Protein AF-A0A958QSB1-F1 (afdb_monomer)

Nearest PDB structures (foldseek):
  6m23-assembly1_B  TM=2.625E-01  e=4.995E+00  Homo sapiens
  7air-assembly1_A  TM=2.266E-01  e=9.466E+00  Homo sapiens

Solvent-accessible surface area (backbone atoms only — not comparable to full-atom values): 22149 Å² total; per-residue (Å²): 111,72,68,61,54,54,48,46,56,56,50,48,54,53,50,17,29,53,42,15,51,46,53,57,55,56,55,40,75,76,40,91,86,33,80,82,47,59,60,40,74,79,61,60,76,78,76,78,82,84,79,85,85,86,82,87,82,82,87,84,89,85,87,83,89,84,88,89,80,88,78,93,73,89,74,73,82,82,72,73,70,70,70,60,62,45,70,63,40,43,50,49,48,39,23,27,48,49,8,44,56,48,47,53,50,51,30,50,53,33,36,60,75,67,42,55,66,71,53,26,69,45,46,69,56,52,60,52,70,68,44,88,84,62,74,94,59,80,88,64,72,77,64,80,84,39,73,65,52,52,53,51,51,52,52,36,60,63,64,28,64,51,56,41,80,55,98,91,45,78,47,55,89,52,72,67,23,60,66,46,48,51,54,48,50,44,51,22,46,34,62,58,75,44,94,52,63,80,33,61,24,81,92,44,84,95,36,74,60,85,68,51,45,47,56,36,51,54,51,23,75,61,34,62,85,58,80,41,71,69,48,48,28,53,48,48,25,47,53,43,39,54,50,53,53,40,41,27,49,66,56,29,25,58,70,39,61,59,54,43,54,29,61,56,35,54,71,57,52,52,71,81,83,43,71,91,57,51,62,66,64,34,44,78,71,70,38,94,70,60,43,35,39,63,67,40,52,66,27,38,57,30,52,53,50,16,52,40,42,48,45,41,21,50,44,34,38,52,69,69,25,82,94,42,93,65,77,44,69,42,89,46,60,64,33,31,31,54,21,21,42,37,54,71,50,20,46,41,25,16,48,70,51,36,51,53,48,51,51,50,52,51,49,54,42,58,79,65,60,65,47,73,71,51,60,63,52,45,54,37,23,50,50,73,79,109

Structure (mmCIF, N/CA/C/O backbone):
data_AF-A0A958QSB1-F1
#
_entry.id   AF-A0A958QSB1-F1
#
loop_
_atom_site.group_PDB
_atom_site.id
_atom_site.type_symbol
_atom_site.label_atom_id
_atom_site.label_alt_id
_atom_site.label_comp_id
_atom_site.label_asym_id
_atom_site.label_entity_id
_atom_site.label_seq_id
_atom_site.pdbx_PDB_ins_code
_atom_site.Cartn_x
_atom_site.Cartn_y
_atom_site.Cartn_z
_atom_site.occupancy
_atom_site.B_iso_or_equiv
_atom_site.auth_seq_id
_atom_site.auth_comp_id
_atom_site.auth_asym_id
_atom_site.auth_atom_id
_atom_site.pdbx_PDB_model_num
ATOM 1 N N . MET A 1 1 ? 3.325 11.285 -23.483 1.00 59.44 1 MET A N 1
ATOM 2 C CA . MET A 1 1 ? 3.470 10.042 -22.689 1.00 59.44 1 MET A CA 1
ATOM 3 C C . MET A 1 1 ? 3.394 10.300 -21.180 1.00 59.44 1 MET A C 1
ATOM 5 O O . MET A 1 1 ? 2.542 9.698 -20.544 1.00 59.44 1 MET A O 1
ATOM 9 N N . SER A 1 2 ? 4.170 11.225 -20.594 1.00 72.38 2 SER A N 1
ATOM 10 C CA . SER A 1 2 ? 4.191 11.427 -19.127 1.00 72.38 2 SER A CA 1
ATOM 11 C C . SER A 1 2 ? 2.849 11.830 -18.486 1.00 72.38 2 SER A C 1
ATOM 13 O O . SER A 1 2 ? 2.532 11.330 -17.416 1.00 72.38 2 SER A O 1
ATOM 15 N N . TYR A 1 3 ? 2.020 12.656 -19.137 1.00 83.31 3 TYR A N 1
ATOM 16 C CA . TYR A 1 3 ? 0.711 13.051 -18.583 1.00 83.31 3 TYR A CA 1
ATOM 17 C C . TYR A 1 3 ? -0.289 11.892 -18.471 1.00 83.31 3 TYR A C 1
ATOM 19 O O . TYR A 1 3 ? -0.988 11.788 -17.469 1.00 83.31 3 TYR A O 1
ATOM 27 N N . LEU A 1 4 ? -0.336 11.003 -19.471 1.00 85.38 4 LEU A N 1
ATOM 28 C CA . LEU A 1 4 ? -1.218 9.829 -19.453 1.00 85.38 4 LEU A CA 1
ATOM 29 C C . LEU A 1 4 ? -0.808 8.840 -18.358 1.00 85.38 4 LEU A C 1
ATOM 31 O O . LEU A 1 4 ? -1.671 8.285 -17.687 1.00 85.38 4 LEU A O 1
ATOM 35 N N . PHE A 1 5 ? 0.499 8.671 -18.144 1.00 90.94 5 PHE A N 1
ATOM 36 C CA . PHE A 1 5 ? 1.032 7.854 -17.056 1.00 90.94 5 PHE A CA 1
ATOM 37 C C . PHE A 1 5 ? 0.625 8.403 -15.681 1.00 90.94 5 PHE A C 1
ATOM 39 O O . PHE A 1 5 ? 0.083 7.671 -14.858 1.00 90.94 5 PHE A O 1
ATOM 46 N N . VAL A 1 6 ? 0.794 9.711 -15.460 1.00 90.75 6 VAL A N 1
ATOM 47 C CA . VAL A 1 6 ? 0.373 10.365 -14.211 1.00 90.75 6 VAL A CA 1
ATOM 48 C C . VAL A 1 6 ? -1.136 10.249 -14.008 1.00 90.75 6 VAL A C 1
ATOM 50 O O . VAL A 1 6 ? -1.581 9.858 -12.932 1.00 90.75 6 VAL A O 1
ATOM 53 N N . LEU A 1 7 ? -1.935 10.524 -15.044 1.00 90.06 7 LEU A N 1
ATOM 54 C CA . LEU A 1 7 ? -3.387 10.373 -14.981 1.00 90.06 7 LEU A CA 1
ATOM 55 C C . LEU A 1 7 ? -3.782 8.938 -14.607 1.00 90.06 7 LEU A C 1
ATOM 57 O O . LEU A 1 7 ? -4.632 8.749 -13.741 1.00 90.06 7 LEU A O 1
ATOM 61 N N . HIS A 1 8 ? -3.135 7.934 -15.205 1.00 90.25 8 HIS A N 1
ATOM 62 C CA . HIS A 1 8 ? -3.378 6.530 -14.890 1.00 90.25 8 HIS A CA 1
ATOM 63 C C . HIS A 1 8 ? -3.117 6.207 -13.411 1.00 90.25 8 HIS A C 1
ATOM 65 O O . HIS A 1 8 ? -3.929 5.521 -12.795 1.00 90.25 8 HIS A O 1
ATOM 71 N N . MET A 1 9 ? -2.053 6.749 -12.811 1.00 93.56 9 MET A N 1
ATOM 72 C CA . MET A 1 9 ? -1.753 6.550 -11.387 1.00 93.56 9 MET A CA 1
ATOM 73 C C . MET A 1 9 ? -2.879 7.071 -10.480 1.00 93.56 9 MET A C 1
ATOM 75 O O . MET A 1 9 ? -3.333 6.356 -9.586 1.00 93.56 9 MET A O 1
ATOM 79 N N . PHE A 1 10 ? -3.383 8.284 -10.732 1.00 91.94 10 PHE A N 1
ATOM 80 C CA . PHE A 1 10 ? -4.491 8.856 -9.955 1.00 91.94 10 PHE A CA 1
ATOM 81 C C . PHE A 1 10 ? -5.818 8.128 -10.199 1.00 91.94 10 PHE A C 1
ATOM 83 O O . PHE A 1 10 ? -6.544 7.826 -9.251 1.00 91.94 10 PHE A O 1
ATOM 90 N N . VAL A 1 11 ? -6.120 7.792 -11.457 1.00 90.88 11 VAL A N 1
ATOM 91 C CA . VAL A 1 11 ? -7.314 7.014 -11.814 1.00 90.88 11 VAL A CA 1
ATOM 92 C C . VAL A 1 11 ? -7.272 5.628 -11.167 1.00 90.88 11 VAL A C 1
ATOM 94 O O . VAL A 1 11 ? -8.297 5.158 -10.686 1.00 90.88 11 VAL A O 1
ATOM 97 N N . SER A 1 12 ? -6.102 4.992 -11.068 1.00 92.75 12 SER A N 1
ATOM 98 C CA . SER A 1 12 ? -5.955 3.699 -10.393 1.00 92.75 12 SER A CA 1
ATOM 99 C C . SER A 1 12 ? -6.342 3.770 -8.916 1.00 92.75 12 SER A C 1
ATOM 101 O O . SER A 1 12 ? -7.034 2.876 -8.439 1.00 92.75 12 SER A O 1
ATOM 103 N N . VAL A 1 13 ? -5.944 4.819 -8.187 1.00 92.50 13 VAL A N 1
ATOM 104 C CA . VAL A 1 13 ? -6.345 5.004 -6.777 1.00 92.50 13 VAL A CA 1
ATOM 105 C C . VAL A 1 13 ? -7.863 5.123 -6.663 1.00 92.50 13 VAL A C 1
ATOM 107 O O . VAL A 1 13 ? -8.484 4.475 -5.821 1.00 92.50 13 VAL A O 1
ATOM 110 N N . TYR A 1 14 ? -8.477 5.903 -7.554 1.00 90.38 14 TYR A N 1
ATOM 111 C CA . TYR A 1 14 ? -9.928 6.051 -7.607 1.00 90.38 14 TYR A CA 1
ATOM 112 C C . TYR A 1 14 ? -10.640 4.716 -7.870 1.00 90.38 14 TYR A C 1
ATOM 114 O O . TYR A 1 14 ? -11.560 4.333 -7.145 1.00 90.38 14 TYR A O 1
ATOM 122 N N . LEU A 1 15 ? -10.178 3.970 -8.875 1.00 91.06 15 LEU A N 1
ATOM 123 C CA . LEU A 1 15 ? -10.737 2.668 -9.225 1.00 91.06 15 LEU A CA 1
ATOM 124 C C . LEU A 1 15 ? -10.568 1.644 -8.100 1.00 91.06 15 LEU A C 1
ATOM 126 O O . LEU A 1 15 ? -11.457 0.820 -7.903 1.00 91.06 15 LEU A O 1
ATOM 130 N N . GLN A 1 16 ? -9.481 1.715 -7.328 1.00 93.69 16 GLN A N 1
ATOM 131 C CA . GLN A 1 16 ? -9.292 0.884 -6.139 1.00 93.69 16 GLN A CA 1
ATOM 132 C C . GLN A 1 16 ? -10.343 1.208 -5.073 1.00 93.69 16 GLN A C 1
ATOM 134 O O . GLN A 1 16 ? -10.991 0.294 -4.576 1.00 93.69 16 GLN A O 1
ATOM 139 N N . VAL A 1 17 ? -10.639 2.479 -4.792 1.00 90.31 17 VAL A N 1
ATOM 140 C CA . VAL A 1 17 ? -11.744 2.833 -3.878 1.00 90.31 17 VAL A CA 1
ATOM 141 C C . VAL A 1 17 ? -13.087 2.273 -4.375 1.00 90.31 17 VAL A C 1
ATOM 143 O O . VAL A 1 17 ? -13.835 1.667 -3.600 1.00 90.31 17 VAL A O 1
ATOM 146 N N . CYS A 1 18 ? -13.391 2.410 -5.671 1.00 87.69 18 CYS A N 1
ATOM 147 C CA . CYS A 1 18 ? -14.602 1.836 -6.271 1.00 87.69 18 CYS A CA 1
ATOM 148 C C . CYS A 1 18 ? -14.641 0.303 -6.160 1.00 87.69 18 CYS A C 1
ATOM 150 O O . CYS A 1 18 ? -15.684 -0.273 -5.836 1.00 87.69 18 CYS A O 1
ATOM 152 N N . LEU A 1 19 ? -13.507 -0.367 -6.379 1.00 89.75 19 LEU A N 1
ATOM 153 C CA . LEU A 1 19 ? -13.390 -1.814 -6.236 1.00 89.75 19 LEU A CA 1
ATOM 154 C C . LEU A 1 19 ? -13.630 -2.254 -4.796 1.00 89.75 19 LEU A C 1
ATOM 156 O O . LEU A 1 19 ? -14.438 -3.150 -4.569 1.00 89.75 19 LEU A O 1
ATOM 160 N N . GLY A 1 20 ? -13.026 -1.580 -3.818 1.00 88.56 20 GLY A N 1
ATOM 161 C CA . GLY A 1 20 ? -13.257 -1.882 -2.408 1.00 88.56 20 GLY A CA 1
ATOM 162 C C . GLY A 1 20 ? -14.730 -1.750 -2.027 1.00 88.56 20 GLY A C 1
ATOM 163 O O . GLY A 1 20 ? -15.295 -2.630 -1.376 1.00 88.56 20 GLY A O 1
ATOM 164 N N . ARG A 1 21 ? -15.395 -0.701 -2.527 1.00 84.50 21 ARG A N 1
ATOM 165 C CA . ARG A 1 21 ? -16.836 -0.484 -2.323 1.00 84.50 21 ARG A CA 1
ATOM 166 C C . ARG A 1 21 ? -17.668 -1.615 -2.919 1.00 84.50 21 ARG A C 1
ATOM 168 O O . ARG A 1 21 ? -18.626 -2.077 -2.301 1.00 84.50 21 ARG A O 1
ATOM 175 N N . THR A 1 22 ? -17.287 -2.064 -4.110 1.00 84.81 22 THR A N 1
ATOM 176 C CA . THR A 1 22 ? -17.935 -3.169 -4.819 1.00 84.81 22 THR A CA 1
ATOM 177 C C . THR A 1 22 ? -17.831 -4.467 -4.052 1.00 84.81 22 THR A C 1
ATOM 179 O O . THR A 1 22 ? -18.838 -5.137 -3.854 1.00 84.81 22 THR A O 1
ATOM 182 N N . VAL A 1 23 ? -16.624 -4.810 -3.612 1.00 85.25 23 VAL A N 1
ATOM 183 C CA . VAL A 1 23 ? -16.330 -6.061 -2.913 1.00 85.25 23 VAL A CA 1
ATOM 184 C C . VAL A 1 23 ? -17.156 -6.154 -1.637 1.00 85.25 23 VAL A C 1
ATOM 186 O O . VAL A 1 23 ? -17.907 -7.111 -1.462 1.00 85.25 23 VAL A O 1
ATOM 189 N N . LEU A 1 24 ? -17.121 -5.118 -0.794 1.00 79.12 24 LEU A N 1
ATOM 190 C CA . LEU A 1 24 ? -17.912 -5.095 0.440 1.00 79.12 24 LEU A CA 1
ATOM 191 C C . LEU A 1 24 ? -19.426 -5.139 0.162 1.00 79.12 24 LEU A C 1
ATOM 193 O O . LEU A 1 24 ? -20.168 -5.819 0.872 1.00 79.12 24 LEU A O 1
ATOM 197 N N . SER A 1 25 ? -19.890 -4.475 -0.902 1.00 77.50 25 SER A N 1
ATOM 198 C CA . SER A 1 25 ? -21.292 -4.523 -1.340 1.00 77.50 25 SER A CA 1
ATOM 199 C C . SER A 1 25 ? -21.703 -5.898 -1.883 1.00 77.50 25 SER A C 1
ATOM 201 O O . SER A 1 25 ? -22.812 -6.356 -1.628 1.00 77.50 25 SER A O 1
ATOM 203 N N . LEU A 1 26 ? -20.835 -6.615 -2.595 1.00 77.56 26 LEU A N 1
ATOM 204 C CA . LEU A 1 26 ? -21.135 -7.969 -3.065 1.00 77.56 26 LEU A CA 1
ATOM 205 C C . LEU A 1 26 ? -21.276 -8.937 -1.898 1.00 77.56 26 LEU A C 1
ATOM 207 O O . LEU A 1 26 ? -22.274 -9.651 -1.822 1.00 77.56 26 LEU A O 1
ATOM 211 N N . PHE A 1 27 ? -20.340 -8.894 -0.951 1.00 72.50 27 PHE A N 1
ATOM 212 C CA . PHE A 1 27 ? -20.416 -9.709 0.255 1.00 72.50 27 PHE A CA 1
ATOM 213 C C . PHE A 1 27 ? -21.683 -9.452 1.074 1.00 72.50 27 PHE A C 1
ATOM 215 O O . PHE A 1 27 ? -22.212 -10.367 1.700 1.00 72.50 27 PHE A O 1
ATOM 222 N N . SER A 1 28 ? -22.223 -8.232 1.017 1.00 66.06 28 SER A N 1
ATOM 223 C CA . SER A 1 28 ? -23.465 -7.910 1.717 1.00 66.06 28 SER A CA 1
ATOM 224 C C . SER A 1 28 ? -24.681 -8.695 1.258 1.00 66.06 28 SER A C 1
ATOM 226 O O . SER A 1 28 ? -25.594 -8.911 2.045 1.00 66.06 28 SER A O 1
ATOM 228 N N . ARG A 1 29 ? -24.668 -9.207 0.027 1.00 69.56 29 ARG A N 1
ATOM 229 C CA . ARG A 1 29 ? -25.753 -10.045 -0.489 1.00 69.56 29 ARG A CA 1
ATOM 230 C C . ARG A 1 29 ? -25.761 -11.448 0.113 1.00 69.56 29 ARG A C 1
ATOM 232 O O . ARG A 1 29 ? -26.781 -12.120 0.034 1.00 69.56 29 ARG A O 1
ATOM 239 N N . PHE A 1 30 ? -24.645 -11.881 0.700 1.00 66.88 30 PHE A N 1
ATOM 240 C CA . PHE A 1 30 ? -24.472 -13.218 1.272 1.00 66.88 30 PHE A CA 1
ATOM 241 C C . PHE A 1 30 ? -24.677 -13.258 2.792 1.00 66.88 30 PHE A C 1
ATOM 243 O O . PHE A 1 30 ? -24.630 -14.332 3.384 1.00 66.88 30 PHE A O 1
ATOM 250 N N . ILE A 1 31 ? -24.920 -12.108 3.431 1.00 65.31 31 ILE A N 1
ATOM 251 C CA . ILE A 1 31 ? -25.210 -12.014 4.865 1.00 65.31 31 ILE A CA 1
ATOM 252 C C . ILE A 1 31 ? -26.715 -11.710 5.016 1.00 65.31 31 ILE A C 1
ATOM 254 O O . ILE A 1 31 ? -27.124 -10.591 4.714 1.00 65.31 31 ILE A O 1
ATOM 258 N N . PRO A 1 32 ? -27.552 -12.669 5.465 1.00 52.25 32 PRO A N 1
ATOM 259 C CA . PRO A 1 32 ? -29.018 -12.545 5.452 1.00 52.25 32 PRO A CA 1
ATOM 260 C C . PRO A 1 32 ? -29.576 -11.315 6.193 1.00 52.25 32 PRO A C 1
ATOM 262 O O . PRO A 1 32 ? -30.565 -10.738 5.749 1.00 52.25 32 PRO A O 1
ATOM 265 N N . ASP A 1 33 ? -28.894 -10.847 7.245 1.00 53.53 33 ASP A N 1
ATOM 266 C CA . ASP A 1 33 ? -29.302 -9.690 8.066 1.00 53.53 33 ASP A CA 1
ATOM 267 C C . ASP A 1 33 ? -28.778 -8.328 7.545 1.00 53.53 33 ASP A C 1
ATOM 269 O O . ASP A 1 33 ? -28.845 -7.302 8.226 1.00 53.53 33 ASP A O 1
ATOM 273 N N . ALA A 1 34 ? -28.181 -8.289 6.350 1.00 46.91 34 ALA A N 1
ATOM 274 C CA . ALA A 1 34 ? -27.456 -7.117 5.858 1.00 46.91 34 ALA A CA 1
ATOM 275 C C . ALA A 1 34 ? -28.276 -6.103 5.056 1.00 46.91 34 ALA A C 1
ATOM 277 O O . ALA A 1 34 ? -27.857 -4.946 4.936 1.00 46.91 34 ALA A O 1
ATOM 278 N N . ASN A 1 35 ? -29.405 -6.518 4.478 1.00 42.31 35 ASN A N 1
ATOM 279 C CA . ASN A 1 35 ? -30.124 -5.694 3.503 1.00 42.31 35 ASN A CA 1
ATOM 280 C C . ASN A 1 35 ? -30.682 -4.390 4.101 1.00 42.31 35 ASN A C 1
ATOM 282 O O . ASN A 1 35 ? -30.783 -3.398 3.383 1.00 42.31 35 ASN A O 1
ATOM 286 N N . GLU A 1 36 ? -30.946 -4.336 5.411 1.00 44.00 36 GLU A N 1
ATOM 287 C CA . GLU A 1 36 ? -31.394 -3.110 6.091 1.00 44.00 36 GLU A CA 1
ATOM 288 C C . GLU A 1 36 ? -30.249 -2.120 6.400 1.00 44.00 36 GLU A C 1
ATOM 290 O O . GLU A 1 36 ? -30.490 -0.935 6.625 1.00 44.00 36 GLU A O 1
ATOM 295 N N . ASN A 1 37 ? -28.980 -2.552 6.346 1.00 42.53 37 ASN A N 1
ATOM 296 C CA . ASN A 1 37 ? -27.827 -1.769 6.817 1.00 42.53 37 ASN A CA 1
ATOM 297 C C . ASN A 1 37 ? -26.927 -1.177 5.713 1.00 42.53 37 ASN A C 1
ATOM 299 O O . ASN A 1 37 ? -26.049 -0.364 6.015 1.00 42.53 37 ASN A O 1
ATOM 303 N N . LEU A 1 38 ? -27.138 -1.510 4.433 1.00 41.34 38 LEU A N 1
ATOM 304 C CA . LEU A 1 38 ? -26.383 -0.905 3.317 1.00 41.34 38 LEU A CA 1
ATOM 305 C C . LEU A 1 38 ? -26.665 0.592 3.156 1.00 41.34 38 LEU A C 1
ATOM 307 O O . LEU A 1 38 ? -25.743 1.368 2.900 1.00 41.34 38 LEU A O 1
ATOM 311 N N . GLY A 1 39 ? -27.920 1.008 3.364 1.00 39.31 39 GLY A N 1
ATOM 312 C CA . GLY A 1 39 ? -28.283 2.427 3.429 1.00 39.31 39 GLY A CA 1
ATOM 313 C C . GLY A 1 39 ? -27.563 3.143 4.576 1.00 39.31 39 GLY A C 1
ATOM 314 O O . GLY A 1 39 ? -27.154 4.292 4.438 1.00 39.31 39 GLY A O 1
ATOM 315 N N . PHE A 1 40 ? -27.292 2.432 5.672 1.00 38.53 40 PHE A N 1
ATOM 316 C CA . PHE A 1 40 ? -26.602 2.953 6.853 1.00 38.53 40 PHE A CA 1
ATOM 317 C C . PHE A 1 40 ? -25.083 3.112 6.674 1.00 38.53 40 PHE A C 1
ATOM 319 O O . PHE A 1 40 ? -24.478 3.930 7.370 1.00 38.53 40 PHE A O 1
ATOM 326 N N . TRP A 1 41 ? -24.462 2.383 5.738 1.00 39.84 41 TRP A N 1
ATOM 327 C CA . TRP A 1 41 ? -23.043 2.555 5.389 1.00 39.84 41 TRP A CA 1
ATOM 328 C C . TRP A 1 41 ? -22.800 3.830 4.559 1.00 39.84 41 TRP A C 1
ATOM 330 O O . TRP A 1 41 ? -21.743 4.436 4.699 1.00 39.84 41 TRP A O 1
ATOM 340 N N . PHE A 1 42 ? -23.784 4.276 3.760 1.00 40.50 42 PHE A N 1
ATOM 341 C CA . PHE A 1 42 ? -23.656 5.461 2.889 1.00 40.50 42 PHE A CA 1
ATOM 342 C C . PHE A 1 42 ? -24.433 6.705 3.340 1.00 40.50 42 PHE A C 1
ATOM 344 O O . PHE A 1 42 ? -24.051 7.805 2.957 1.00 40.50 42 PHE A O 1
ATOM 351 N N . ALA A 1 43 ? -25.489 6.567 4.148 1.00 33.16 43 ALA A N 1
ATOM 352 C CA . ALA A 1 43 ? -26.303 7.698 4.611 1.00 33.16 43 ALA A CA 1
ATOM 353 C C . ALA A 1 43 ? -26.267 7.911 6.136 1.00 33.16 43 ALA A C 1
ATOM 355 O O . ALA A 1 43 ? -26.450 9.032 6.599 1.00 33.16 43 ALA A O 1
ATOM 356 N N . GLY A 1 44 ? -26.021 6.861 6.931 1.00 35.56 44 GLY A N 1
ATOM 357 C CA . GLY A 1 44 ? -26.267 6.893 8.381 1.00 35.56 44 GLY A CA 1
ATOM 358 C C . GLY A 1 44 ? -25.048 7.094 9.284 1.00 35.56 44 GLY A C 1
ATOM 359 O O . GLY A 1 44 ? -25.222 7.286 10.483 1.00 35.56 44 GLY A O 1
ATOM 360 N N . ARG A 1 45 ? -23.812 7.025 8.767 1.00 41.88 45 ARG A N 1
ATOM 361 C CA . ARG A 1 45 ? -22.617 7.055 9.633 1.00 41.88 45 ARG A CA 1
ATOM 362 C C . ARG A 1 45 ? -22.085 8.451 9.966 1.00 41.88 45 ARG A C 1
ATOM 364 O O . ARG A 1 45 ? -21.428 8.566 10.993 1.00 41.88 45 ARG A O 1
ATOM 371 N N . TYR A 1 46 ? -22.376 9.489 9.173 1.00 40.53 46 TYR A N 1
ATOM 372 C CA . TYR A 1 46 ? -21.714 10.804 9.325 1.00 40.53 46 TYR A CA 1
ATOM 373 C C . TYR A 1 46 ? -22.645 12.022 9.253 1.00 40.53 46 TYR A C 1
ATOM 375 O O . TYR A 1 46 ? -22.188 13.152 9.391 1.00 40.53 46 TYR A O 1
ATOM 383 N N . ALA A 1 47 ? -23.954 11.804 9.107 1.00 30.84 47 ALA A N 1
ATOM 384 C CA . ALA A 1 47 ? -24.972 12.849 9.130 1.00 30.84 47 ALA A CA 1
ATOM 385 C C . ALA A 1 47 ? -25.792 12.797 10.429 1.00 30.84 47 ALA A C 1
ATOM 387 O O . ALA A 1 47 ? -27.003 12.649 10.382 1.00 30.84 47 ALA A O 1
ATOM 388 N N . LEU A 1 48 ? -25.147 12.897 11.594 1.00 32.94 48 LEU A N 1
ATOM 389 C CA . LEU A 1 48 ? -25.831 13.255 12.847 1.00 32.94 48 LEU A CA 1
ATOM 390 C C . LEU A 1 48 ? -24.967 14.219 13.664 1.00 32.94 48 LEU A C 1
ATOM 392 O O . LEU A 1 48 ? -24.608 13.976 14.811 1.00 32.94 48 LEU A O 1
ATOM 396 N N . GLY A 1 49 ? -24.658 15.358 13.048 1.00 37.59 49 GLY A N 1
ATOM 397 C CA . GLY A 1 49 ? -24.555 16.608 13.784 1.00 37.59 49 GLY A CA 1
ATOM 398 C C . GLY A 1 49 ? -25.952 17.219 13.874 1.00 37.59 49 GLY A C 1
ATOM 399 O O . GLY A 1 49 ? -26.456 17.730 12.881 1.00 37.59 49 GLY A O 1
ATOM 400 N N . GLY A 1 50 ? -26.563 17.159 15.057 1.00 39.53 50 GLY A N 1
ATOM 401 C CA . GLY A 1 50 ? -27.717 17.986 15.411 1.00 39.53 50 GLY A CA 1
ATOM 402 C C . GLY A 1 50 ? -29.094 17.377 15.147 1.00 39.53 50 GLY A C 1
ATOM 403 O O . GLY A 1 50 ? -29.668 17.550 14.078 1.00 39.53 50 GLY A O 1
ATOM 404 N N . LYS A 1 51 ? -29.657 16.753 16.185 1.00 30.72 51 LYS A N 1
ATOM 405 C CA . LYS A 1 51 ? -30.982 17.073 16.750 1.00 30.72 51 LYS A CA 1
ATOM 406 C C . LYS A 1 51 ? -31.254 16.094 17.887 1.00 30.72 51 LYS A C 1
ATOM 408 O O . LYS A 1 51 ? -31.688 14.971 17.670 1.00 30.72 51 LYS A O 1
ATOM 413 N N . THR A 1 52 ? -30.959 16.515 19.111 1.00 32.41 52 THR A N 1
ATOM 414 C CA . THR A 1 52 ? -31.635 15.944 20.274 1.00 32.41 52 THR A CA 1
ATOM 415 C C . THR A 1 52 ? -33.059 16.475 20.259 1.00 32.41 52 THR A C 1
ATOM 417 O O . THR A 1 52 ? -33.261 17.684 20.375 1.00 32.41 52 THR A O 1
ATOM 420 N N . ASP A 1 53 ? -34.011 15.567 20.063 1.00 31.41 53 ASP A N 1
ATOM 421 C CA . ASP A 1 53 ? -35.441 15.790 20.240 1.00 31.41 53 ASP A CA 1
ATOM 422 C C . ASP A 1 53 ? -35.717 16.399 21.619 1.00 31.41 53 ASP A C 1
ATOM 424 O O . ASP A 1 53 ? -35.676 15.731 22.654 1.00 31.41 53 ASP A O 1
ATOM 428 N N . THR A 1 54 ? -36.023 17.691 21.627 1.00 37.22 54 THR A N 1
ATOM 429 C CA . THR A 1 54 ? -36.901 18.289 22.624 1.00 37.22 54 THR A CA 1
ATOM 430 C C . THR A 1 54 ? -38.329 17.952 22.225 1.00 37.22 54 THR A C 1
ATOM 432 O O . THR A 1 54 ? -38.882 18.629 21.369 1.00 37.22 54 THR A O 1
ATOM 435 N N . ASP A 1 55 ? -38.907 16.911 22.818 1.00 33.50 55 ASP A N 1
ATOM 436 C CA . ASP A 1 55 ? -40.334 16.902 23.147 1.00 33.50 55 ASP A CA 1
ATOM 437 C C . ASP A 1 55 ? -40.704 15.650 23.942 1.00 33.50 55 ASP A C 1
ATOM 439 O O . ASP A 1 55 ? -40.959 14.582 23.387 1.00 33.50 55 ASP A O 1
ATOM 443 N N . ARG A 1 56 ? -40.790 15.804 25.270 1.00 33.69 56 ARG A N 1
ATOM 444 C CA . ARG A 1 56 ? -41.949 15.343 26.049 1.00 33.69 56 ARG A CA 1
ATOM 445 C C . ARG A 1 56 ? -41.857 15.773 27.514 1.00 33.69 56 ARG A C 1
ATOM 447 O O . ARG A 1 56 ? -40.865 15.527 28.184 1.00 33.69 56 ARG A O 1
ATOM 454 N N . GLN A 1 57 ? -42.993 16.302 27.975 1.00 29.86 57 GLN A N 1
ATOM 455 C CA . GLN A 1 57 ? -43.442 16.528 29.358 1.00 29.86 57 GLN A CA 1
ATOM 456 C C . GLN A 1 57 ? -43.170 17.908 29.995 1.00 29.86 57 GLN A C 1
ATOM 458 O O . GLN A 1 57 ? -42.261 18.114 30.788 1.00 29.86 57 GLN A O 1
ATOM 463 N N . LYS A 1 58 ? -44.107 18.833 29.743 1.00 31.09 58 LYS A N 1
ATOM 464 C CA . LYS A 1 58 ? -44.776 19.610 30.811 1.00 31.09 58 LYS A CA 1
ATOM 465 C C . LYS A 1 58 ? -45.988 18.795 31.322 1.00 31.09 58 LYS A C 1
ATOM 467 O O . LYS A 1 58 ? -46.413 17.912 30.573 1.00 31.09 58 LYS A O 1
ATOM 472 N N . PRO A 1 59 ? -46.631 19.107 32.472 1.00 42.66 59 PRO A N 1
ATOM 473 C CA . PRO A 1 59 ? -46.428 20.258 33.372 1.00 42.66 59 PRO A CA 1
ATOM 474 C C . PRO A 1 59 ? -46.373 19.893 34.879 1.00 42.66 59 PRO A C 1
ATOM 476 O O . PRO A 1 59 ? -46.893 18.864 35.286 1.00 42.66 59 PRO A O 1
ATOM 479 N N . GLN A 1 60 ? -45.873 20.796 35.733 1.00 31.55 60 GLN A N 1
ATOM 480 C CA . GLN A 1 60 ? -46.692 21.415 36.794 1.00 31.55 60 GLN A CA 1
ATOM 481 C C . GLN A 1 60 ? -45.933 22.475 37.610 1.00 31.55 60 GLN A C 1
ATOM 483 O O . GLN A 1 60 ? -44.725 22.441 37.803 1.00 31.55 60 GLN A O 1
ATOM 488 N N . SER A 1 61 ? -46.735 23.446 38.032 1.00 34.31 61 SER A N 1
ATOM 489 C CA . SER A 1 61 ? -46.502 24.666 38.800 1.00 34.31 61 SER A CA 1
ATOM 490 C C . SER A 1 61 ? -45.664 24.544 40.077 1.00 34.31 61 SER A C 1
ATOM 492 O O . SER A 1 61 ? -45.932 23.663 40.892 1.00 34.31 61 SER A O 1
ATOM 494 N N . ARG A 1 62 ? -44.860 25.578 40.365 1.00 32.56 62 ARG A N 1
ATOM 495 C CA . ARG A 1 62 ? -44.952 26.333 41.631 1.00 32.56 62 ARG A CA 1
ATOM 496 C C . ARG A 1 62 ? -44.246 27.693 41.558 1.00 32.56 62 ARG A C 1
ATOM 498 O O . ARG A 1 62 ? -43.209 27.854 40.930 1.00 32.56 62 ARG A O 1
ATOM 505 N N . SER A 1 63 ? -44.908 28.649 42.191 1.00 33.06 63 SER A N 1
ATOM 506 C CA . SER A 1 63 ? -44.622 30.069 42.398 1.00 33.06 63 SER A CA 1
ATOM 507 C C . SER A 1 63 ? -43.530 30.342 43.444 1.00 33.06 63 SER A C 1
ATOM 509 O O . SER A 1 63 ? -43.452 29.603 44.423 1.00 33.06 63 SER A O 1
ATOM 511 N N . GLY A 1 64 ? -42.821 31.473 43.318 1.00 32.31 64 GLY A N 1
ATOM 512 C CA . GLY A 1 64 ? -42.045 32.105 44.405 1.00 32.31 64 GLY A CA 1
ATOM 513 C C . GLY A 1 64 ? -40.758 32.790 43.919 1.00 32.31 64 GLY A C 1
ATOM 514 O O . GLY A 1 64 ? -39.785 32.097 43.677 1.00 32.31 64 GLY A O 1
ATOM 515 N N . VAL A 1 65 ? -40.799 34.077 43.538 1.00 35.91 65 VAL A N 1
ATOM 516 C CA . VAL A 1 65 ? -40.230 35.251 44.260 1.00 35.91 65 VAL A CA 1
ATOM 517 C C . VAL A 1 65 ? -38.694 35.260 44.420 1.00 35.91 65 VAL A C 1
ATOM 519 O O . VAL A 1 65 ? -38.155 34.416 45.123 1.00 35.91 65 VAL A O 1
ATOM 522 N N . GLY A 1 66 ? -38.026 36.311 43.904 1.00 31.73 66 GLY A N 1
ATOM 523 C CA . GLY A 1 66 ? -36.800 36.850 44.527 1.00 31.73 66 GLY A CA 1
ATOM 524 C C . GLY A 1 66 ? -35.646 37.314 43.619 1.00 31.73 66 GLY A C 1
ATOM 525 O O . GLY A 1 66 ? -34.771 36.524 43.309 1.00 31.73 66 GLY A O 1
ATOM 526 N N . HIS A 1 67 ? -35.619 38.626 43.351 1.00 34.41 67 HIS A N 1
ATOM 527 C CA . HIS A 1 67 ? -34.487 39.538 43.069 1.00 34.41 67 HIS A CA 1
ATOM 528 C C . HIS A 1 67 ? -33.597 39.468 41.796 1.00 34.41 67 HIS A C 1
ATOM 530 O O . HIS A 1 67 ? -33.260 38.388 41.319 1.00 34.41 67 HIS A O 1
ATOM 536 N N . PRO A 1 68 ? -33.173 40.649 41.266 1.00 46.12 68 PRO A N 1
ATOM 537 C CA . PRO A 1 68 ? -32.303 40.780 40.096 1.00 46.12 68 PRO A CA 1
ATOM 538 C C . PRO A 1 68 ? -30.875 41.202 40.478 1.00 46.12 68 PRO A C 1
ATOM 540 O O . PRO A 1 68 ? -30.716 42.253 41.084 1.00 46.12 68 PRO A O 1
ATOM 543 N N . GLU A 1 69 ? -29.836 40.488 40.038 1.00 32.84 69 GLU A N 1
ATOM 544 C CA . GLU A 1 69 ? -28.473 41.043 40.007 1.00 32.84 69 GLU A CA 1
ATOM 545 C C . GLU A 1 69 ? -27.652 40.522 38.818 1.00 32.84 69 GLU A C 1
ATOM 547 O O . GLU A 1 69 ? -27.471 39.326 38.620 1.00 32.84 69 GLU A O 1
ATOM 552 N N . SER A 1 70 ? -27.203 41.500 38.025 1.00 34.69 70 SER A N 1
ATOM 553 C CA . SER A 1 70 ? -25.893 41.640 37.376 1.00 34.69 70 SER A CA 1
ATOM 554 C C . SER A 1 70 ? -25.164 40.416 36.806 1.00 34.69 70 SER A C 1
ATOM 556 O O . SER A 1 70 ? -24.746 39.518 37.529 1.00 34.69 70 SER A O 1
ATOM 558 N N . GLY A 1 71 ? -24.788 40.533 35.530 1.00 30.72 71 GLY A N 1
ATOM 559 C CA . GLY A 1 71 ? -23.597 39.864 35.007 1.00 30.72 71 GLY A CA 1
ATOM 560 C C . GLY A 1 71 ? -23.695 39.500 33.535 1.00 30.72 71 GLY A C 1
ATOM 561 O O . GLY A 1 71 ? -23.867 38.333 33.203 1.00 30.72 71 GLY A O 1
ATOM 562 N N . ASN A 1 72 ? -23.536 40.482 32.643 1.00 34.88 72 ASN A N 1
ATOM 563 C CA . ASN A 1 72 ? -23.177 40.212 31.251 1.00 34.88 72 ASN A CA 1
ATOM 564 C C . ASN A 1 72 ? -21.749 39.645 31.217 1.00 34.88 72 ASN A C 1
ATOM 566 O O . ASN A 1 72 ? -20.785 40.385 31.035 1.00 34.88 72 ASN A O 1
ATOM 570 N N . PHE A 1 73 ? -21.619 38.334 31.412 1.00 32.56 73 PHE A N 1
ATOM 571 C CA . PHE A 1 73 ? -20.426 37.592 31.029 1.00 32.56 73 PHE A CA 1
ATOM 572 C C . PHE A 1 73 ? -20.579 37.209 29.557 1.00 32.56 73 PHE A C 1
ATOM 574 O O . PHE A 1 73 ? -21.317 36.295 29.192 1.00 32.56 73 PHE A O 1
ATOM 581 N N . VAL A 1 74 ? -19.913 37.981 28.699 1.00 42.47 74 VAL A N 1
ATOM 582 C CA . VAL A 1 74 ? -19.642 37.610 27.310 1.00 42.47 74 VAL A CA 1
ATOM 583 C C . VAL A 1 74 ? -18.610 36.493 27.368 1.00 42.47 74 VAL A C 1
ATOM 585 O O . VAL A 1 74 ? -17.408 36.745 27.402 1.00 42.47 74 VAL A O 1
ATOM 588 N N . ASP A 1 75 ? -19.098 35.263 27.471 1.00 36.28 75 ASP A N 1
ATOM 589 C CA . ASP A 1 75 ? -18.259 34.081 27.558 1.00 36.28 75 ASP A CA 1
ATOM 590 C C . ASP A 1 75 ? -17.996 33.493 26.172 1.00 36.28 75 ASP A C 1
ATOM 592 O O . ASP A 1 75 ? -18.906 33.278 25.368 1.00 36.28 75 ASP A O 1
ATOM 596 N N . GLY A 1 76 ? -16.726 33.172 25.946 1.00 36.25 76 GLY A N 1
ATOM 597 C CA . GLY A 1 76 ? -16.334 32.109 25.033 1.00 36.25 76 GLY A CA 1
ATOM 598 C C . GLY A 1 76 ? -16.123 32.529 23.589 1.00 36.25 76 GLY A C 1
ATOM 599 O O . GLY A 1 76 ? -16.960 32.298 22.720 1.00 36.25 76 GLY A O 1
ATOM 600 N N . GLN A 1 77 ? -14.914 33.020 23.312 1.00 32.06 77 GLN A N 1
ATOM 601 C CA . GLN A 1 77 ? -14.269 32.834 22.018 1.00 32.06 77 GLN A CA 1
ATOM 602 C C . GLN A 1 77 ? -14.567 31.421 21.494 1.00 32.06 77 GLN A C 1
ATOM 604 O O . GLN A 1 77 ? -14.261 30.427 22.155 1.00 32.06 77 GLN A O 1
ATOM 609 N N . TYR A 1 78 ? -15.149 31.339 20.296 1.00 32.22 78 TYR A N 1
ATOM 610 C CA . TYR A 1 78 ? -15.179 30.124 19.492 1.00 32.22 78 TYR A CA 1
ATOM 611 C C . TYR A 1 78 ? -13.728 29.713 19.211 1.00 32.22 78 TYR A C 1
ATOM 613 O O . TYR A 1 78 ? -13.158 30.050 18.174 1.00 32.22 78 TYR A O 1
ATOM 621 N N . ILE A 1 79 ? -13.108 28.987 20.143 1.00 35.62 79 ILE A N 1
ATOM 622 C CA . ILE A 1 79 ? -11.972 28.134 19.823 1.00 35.62 79 ILE A CA 1
ATOM 623 C C . ILE A 1 79 ? -12.565 27.088 18.889 1.00 35.62 79 ILE A C 1
ATOM 625 O O . ILE A 1 79 ? -13.262 26.164 19.314 1.00 35.62 79 ILE A O 1
ATOM 629 N N . SER A 1 80 ? -12.379 27.308 17.591 1.00 34.41 80 SER A N 1
ATOM 630 C CA . SER A 1 80 ? -12.720 26.349 16.556 1.00 34.41 80 SER A CA 1
ATOM 631 C C . SER A 1 80 ? -12.090 25.021 16.956 1.00 34.41 80 SER A C 1
ATOM 633 O O . SER A 1 80 ? -10.868 24.900 17.064 1.00 34.41 80 SER A O 1
ATOM 635 N N . ARG A 1 81 ? -12.939 24.032 17.270 1.00 41.88 81 ARG A N 1
ATOM 636 C CA . ARG A 1 81 ? -12.471 22.673 17.547 1.00 41.88 81 ARG A CA 1
ATOM 637 C C . ARG A 1 81 ? -11.543 22.270 16.398 1.00 41.88 81 ARG A C 1
ATOM 639 O O . ARG A 1 81 ? -11.908 22.529 15.246 1.00 41.88 81 ARG A O 1
ATOM 646 N N . PRO A 1 82 ? -10.373 21.667 16.678 1.00 43.12 82 PRO A N 1
ATOM 647 C CA . PRO A 1 82 ? -9.517 21.156 15.617 1.00 43.12 82 PRO A CA 1
ATOM 648 C C . PRO A 1 82 ? -10.376 20.295 14.690 1.00 43.12 82 PRO A C 1
ATOM 650 O O . PRO A 1 82 ? -11.125 19.449 15.180 1.00 43.12 82 PRO A O 1
ATOM 653 N N . GLN A 1 83 ? -10.334 20.580 13.381 1.00 52.09 83 GLN A N 1
ATOM 654 C CA . GLN A 1 83 ? -11.111 19.858 12.372 1.00 52.09 83 GLN A CA 1
ATOM 655 C C . GLN A 1 83 ? -10.831 18.363 12.527 1.00 52.09 83 GLN A C 1
ATOM 657 O O . GLN A 1 83 ? -9.752 17.883 12.178 1.00 52.09 83 GLN A O 1
ATOM 662 N N . GLU A 1 84 ? -11.774 17.635 13.122 1.00 53.38 84 GLU A N 1
ATOM 663 C CA . GLU A 1 84 ? -11.626 16.203 13.321 1.00 53.38 84 GLU A CA 1
ATOM 664 C C . GLU A 1 84 ? -11.571 15.533 11.951 1.00 53.38 84 GLU A C 1
ATOM 666 O O . GLU A 1 84 ? -12.342 15.883 11.057 1.00 53.38 84 GLU A O 1
ATOM 671 N N . THR A 1 85 ? -10.659 14.568 11.784 1.00 50.91 85 THR A N 1
ATOM 672 C CA . THR A 1 85 ? -10.696 13.667 10.629 1.00 50.91 85 THR A CA 1
ATOM 673 C C . THR A 1 85 ? -12.112 13.126 10.516 1.00 50.91 85 THR A C 1
ATOM 675 O O . THR A 1 85 ? -12.604 12.477 11.448 1.00 50.91 85 THR A O 1
ATOM 678 N N . SER A 1 86 ? -12.778 13.444 9.407 1.00 54.72 86 SER A N 1
ATOM 679 C CA . SER A 1 86 ? -14.157 13.040 9.227 1.00 54.72 86 SER A CA 1
ATOM 680 C C . SER A 1 86 ? -14.157 11.527 9.091 1.00 54.72 86 SER A C 1
ATOM 682 O O . SER A 1 86 ? -13.230 10.932 8.537 1.00 54.72 86 SER A O 1
ATOM 684 N N . ALA A 1 87 ? -15.166 10.848 9.611 1.00 55.91 87 ALA A N 1
ATOM 685 C CA . ALA A 1 87 ? -15.152 9.402 9.499 1.00 55.91 87 ALA A CA 1
ATOM 686 C C . ALA A 1 87 ? -15.531 8.917 8.071 1.00 55.91 87 ALA A C 1
ATOM 688 O O . ALA A 1 87 ? -15.260 7.762 7.724 1.00 55.91 87 ALA A O 1
ATOM 689 N N . SER A 1 88 ? -15.966 9.822 7.177 1.00 58.41 88 SER A N 1
ATOM 690 C CA . SER A 1 88 ? -15.895 9.624 5.717 1.00 58.41 88 SER A CA 1
ATOM 691 C C . SER A 1 88 ? -14.453 9.469 5.211 1.00 58.41 88 SER A C 1
ATOM 693 O O . SER A 1 88 ? -14.199 8.569 4.413 1.00 58.41 88 SER A O 1
ATOM 695 N N . ASP A 1 89 ? -13.491 10.231 5.745 1.00 61.84 89 ASP A N 1
ATOM 696 C CA . ASP A 1 89 ? -12.070 10.152 5.353 1.00 61.84 89 ASP A CA 1
ATOM 697 C C . ASP A 1 89 ? -11.494 8.765 5.658 1.00 61.84 89 ASP A C 1
ATOM 699 O O . ASP A 1 89 ? -10.819 8.146 4.835 1.00 61.84 89 ASP A O 1
ATOM 703 N N . LEU A 1 90 ? -11.816 8.239 6.843 1.00 70.75 90 LEU A N 1
ATOM 704 C CA . LEU A 1 90 ? -11.394 6.906 7.266 1.00 70.75 90 LEU A CA 1
ATOM 705 C C . LEU A 1 90 ? -12.015 5.807 6.394 1.00 70.75 90 LEU A C 1
ATOM 707 O O . LEU A 1 90 ? -11.351 4.833 6.043 1.00 70.75 90 LEU A O 1
ATOM 711 N N . SER A 1 91 ? -13.285 5.977 6.028 1.00 76.06 91 SER A N 1
ATOM 712 C CA . SER A 1 91 ? -14.004 5.019 5.187 1.00 76.06 91 SER A CA 1
ATOM 713 C C . SER A 1 91 ? -13.372 4.943 3.794 1.00 76.06 91 SER A C 1
ATOM 715 O O . SER A 1 91 ? -13.159 3.847 3.282 1.00 76.06 91 SER A O 1
ATOM 717 N N . LEU A 1 92 ? -12.982 6.084 3.215 1.00 83.56 92 LEU A N 1
ATOM 718 C CA . LEU A 1 92 ? -12.311 6.140 1.916 1.00 83.56 92 LEU A CA 1
ATOM 719 C C . LEU A 1 92 ? -10.966 5.403 1.930 1.00 83.56 92 LEU A C 1
ATOM 721 O O . LEU A 1 92 ? -10.690 4.620 1.022 1.00 83.56 92 LEU A O 1
ATOM 725 N N . VAL A 1 93 ? -10.151 5.602 2.969 1.00 88.75 93 VAL A N 1
ATOM 726 C CA . VAL A 1 93 ? -8.840 4.941 3.084 1.00 88.75 93 VAL A CA 1
ATOM 727 C C . VAL A 1 93 ? -8.974 3.427 3.260 1.00 88.75 93 VAL A C 1
ATOM 729 O O . VAL A 1 93 ? -8.227 2.658 2.656 1.00 88.75 93 VAL A O 1
ATOM 732 N N . VAL A 1 94 ? -9.951 2.970 4.042 1.00 89.56 94 VAL A N 1
ATOM 733 C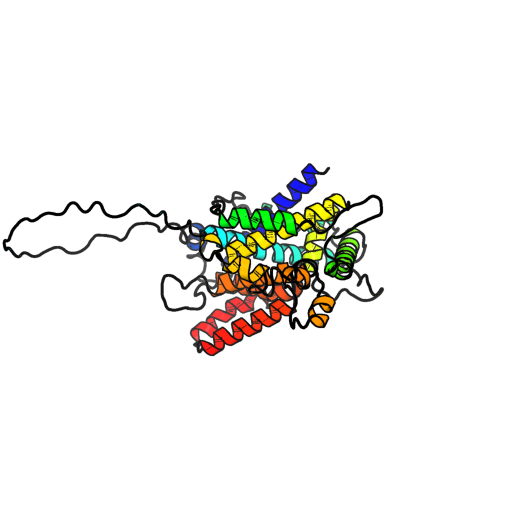 CA . VAL A 1 94 ? -10.220 1.533 4.175 1.00 89.56 94 VAL A CA 1
ATOM 734 C C . VAL A 1 94 ? -10.680 0.937 2.843 1.00 89.56 94 VAL A C 1
ATOM 736 O O . VAL A 1 94 ? -10.176 -0.110 2.435 1.00 89.56 94 VAL A O 1
ATOM 739 N N . LEU A 1 95 ? -11.594 1.611 2.137 1.00 89.44 95 LEU A N 1
ATOM 740 C CA . LEU A 1 95 ? -12.054 1.181 0.815 1.00 89.44 95 LEU A CA 1
ATOM 741 C C . LEU A 1 95 ? -10.902 1.106 -0.190 1.00 89.44 95 LEU A C 1
ATOM 743 O O . LEU A 1 95 ? -10.836 0.150 -0.961 1.00 89.44 95 LEU A O 1
ATOM 747 N N . PHE A 1 96 ? -9.979 2.070 -0.150 1.00 93.69 96 PHE A N 1
ATOM 748 C CA . PHE A 1 96 ? -8.767 2.049 -0.959 1.00 93.69 96 PHE A CA 1
ATOM 749 C C . PHE A 1 96 ? -7.960 0.764 -0.734 1.00 93.69 96 PHE A C 1
ATOM 751 O O . PHE A 1 96 ? -7.668 0.072 -1.705 1.00 93.69 96 PHE A O 1
ATOM 758 N N . PHE A 1 97 ? -7.658 0.385 0.514 1.00 96.06 97 PHE A N 1
ATOM 759 C CA . PHE A 1 97 ? -6.871 -0.828 0.778 1.00 96.06 97 PHE A CA 1
ATOM 760 C C . PHE A 1 97 ? -7.619 -2.124 0.468 1.00 96.06 97 PHE A C 1
ATOM 762 O O . PHE A 1 97 ? -7.025 -3.030 -0.115 1.00 96.06 97 PHE A O 1
ATOM 769 N N . VAL A 1 98 ? -8.916 -2.217 0.785 1.00 93.19 98 VAL A N 1
ATOM 770 C CA . VAL A 1 98 ? -9.737 -3.383 0.403 1.00 93.19 98 VAL A CA 1
ATOM 771 C C . VAL A 1 98 ? -9.702 -3.563 -1.113 1.00 93.19 98 VAL A C 1
ATOM 773 O O . VAL A 1 98 ? -9.478 -4.665 -1.615 1.00 93.19 98 VAL A O 1
ATOM 776 N N . GLY A 1 99 ? -9.878 -2.471 -1.855 1.00 94.25 99 GLY A N 1
ATOM 777 C CA . GLY A 1 99 ? -9.829 -2.490 -3.306 1.00 94.25 99 GLY A CA 1
ATOM 778 C C . GLY A 1 99 ? -8.447 -2.775 -3.872 1.00 94.25 99 GLY A C 1
ATOM 779 O O . GLY A 1 99 ? -8.341 -3.583 -4.785 1.00 94.25 99 GLY A O 1
ATOM 780 N N . LEU A 1 100 ? -7.388 -2.177 -3.324 1.00 97.06 100 LEU A N 1
ATOM 781 C CA . LEU A 1 100 ? -6.011 -2.426 -3.747 1.00 97.06 100 LEU A CA 1
ATOM 782 C C . LEU A 1 100 ? -5.637 -3.902 -3.570 1.00 97.06 100 LEU A C 1
ATOM 784 O O . LEU A 1 100 ? -5.162 -4.520 -4.518 1.00 97.06 100 LEU A O 1
ATOM 788 N N . LEU A 1 101 ? -5.889 -4.495 -2.399 1.00 96.88 101 LEU A N 1
ATOM 789 C CA . LEU A 1 101 ? -5.563 -5.906 -2.168 1.00 96.88 101 LEU A CA 1
ATOM 790 C C . LEU A 1 101 ? -6.425 -6.839 -3.026 1.00 96.88 101 LEU A C 1
ATOM 792 O O . LEU A 1 101 ? -5.910 -7.826 -3.550 1.00 96.88 101 LEU A O 1
ATOM 796 N N . THR A 1 102 ? -7.701 -6.505 -3.241 1.00 94.81 102 THR A N 1
ATOM 797 C CA . THR A 1 102 ? -8.557 -7.255 -4.174 1.00 94.81 102 THR A CA 1
ATOM 798 C C . THR A 1 102 ? -8.013 -7.167 -5.599 1.00 94.81 102 THR A C 1
ATOM 800 O O . THR A 1 102 ? -7.897 -8.188 -6.270 1.00 94.81 102 THR A O 1
ATOM 803 N N . TYR A 1 103 ? -7.650 -5.967 -6.062 1.00 96.88 103 TYR A N 1
ATOM 804 C CA . TYR A 1 103 ? -7.087 -5.742 -7.391 1.00 96.88 103 TYR A CA 1
ATOM 805 C C . TYR A 1 103 ? -5.841 -6.600 -7.617 1.00 96.88 103 TYR A C 1
ATOM 807 O O . TYR A 1 103 ? -5.767 -7.318 -8.609 1.00 96.88 103 TYR A O 1
ATOM 815 N N . LEU A 1 104 ? -4.895 -6.573 -6.676 1.00 97.00 104 LEU A N 1
ATOM 816 C CA . LEU A 1 104 ? -3.647 -7.332 -6.774 1.00 97.00 104 LEU A CA 1
ATOM 817 C C . LEU A 1 104 ? -3.878 -8.845 -6.702 1.00 97.00 104 LEU A C 1
ATOM 819 O O . LEU A 1 104 ? -3.205 -9.600 -7.402 1.00 97.00 104 LEU A O 1
ATOM 823 N N . SER A 1 105 ? -4.858 -9.288 -5.914 1.00 95.69 105 SER A N 1
ATOM 824 C CA . SER A 1 105 ? -5.247 -10.700 -5.844 1.00 95.69 105 SER A CA 1
ATOM 825 C C . SER A 1 105 ? -5.866 -11.173 -7.160 1.00 95.69 105 SER A C 1
ATOM 827 O O . SER A 1 105 ? -5.449 -12.193 -7.699 1.00 95.69 105 SER A O 1
ATOM 829 N N . LEU A 1 106 ? -6.802 -10.404 -7.729 1.00 95.38 106 LEU A N 1
ATOM 830 C CA . LEU A 1 106 ? -7.398 -10.701 -9.035 1.00 95.38 106 LEU A CA 1
ATOM 831 C C . LEU A 1 106 ? -6.351 -10.682 -10.147 1.00 95.38 106 LEU A C 1
ATOM 833 O O . LEU A 1 106 ? -6.333 -11.588 -10.971 1.00 95.38 106 LEU A O 1
ATOM 837 N N . LEU A 1 107 ? -5.455 -9.692 -10.144 1.00 96.19 107 LEU A N 1
ATOM 838 C CA . LEU A 1 107 ? -4.343 -9.623 -11.087 1.00 96.19 107 LEU A CA 1
ATOM 839 C C . LEU A 1 107 ? -3.466 -10.875 -10.987 1.00 96.19 107 LEU A C 1
ATOM 841 O O . LEU A 1 107 ? -3.161 -11.479 -12.008 1.00 96.19 107 LEU A O 1
ATOM 845 N N . THR A 1 108 ? -3.130 -11.308 -9.769 1.00 95.00 108 THR A N 1
ATOM 846 C CA . THR A 1 108 ? -2.367 -12.543 -9.537 1.00 95.00 108 THR A CA 1
ATOM 847 C C . THR A 1 108 ? -3.089 -13.751 -10.136 1.00 95.00 108 THR A C 1
ATOM 849 O O . THR A 1 108 ? -2.497 -14.479 -10.923 1.00 95.00 108 THR A O 1
ATOM 852 N N . VAL A 1 109 ? -4.383 -13.926 -9.847 1.00 95.12 109 VAL A N 1
ATOM 853 C CA . VAL A 1 109 ? -5.189 -15.030 -10.397 1.00 95.12 109 VAL A CA 1
ATOM 854 C C . VAL A 1 109 ? -5.229 -14.990 -11.926 1.00 95.12 109 VAL A C 1
ATOM 856 O O . VAL A 1 109 ? -5.012 -16.011 -12.571 1.00 95.12 109 VAL A O 1
ATOM 859 N N . PHE A 1 110 ? -5.483 -13.821 -12.513 1.00 95.56 110 PHE A N 1
ATOM 860 C CA . PHE A 1 110 ? -5.584 -13.642 -13.960 1.00 95.56 110 PHE A CA 1
ATOM 861 C C . PHE A 1 110 ? -4.279 -13.963 -14.684 1.00 95.56 110 PHE A C 1
ATOM 863 O O . PHE A 1 110 ? -4.301 -14.641 -15.710 1.00 95.56 110 PHE A O 1
ATOM 870 N N . LEU A 1 111 ? -3.147 -13.538 -14.133 1.00 94.25 111 LEU A N 1
ATOM 871 C CA . LEU A 1 111 ? -1.842 -13.860 -14.698 1.00 94.25 111 LEU A CA 1
ATOM 872 C C . LEU A 1 111 ? -1.499 -15.345 -14.510 1.00 94.25 111 LEU A C 1
ATOM 874 O O . LEU A 1 111 ? -0.983 -15.966 -15.434 1.00 94.25 111 LEU A O 1
ATOM 878 N N . SER A 1 112 ? -1.858 -15.949 -13.372 1.00 93.06 112 SER A N 1
ATOM 879 C CA . SER A 1 112 ? -1.656 -17.385 -13.125 1.00 93.06 112 SER A CA 1
ATOM 880 C C . SER A 1 112 ? -2.448 -18.295 -14.068 1.00 93.06 112 SER A C 1
ATOM 882 O O . SER A 1 112 ? -2.002 -19.405 -14.341 1.00 93.06 112 SER A O 1
ATOM 884 N N . ILE A 1 113 ? -3.596 -17.849 -14.591 1.00 94.69 113 ILE A N 1
ATOM 885 C CA . ILE A 1 113 ? -4.355 -18.590 -15.619 1.00 94.69 113 ILE A CA 1
ATOM 886 C C . ILE A 1 113 ? -3.918 -18.249 -17.056 1.00 94.69 113 ILE A C 1
ATOM 888 O O . ILE A 1 113 ? -4.578 -18.656 -18.010 1.00 94.69 113 ILE A O 1
ATOM 892 N N . GLY A 1 114 ? -2.827 -17.494 -17.224 1.00 93.44 114 GLY A N 1
ATOM 893 C CA . GLY A 1 114 ? -2.239 -17.180 -18.527 1.00 93.44 114 GLY A CA 1
ATOM 894 C C . GLY A 1 114 ? -2.905 -16.028 -19.281 1.00 93.44 114 GLY A C 1
ATOM 895 O O . GLY A 1 114 ? -2.714 -15.913 -20.493 1.00 93.44 114 GLY A O 1
ATOM 896 N N . LEU A 1 115 ? -3.693 -15.169 -18.617 1.00 95.00 115 LEU A N 1
ATOM 897 C CA . LEU A 1 115 ? -4.210 -13.975 -19.289 1.00 95.00 115 LEU A CA 1
ATOM 898 C C . LEU A 1 115 ? -3.063 -13.011 -19.630 1.00 95.00 115 LEU A C 1
ATOM 900 O O . LEU A 1 115 ? -2.182 -12.792 -18.795 1.00 95.00 115 LEU A O 1
ATOM 904 N N . PRO A 1 116 ? -3.092 -12.365 -20.814 1.00 93.75 116 PRO A N 1
ATOM 905 C CA . PRO A 1 116 ? -2.111 -11.344 -21.158 1.00 93.75 116 PRO A CA 1
ATOM 906 C C . PRO A 1 116 ? -2.087 -10.219 -20.120 1.00 93.75 116 PRO A C 1
ATOM 908 O O . PRO A 1 116 ? -3.143 -9.813 -19.629 1.00 93.75 116 PRO A O 1
ATOM 911 N N . TRP A 1 117 ? -0.906 -9.655 -19.853 1.00 93.38 117 TRP A N 1
ATOM 912 C CA . TRP A 1 117 ? -0.699 -8.630 -18.820 1.00 93.38 117 TRP A CA 1
ATOM 913 C C . TRP A 1 117 ? -1.712 -7.478 -18.886 1.00 93.38 117 TRP A C 1
ATOM 915 O O . TRP A 1 117 ? -2.353 -7.137 -17.893 1.00 93.38 117 TRP A O 1
ATOM 925 N N . ILE A 1 118 ? -1.939 -6.940 -20.088 1.00 93.94 118 ILE A N 1
ATOM 926 C CA . ILE A 1 118 ? -2.929 -5.884 -20.330 1.00 93.94 118 ILE A CA 1
ATOM 927 C C . ILE A 1 118 ? -4.347 -6.304 -19.914 1.00 93.94 118 ILE A C 1
ATOM 929 O O . ILE A 1 118 ? -5.057 -5.535 -19.268 1.00 93.94 118 ILE A O 1
ATOM 933 N N . VAL A 1 119 ? -4.755 -7.535 -20.228 1.00 95.06 119 VAL A N 1
ATOM 934 C CA . VAL A 1 119 ? -6.075 -8.060 -19.860 1.00 95.06 119 VAL A CA 1
ATOM 935 C C . VAL A 1 119 ? -6.153 -8.216 -18.346 1.00 95.06 119 VAL A C 1
ATOM 937 O O . VAL A 1 119 ? -7.102 -7.722 -17.745 1.00 95.06 119 VAL A O 1
ATOM 940 N N . GLY A 1 120 ? -5.136 -8.811 -17.717 1.00 94.38 120 GLY A N 1
ATOM 941 C CA . GLY A 1 120 ? -5.065 -8.953 -16.262 1.00 94.38 120 GLY A CA 1
ATOM 942 C C . GLY A 1 120 ? -5.166 -7.610 -15.529 1.00 94.38 120 GLY A C 1
ATOM 943 O O . GLY A 1 120 ? -5.918 -7.492 -14.563 1.00 94.38 120 GLY A O 1
ATOM 944 N N . CYS A 1 121 ? -4.478 -6.572 -16.016 1.00 93.88 121 CYS A N 1
ATOM 945 C CA . CYS A 1 121 ? -4.491 -5.246 -15.399 1.00 93.88 121 CYS A CA 1
ATOM 946 C C . CYS A 1 121 ? -5.826 -4.504 -15.540 1.00 93.88 121 CYS A C 1
ATOM 948 O O . CYS A 1 121 ? -6.182 -3.757 -14.628 1.00 93.88 121 CYS A O 1
ATOM 950 N N . PHE A 1 122 ? -6.555 -4.665 -16.651 1.00 94.00 122 PHE A N 1
ATOM 951 C CA . PHE A 1 122 ? -7.791 -3.911 -16.905 1.00 94.00 122 PHE A CA 1
ATOM 952 C C . PHE A 1 122 ? -9.078 -4.677 -16.576 1.00 94.00 122 PHE A C 1
ATOM 954 O O . PHE A 1 122 ? -10.093 -4.046 -16.271 1.00 94.00 122 PHE A O 1
ATOM 961 N N . LEU A 1 123 ? -9.058 -6.012 -16.579 1.00 93.69 123 LEU A N 1
ATOM 962 C CA . LEU A 1 123 ? -10.244 -6.840 -16.346 1.00 93.69 123 LEU A CA 1
ATOM 963 C C . LEU A 1 123 ? -10.941 -6.564 -14.999 1.00 93.69 123 LEU A C 1
ATOM 965 O O . LEU A 1 123 ? -12.165 -6.404 -15.023 1.00 93.69 123 LEU A O 1
ATOM 969 N N . PRO A 1 124 ? -10.241 -6.407 -13.851 1.00 91.38 124 PRO A N 1
ATOM 970 C CA . PRO A 1 124 ? -10.896 -6.046 -12.591 1.00 91.38 124 PRO A CA 1
ATOM 971 C C . PRO A 1 124 ? -11.745 -4.776 -12.707 1.00 91.38 124 PRO A C 1
ATOM 973 O O . PRO A 1 124 ? -12.822 -4.692 -12.123 1.00 91.38 124 PRO A O 1
ATOM 976 N N . TYR A 1 125 ? -11.292 -3.800 -13.497 1.00 89.19 125 TYR A N 1
ATOM 977 C CA . TYR A 1 125 ? -11.985 -2.529 -13.688 1.00 89.19 125 TYR A CA 1
ATOM 978 C C . TYR A 1 125 ? -13.143 -2.633 -14.680 1.00 89.19 125 TYR A C 1
ATOM 980 O O . TYR A 1 125 ? -14.183 -2.016 -14.466 1.00 89.19 125 TYR A O 1
ATOM 988 N N . VAL A 1 126 ? -13.022 -3.457 -15.724 1.00 87.25 126 VAL A N 1
ATOM 989 C CA . VAL A 1 126 ? -14.145 -3.755 -16.630 1.00 87.25 126 VAL A CA 1
ATOM 990 C C . VAL A 1 126 ? -15.307 -4.378 -15.853 1.00 87.25 126 VAL A C 1
ATOM 992 O O . VAL A 1 126 ? -16.453 -3.967 -16.028 1.00 87.25 126 VAL A O 1
ATOM 995 N N . LEU A 1 127 ? -15.019 -5.299 -14.927 1.00 81.94 127 LEU A N 1
ATOM 996 C CA . LEU A 1 127 ? -16.037 -5.911 -14.067 1.00 81.94 127 LEU A CA 1
ATOM 997 C C . LEU A 1 127 ? -16.763 -4.885 -13.180 1.00 81.94 127 LEU A C 1
ATOM 999 O O . LEU A 1 127 ? -17.950 -5.062 -12.903 1.00 81.94 127 LEU A O 1
ATOM 1003 N N . LEU A 1 128 ? -16.097 -3.793 -12.783 1.00 84.31 128 LEU A N 1
ATOM 1004 C CA . LEU A 1 128 ? -16.741 -2.679 -12.074 1.00 84.31 128 LEU A CA 1
ATOM 1005 C C . LEU A 1 128 ? -17.736 -1.940 -12.963 1.00 84.31 128 LEU A C 1
ATOM 1007 O O . LEU A 1 128 ? -18.857 -1.677 -12.535 1.00 84.31 128 LEU A O 1
ATOM 1011 N N . LEU A 1 129 ? -17.346 -1.637 -14.204 1.00 80.44 129 LEU A N 1
ATOM 1012 C CA . LEU A 1 129 ? -18.193 -0.912 -15.155 1.00 80.44 129 LEU A CA 1
ATOM 1013 C C . LEU A 1 129 ? -19.468 -1.690 -15.511 1.00 80.44 129 LEU A C 1
ATOM 1015 O O . LEU A 1 129 ? -20.511 -1.088 -15.762 1.00 80.44 129 LEU A O 1
ATOM 1019 N N . LEU A 1 130 ? -19.414 -3.024 -15.485 1.00 80.19 130 LEU A N 1
ATOM 1020 C CA . LEU A 1 130 ? -20.584 -3.878 -15.712 1.00 80.19 130 LEU A CA 1
ATOM 1021 C C . LEU A 1 130 ? -21.614 -3.810 -14.570 1.00 80.19 130 LEU A C 1
ATOM 1023 O O . LEU A 1 130 ? -22.781 -4.168 -14.761 1.00 80.19 130 LEU A O 1
ATOM 1027 N N . GLN A 1 131 ? -21.242 -3.312 -13.388 1.00 75.12 131 GLN A N 1
ATOM 1028 C CA . GLN A 1 131 ? -22.178 -3.151 -12.280 1.00 75.12 131 GLN A CA 1
ATOM 1029 C C . GLN A 1 131 ? -23.020 -1.873 -12.432 1.00 75.12 131 GLN A C 1
ATOM 1031 O O . GLN A 1 131 ? -22.730 -0.838 -11.837 1.00 75.12 131 GLN A O 1
ATOM 1036 N N . LYS A 1 132 ? -24.153 -1.982 -13.149 1.00 58.09 132 LYS A N 1
ATOM 1037 C CA . LYS A 1 132 ? -25.149 -0.911 -13.423 1.00 58.09 132 LYS A CA 1
ATOM 1038 C C . LYS A 1 132 ? -25.606 -0.055 -12.224 1.00 58.09 132 LYS A C 1
ATOM 1040 O O . LYS A 1 132 ? -26.220 0.985 -12.431 1.00 58.09 132 LYS A O 1
ATOM 1045 N N . LYS A 1 133 ? -25.386 -0.497 -10.981 1.00 59.78 133 LYS A N 1
ATOM 1046 C CA . LYS A 1 133 ? -25.887 0.154 -9.756 1.00 59.78 133 LYS A CA 1
ATOM 1047 C C . LYS A 1 133 ? -24.877 1.062 -9.055 1.00 59.78 133 LYS A C 1
ATOM 1049 O O . LYS A 1 133 ? -25.231 1.669 -8.048 1.00 59.78 133 LYS A O 1
ATOM 1054 N N . GLN A 1 134 ? -23.641 1.147 -9.536 1.00 56.31 134 GLN A N 1
ATOM 1055 C CA . GLN A 1 134 ? -22.633 1.966 -8.878 1.00 56.31 134 GLN A CA 1
ATOM 1056 C C . GLN A 1 134 ? -22.551 3.329 -9.541 1.00 56.31 134 GLN A C 1
ATOM 1058 O O . GLN A 1 134 ? -22.099 3.462 -10.674 1.00 56.31 134 GLN A O 1
ATOM 1063 N N . SER A 1 135 ? -22.960 4.366 -8.814 1.00 51.97 135 SER A N 1
ATOM 1064 C CA . SER A 1 135 ? -22.520 5.708 -9.152 1.00 51.97 135 SER A CA 1
ATOM 1065 C C . SER A 1 135 ? -20.995 5.722 -9.031 1.00 51.97 135 SER A C 1
ATOM 1067 O O . SER A 1 135 ? -20.464 5.754 -7.920 1.00 51.97 135 SER A O 1
ATOM 1069 N N . LEU A 1 136 ? -20.292 5.725 -10.168 1.00 54.19 136 LEU A N 1
ATOM 1070 C CA . LEU A 1 136 ? -18.858 6.027 -10.295 1.00 54.19 136 LEU A CA 1
ATOM 1071 C C . LEU A 1 136 ? -18.563 7.493 -9.937 1.00 54.19 136 LEU A C 1
ATOM 1073 O O . LEU A 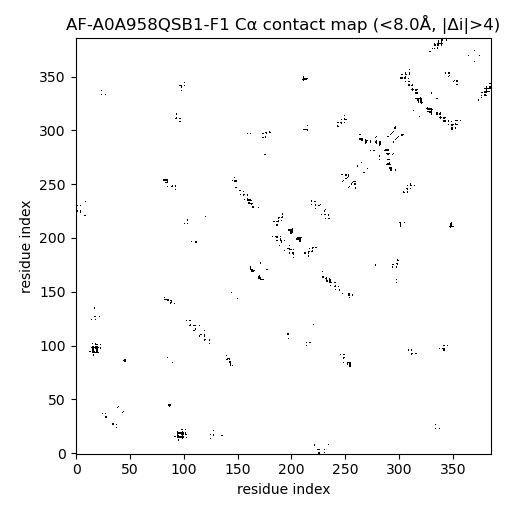1 136 ? -17.667 8.107 -10.501 1.00 54.19 136 LEU A O 1
ATOM 1077 N N . ILE A 1 137 ? -19.339 8.072 -9.029 1.00 49.59 137 ILE A N 1
ATOM 1078 C CA . ILE A 1 137 ? -19.180 9.406 -8.491 1.00 49.59 137 ILE A CA 1
ATOM 1079 C C . ILE A 1 137 ? -19.083 9.192 -6.987 1.00 49.59 137 ILE A C 1
ATOM 1081 O O . ILE A 1 137 ? -20.089 8.954 -6.312 1.00 49.59 137 ILE A O 1
ATOM 1085 N N . LEU A 1 138 ? -17.862 9.243 -6.461 1.00 53.00 138 LEU A N 1
ATOM 1086 C CA . LEU A 1 138 ? -17.671 9.516 -5.046 1.00 53.00 138 LEU A CA 1
ATOM 1087 C C . LEU A 1 138 ? -18.212 10.932 -4.804 1.00 53.00 138 LEU A C 1
ATOM 1089 O O . LEU A 1 138 ? -17.540 11.915 -5.094 1.00 53.00 138 LEU A O 1
ATOM 1093 N N . LYS A 1 139 ? -19.426 11.048 -4.253 1.00 53.41 139 LYS A N 1
ATOM 1094 C CA . LYS A 1 139 ? -19.838 12.242 -3.490 1.00 53.41 139 LYS A CA 1
ATOM 1095 C C . LYS A 1 139 ? -19.146 12.239 -2.119 1.00 53.41 139 LYS A C 1
ATOM 1097 O O . LYS A 1 139 ? -19.765 12.539 -1.106 1.00 53.41 139 LYS A O 1
ATOM 1102 N N . GLU A 1 140 ? -17.892 11.808 -2.078 1.00 55.09 140 GLU A N 1
ATOM 1103 C CA . GLU A 1 140 ? -17.126 11.803 -0.846 1.00 55.09 140 GLU A CA 1
ATOM 1104 C C . GLU A 1 140 ? -16.510 13.181 -0.682 1.00 55.09 140 GLU A C 1
ATOM 1106 O O . GLU A 1 140 ? -16.020 13.792 -1.635 1.00 55.09 140 GLU A O 1
ATOM 1111 N N . SER A 1 141 ? -16.577 13.680 0.543 1.00 54.66 141 SER A N 1
ATOM 1112 C CA . SER A 1 141 ? -15.894 14.910 0.907 1.00 54.66 141 SER A CA 1
ATOM 1113 C C . SER A 1 141 ? -14.398 14.616 0.902 1.00 54.66 141 SER A C 1
ATOM 1115 O O . SER A 1 141 ? -13.972 13.597 1.443 1.00 54.66 141 SER A O 1
ATOM 1117 N N . PHE A 1 142 ? -13.595 15.476 0.276 1.00 57.00 142 PHE A N 1
ATOM 1118 C CA . PHE A 1 142 ? -12.149 15.385 0.450 1.00 57.00 142 PHE A CA 1
ATOM 1119 C C . PHE A 1 142 ? -11.811 15.558 1.937 1.00 57.00 142 PHE A C 1
ATOM 1121 O O . PHE A 1 142 ? -12.469 16.363 2.608 1.00 57.00 142 PHE A O 1
ATOM 1128 N N . PRO A 1 143 ? -10.798 14.840 2.447 1.00 63.28 143 PRO A N 1
ATOM 1129 C CA . PRO A 1 143 ? -10.397 14.972 3.835 1.00 63.28 143 PRO A CA 1
ATOM 1130 C C . PRO A 1 143 ? -10.069 16.415 4.193 1.00 63.28 143 PRO A C 1
ATOM 1132 O O . PRO A 1 143 ? -9.466 17.148 3.404 1.00 63.28 143 PRO A O 1
ATOM 1135 N N . SER A 1 144 ? -10.457 16.825 5.402 1.00 67.50 144 SER A N 1
ATOM 1136 C CA . SER A 1 144 ? -10.190 18.178 5.886 1.00 67.50 144 SER A CA 1
ATOM 1137 C C . SER A 1 144 ? -8.678 18.399 5.990 1.00 67.50 144 SER A C 1
ATOM 1139 O O . SER A 1 144 ? -7.996 17.729 6.779 1.00 67.50 144 SER A O 1
ATOM 1141 N N . LEU A 1 145 ? -8.154 19.331 5.195 1.00 79.38 145 LEU A N 1
ATOM 1142 C CA . LEU A 1 145 ? -6.734 19.665 5.160 1.00 79.38 145 LEU A CA 1
ATOM 1143 C C . LEU A 1 145 ? -6.372 20.504 6.391 1.00 79.38 145 LEU A C 1
ATOM 1145 O O . LEU A 1 145 ? -6.657 21.698 6.448 1.00 79.38 145 LEU A O 1
ATOM 1149 N N . SER A 1 146 ? -5.737 19.877 7.381 1.00 88.75 146 SER A N 1
ATOM 1150 C CA . SER A 1 146 ? -5.169 20.580 8.532 1.00 88.75 146 SER A CA 1
ATOM 1151 C C . SER A 1 146 ? -3.749 21.074 8.236 1.00 88.75 146 SER A C 1
ATOM 1153 O O . SER A 1 146 ? -3.058 20.538 7.365 1.00 88.75 146 SER A O 1
ATOM 1155 N N . LEU A 1 147 ? -3.264 22.048 9.014 1.00 91.62 147 LEU A N 1
ATOM 1156 C CA . LEU A 1 147 ? -1.851 22.447 8.974 1.00 91.62 147 LEU A CA 1
ATOM 1157 C C . LEU A 1 147 ? -0.923 21.250 9.238 1.00 91.62 147 LEU A C 1
ATOM 1159 O O . LEU A 1 147 ? 0.098 21.102 8.572 1.00 91.62 147 LEU A O 1
ATOM 1163 N N . ASN A 1 148 ? -1.298 20.364 10.168 1.00 92.81 148 ASN A N 1
ATOM 1164 C CA . ASN A 1 148 ? -0.521 19.162 10.460 1.00 92.81 148 ASN A CA 1
ATOM 1165 C C . ASN A 1 148 ? -0.444 18.231 9.241 1.00 92.81 148 ASN A C 1
ATOM 1167 O O . ASN A 1 148 ? 0.626 17.715 8.934 1.00 92.81 148 ASN A O 1
ATOM 1171 N N . PHE A 1 149 ? -1.552 18.047 8.518 1.00 93.50 149 PHE A N 1
ATOM 1172 C CA . PHE A 1 149 ? -1.549 17.265 7.285 1.00 93.50 149 PHE A CA 1
ATOM 1173 C C . PHE A 1 149 ? -0.694 17.922 6.197 1.00 93.50 149 PHE A C 1
ATOM 1175 O O . PHE A 1 149 ? 0.043 17.225 5.511 1.00 93.50 149 PHE A O 1
ATOM 1182 N N . ALA A 1 150 ? -0.733 19.250 6.058 1.00 94.00 150 ALA A N 1
ATOM 1183 C CA . ALA A 1 150 ? 0.105 19.958 5.090 1.00 94.00 150 ALA A CA 1
ATOM 1184 C C . ALA A 1 150 ? 1.607 19.761 5.374 1.00 94.00 150 ALA A C 1
ATOM 1186 O O . ALA A 1 150 ? 2.368 19.436 4.462 1.00 94.00 150 ALA A O 1
ATOM 1187 N N . LEU A 1 151 ? 2.024 19.885 6.641 1.00 94.75 151 LEU A N 1
ATOM 1188 C CA . LEU A 1 151 ? 3.403 19.620 7.070 1.00 94.75 151 LEU A CA 1
ATOM 1189 C C . LEU A 1 151 ? 3.796 18.156 6.848 1.00 94.75 151 LEU A C 1
ATOM 1191 O O . LEU A 1 151 ? 4.872 17.870 6.325 1.00 94.75 151 LEU A O 1
ATOM 1195 N N . TRP A 1 152 ? 2.905 17.232 7.208 1.00 94.75 152 TRP A N 1
ATOM 1196 C CA . TRP A 1 152 ? 3.079 15.802 6.985 1.00 94.75 152 TRP A CA 1
ATOM 1197 C C . TRP A 1 152 ? 3.272 15.477 5.503 1.00 94.75 152 TRP A C 1
ATOM 1199 O O . TRP A 1 152 ? 4.234 14.804 5.132 1.00 94.75 152 TRP A O 1
ATOM 1209 N N . PHE A 1 153 ? 2.386 15.984 4.650 1.00 94.94 153 PHE A N 1
ATOM 1210 C CA . PHE A 1 153 ? 2.427 15.784 3.209 1.00 94.94 153 PHE A CA 1
ATOM 1211 C C . PHE A 1 153 ? 3.727 16.327 2.615 1.00 94.94 153 PHE A C 1
ATOM 1213 O O . PHE A 1 153 ? 4.397 15.619 1.865 1.00 94.94 153 PHE A O 1
ATOM 1220 N N . PHE A 1 154 ? 4.124 17.545 2.996 1.00 94.12 154 PHE A N 1
ATOM 1221 C CA . PHE A 1 154 ? 5.368 18.152 2.531 1.00 94.12 154 PHE A CA 1
ATOM 1222 C C . PHE A 1 154 ? 6.600 17.336 2.947 1.00 94.12 154 PHE A C 1
ATOM 1224 O O . PHE A 1 154 ? 7.443 17.033 2.105 1.00 94.12 154 PHE A O 1
ATOM 1231 N N . ALA A 1 155 ? 6.671 16.895 4.208 1.00 93.00 155 ALA A N 1
ATOM 1232 C CA . ALA A 1 155 ? 7.764 16.047 4.682 1.00 93.00 155 ALA A CA 1
ATOM 1233 C C . ALA A 1 155 ? 7.876 14.745 3.869 1.00 93.00 155 ALA A C 1
ATOM 1235 O O . ALA A 1 155 ? 8.970 14.358 3.460 1.00 93.00 155 ALA A O 1
ATOM 1236 N N . HIS A 1 156 ? 6.751 14.092 3.566 1.00 93.88 156 HIS A N 1
ATOM 1237 C CA . HIS A 1 156 ? 6.749 12.862 2.771 1.00 93.88 156 HIS A CA 1
ATOM 1238 C C . HIS A 1 156 ? 7.055 13.099 1.296 1.00 93.88 156 HIS A C 1
ATOM 1240 O O . HIS A 1 156 ? 7.633 12.216 0.666 1.00 93.88 156 HIS A O 1
ATOM 1246 N N . LEU A 1 157 ? 6.723 14.271 0.754 1.00 92.19 157 LEU A N 1
ATOM 1247 C CA . LEU A 1 157 ? 7.133 14.661 -0.592 1.00 92.19 157 LEU A CA 1
ATOM 1248 C C . LEU A 1 157 ? 8.661 14.757 -0.671 1.00 92.19 157 LEU A C 1
ATOM 1250 O O . LEU A 1 157 ? 9.239 14.244 -1.621 1.00 92.19 157 LEU A O 1
ATOM 1254 N N . CYS A 1 158 ? 9.321 15.315 0.348 1.00 88.31 158 CYS A N 1
ATOM 1255 C CA . CYS A 1 158 ? 10.784 15.365 0.420 1.00 88.31 158 CYS A CA 1
ATOM 1256 C C . CYS A 1 158 ? 11.420 13.981 0.635 1.00 88.31 158 CYS A C 1
ATOM 1258 O O . CYS A 1 158 ? 12.379 13.637 -0.049 1.00 88.31 158 CYS A O 1
ATOM 1260 N N . ILE A 1 159 ? 10.894 13.178 1.566 1.00 88.06 159 ILE A N 1
ATOM 1261 C CA . ILE A 1 159 ? 11.467 11.866 1.922 1.00 88.06 159 ILE A CA 1
ATOM 1262 C C . ILE A 1 159 ? 11.253 10.826 0.811 1.00 88.06 159 ILE A C 1
ATOM 1264 O O . ILE A 1 159 ? 12.130 10.003 0.551 1.00 88.06 159 ILE A O 1
ATOM 1268 N N . GLY A 1 160 ? 10.085 10.853 0.161 1.00 85.31 160 GLY A N 1
ATOM 1269 C CA . GLY A 1 160 ? 9.652 9.842 -0.805 1.00 85.31 160 GLY A CA 1
ATOM 1270 C C . GLY A 1 160 ? 10.422 9.841 -2.123 1.00 85.31 160 GLY A C 1
ATOM 1271 O O . GLY A 1 160 ? 10.279 8.902 -2.907 1.00 85.31 160 GLY A O 1
ATOM 1272 N N . VAL A 1 161 ? 11.252 10.857 -2.379 1.00 84.62 161 VAL A N 1
ATOM 1273 C CA . VAL A 1 161 ? 12.148 10.870 -3.539 1.00 84.62 161 VAL A CA 1
ATOM 1274 C C . VAL A 1 161 ? 13.385 10.034 -3.215 1.00 84.62 161 VAL A C 1
ATOM 1276 O O . VAL A 1 161 ? 14.375 10.522 -2.675 1.00 84.62 161 VAL A O 1
ATOM 1279 N N . THR A 1 162 ? 13.305 8.738 -3.507 1.00 81.56 162 THR A N 1
ATOM 1280 C CA . THR A 1 162 ? 14.349 7.761 -3.154 1.00 81.56 162 THR A CA 1
ATOM 1281 C C . THR A 1 162 ? 15.165 7.272 -4.347 1.00 81.56 162 THR A C 1
ATOM 1283 O O . THR A 1 162 ? 16.252 6.742 -4.152 1.00 81.56 162 THR A O 1
ATOM 1286 N N . LEU A 1 163 ? 14.665 7.457 -5.571 1.00 86.81 163 LEU A N 1
ATOM 1287 C CA . LEU A 1 163 ? 15.269 6.958 -6.806 1.00 86.81 163 LEU A CA 1
ATOM 1288 C C . LEU A 1 163 ? 15.577 8.125 -7.745 1.00 86.81 163 LEU A C 1
ATOM 1290 O O . LEU A 1 163 ? 14.666 8.862 -8.122 1.00 86.81 163 LEU A O 1
ATOM 1294 N N . PHE A 1 164 ? 16.824 8.264 -8.175 1.00 85.88 164 PHE A N 1
ATOM 1295 C CA . PHE A 1 164 ? 17.261 9.327 -9.078 1.00 85.88 164 PHE A CA 1
ATOM 1296 C C . PHE A 1 164 ? 17.920 8.725 -10.302 1.00 85.88 164 PHE A C 1
ATOM 1298 O O . PHE A 1 164 ? 18.714 7.800 -10.188 1.00 85.88 164 PHE A O 1
ATOM 1305 N N . GLN A 1 165 ? 17.601 9.261 -11.475 1.00 84.50 165 GLN A N 1
ATOM 1306 C CA . GLN A 1 165 ? 18.330 8.933 -12.690 1.00 84.50 165 GLN A CA 1
ATOM 1307 C C . GLN A 1 165 ? 19.437 9.970 -12.883 1.00 84.50 165 GLN A C 1
ATOM 1309 O O . GLN A 1 165 ? 19.150 11.162 -13.002 1.00 84.50 165 GLN A O 1
ATOM 1314 N N . THR A 1 166 ? 20.681 9.512 -12.928 1.00 84.44 166 THR A N 1
ATOM 1315 C CA . THR A 1 166 ? 21.864 10.318 -13.234 1.00 84.44 166 THR A CA 1
ATOM 1316 C C . THR A 1 166 ? 22.454 9.889 -14.577 1.00 84.44 166 THR A C 1
ATOM 1318 O O . THR A 1 166 ? 21.994 8.935 -15.207 1.00 84.44 166 THR A O 1
ATOM 1321 N N . VAL A 1 167 ? 23.475 10.608 -15.049 1.00 82.94 167 VAL A N 1
ATOM 1322 C CA . VAL A 1 167 ? 24.235 10.206 -16.247 1.00 82.94 167 VAL A CA 1
ATOM 1323 C C . VAL A 1 167 ? 24.949 8.864 -16.057 1.00 82.94 167 VAL A C 1
ATOM 1325 O O . VAL A 1 167 ? 25.171 8.149 -17.029 1.00 82.94 167 VAL A O 1
ATOM 1328 N N . SER A 1 168 ? 25.269 8.516 -14.809 1.00 82.00 168 SER A N 1
ATOM 1329 C CA . SER A 1 168 ? 26.026 7.321 -14.428 1.00 82.00 168 SER A CA 1
ATOM 1330 C C . SER A 1 168 ? 25.134 6.110 -14.138 1.00 82.00 168 SER A C 1
ATOM 1332 O O . SER A 1 168 ? 25.646 5.011 -13.943 1.00 82.00 168 SER A O 1
ATOM 1334 N N . GLY A 1 169 ? 23.809 6.292 -14.097 1.00 81.62 169 GLY A N 1
ATOM 1335 C CA . GLY A 1 169 ? 22.854 5.228 -13.810 1.00 81.62 169 GLY A CA 1
ATOM 1336 C C . GLY A 1 169 ? 21.733 5.677 -12.881 1.00 81.62 169 GLY A C 1
ATOM 1337 O O . GLY A 1 169 ? 21.135 6.736 -13.066 1.00 81.62 169 GLY A O 1
ATOM 1338 N N . VAL A 1 170 ? 21.405 4.826 -11.913 1.00 85.69 170 VAL A N 1
ATOM 1339 C CA . VAL A 1 170 ? 20.334 5.059 -10.944 1.00 85.69 170 VAL A CA 1
ATOM 1340 C C . VAL A 1 170 ? 20.931 5.135 -9.544 1.00 85.69 170 VAL A C 1
ATOM 1342 O O . VAL A 1 170 ? 21.678 4.249 -9.138 1.00 85.69 170 VAL A O 1
ATOM 1345 N N . GLU A 1 171 ? 20.594 6.189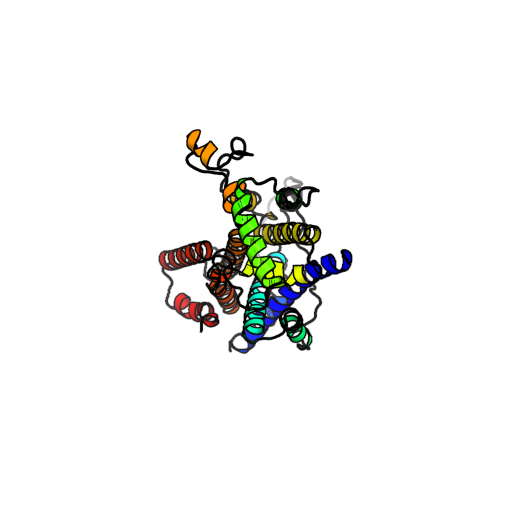 -8.810 1.00 88.31 171 GLU A N 1
ATOM 1346 C CA . GLU A 1 171 ? 21.169 6.519 -7.505 1.00 88.31 171 GLU A CA 1
ATOM 1347 C C . GLU A 1 171 ? 20.079 6.701 -6.438 1.00 88.31 171 GLU A C 1
ATOM 1349 O O . GLU A 1 171 ? 18.908 6.943 -6.742 1.00 88.31 171 GLU A O 1
ATOM 1354 N N . THR A 1 172 ? 20.472 6.590 -5.167 1.00 86.94 172 THR A N 1
ATOM 1355 C CA . THR A 1 172 ? 19.625 6.825 -3.989 1.00 86.94 172 THR A CA 1
ATOM 1356 C C . THR A 1 172 ? 20.429 7.570 -2.927 1.00 86.94 172 THR A C 1
ATOM 1358 O O . THR A 1 172 ? 21.575 7.217 -2.653 1.00 86.94 172 THR A O 1
ATOM 1361 N N . PHE A 1 173 ? 19.828 8.573 -2.280 1.00 81.88 173 PHE A N 1
ATOM 1362 C CA . PHE A 1 173 ? 20.438 9.234 -1.115 1.00 81.88 173 PHE A CA 1
ATOM 1363 C C . PHE A 1 173 ? 20.494 8.317 0.112 1.00 81.88 173 PHE A C 1
ATOM 1365 O O . PHE A 1 173 ? 21.303 8.501 1.021 1.00 81.88 173 PHE A O 1
ATOM 1372 N N . TRP A 1 174 ? 19.629 7.308 0.146 1.00 81.81 174 TRP A N 1
ATOM 1373 C CA . TRP A 1 174 ? 19.481 6.415 1.279 1.00 81.81 174 TRP A CA 1
ATOM 1374 C C . TRP A 1 174 ? 20.433 5.232 1.154 1.00 81.81 174 TRP A C 1
ATOM 1376 O O . TRP A 1 174 ? 20.132 4.262 0.462 1.00 81.81 174 TRP A O 1
ATOM 1386 N N . ARG A 1 175 ? 21.572 5.288 1.856 1.00 78.56 175 ARG A N 1
ATOM 1387 C CA . ARG A 1 175 ? 22.583 4.215 1.837 1.00 78.56 175 ARG A CA 1
ATOM 1388 C C . ARG A 1 175 ? 22.007 2.850 2.237 1.00 78.56 175 ARG A C 1
ATOM 1390 O O . ARG A 1 175 ? 22.275 1.856 1.573 1.00 78.56 175 ARG A O 1
ATOM 1397 N N . ASN A 1 176 ? 21.167 2.799 3.269 1.00 79.00 176 ASN A N 1
ATOM 1398 C CA . ASN A 1 176 ? 20.523 1.551 3.707 1.00 79.00 176 ASN A CA 1
ATOM 1399 C C . ASN A 1 176 ? 19.572 0.955 2.651 1.00 79.00 176 ASN A C 1
ATOM 1401 O O . ASN A 1 176 ? 19.163 -0.194 2.773 1.00 79.00 176 ASN A O 1
ATOM 1405 N N . ASN A 1 177 ? 19.227 1.722 1.614 1.00 83.88 177 ASN A N 1
ATOM 1406 C CA . ASN A 1 177 ? 18.341 1.292 0.547 1.00 83.88 177 ASN A CA 1
ATOM 1407 C C . ASN A 1 177 ? 19.091 0.599 -0.607 1.00 83.88 177 ASN A C 1
ATOM 1409 O O . ASN A 1 177 ? 18.438 0.074 -1.492 1.00 83.88 177 ASN A O 1
ATOM 1413 N N . TYR A 1 178 ? 20.433 0.557 -0.641 1.00 82.50 178 TYR A N 1
ATOM 1414 C CA . TYR A 1 178 ? 21.164 -0.012 -1.791 1.00 82.50 178 TYR A CA 1
ATOM 1415 C C . TYR A 1 178 ? 20.787 -1.471 -2.104 1.00 82.50 178 TYR A C 1
ATOM 1417 O O . TYR A 1 178 ? 20.548 -1.810 -3.264 1.00 82.50 178 TYR A O 1
ATOM 1425 N N . GLY A 1 179 ? 20.705 -2.330 -1.083 1.00 84.38 179 GLY A N 1
ATOM 1426 C CA . GLY A 1 179 ? 20.314 -3.732 -1.265 1.00 84.38 179 GLY A CA 1
ATOM 1427 C C . GLY A 1 179 ? 18.812 -3.904 -1.494 1.00 84.38 179 GLY A C 1
ATOM 1428 O O . GLY A 1 179 ? 18.392 -4.601 -2.412 1.00 84.38 179 GLY A O 1
ATOM 1429 N N . ASP A 1 180 ? 17.992 -3.233 -0.688 1.00 87.12 180 ASP A N 1
ATOM 1430 C CA . ASP A 1 180 ? 16.539 -3.419 -0.723 1.00 87.12 180 ASP A CA 1
ATOM 1431 C C . ASP A 1 180 ? 15.902 -2.809 -1.987 1.00 87.12 180 ASP A C 1
ATOM 1433 O O . ASP A 1 180 ? 15.068 -3.428 -2.648 1.00 87.12 180 ASP A O 1
ATOM 1437 N N . LEU A 1 181 ? 16.378 -1.637 -2.418 1.00 89.19 181 LEU A N 1
ATOM 1438 C CA . LEU A 1 181 ? 15.921 -0.980 -3.641 1.00 89.19 181 LEU A CA 1
ATOM 1439 C C . LEU A 1 181 ? 16.205 -1.819 -4.884 1.00 89.19 181 LEU A C 1
ATOM 1441 O O . LEU A 1 181 ? 15.329 -1.968 -5.734 1.00 89.19 181 LEU A O 1
ATOM 1445 N N . THR A 1 182 ? 17.418 -2.366 -4.995 1.00 89.56 182 THR A N 1
ATOM 1446 C CA . THR A 1 182 ? 17.797 -3.214 -6.133 1.00 89.56 182 THR A CA 1
ATOM 1447 C C . THR A 1 182 ? 16.992 -4.511 -6.140 1.00 89.56 182 THR A C 1
ATOM 1449 O O . THR A 1 182 ? 16.494 -4.900 -7.196 1.00 89.56 182 THR A O 1
ATOM 1452 N N . PHE A 1 183 ? 16.747 -5.101 -4.967 1.00 90.94 183 PHE A N 1
ATOM 1453 C CA . PHE A 1 183 ? 15.860 -6.252 -4.799 1.00 90.94 183 PHE A CA 1
ATOM 1454 C C . PHE A 1 183 ? 14.423 -5.965 -5.280 1.00 90.94 183 PHE A C 1
ATOM 1456 O O . PHE A 1 183 ? 13.837 -6.718 -6.065 1.00 90.94 183 PHE A O 1
ATOM 1463 N N . HIS A 1 184 ? 13.848 -4.830 -4.877 1.00 92.75 184 HIS A N 1
ATOM 1464 C CA . HIS A 1 184 ? 12.511 -4.418 -5.305 1.00 92.75 184 HIS A CA 1
ATOM 1465 C C . HIS A 1 184 ? 12.431 -4.103 -6.806 1.00 92.75 184 HIS A C 1
ATOM 1467 O O . HIS A 1 184 ? 11.494 -4.543 -7.476 1.00 92.75 184 HIS A O 1
ATOM 1473 N N . ILE A 1 185 ? 13.417 -3.390 -7.358 1.00 92.62 185 ILE A N 1
ATOM 1474 C CA . ILE A 1 185 ? 13.498 -3.098 -8.797 1.00 92.62 185 ILE A CA 1
ATOM 1475 C C . ILE A 1 185 ? 13.641 -4.389 -9.611 1.00 92.62 185 ILE A C 1
ATOM 1477 O O . ILE A 1 185 ? 12.993 -4.512 -10.652 1.00 92.62 185 ILE A O 1
ATOM 1481 N N . GLY A 1 186 ? 14.425 -5.360 -9.133 1.00 92.25 186 GLY A N 1
ATOM 1482 C CA . GLY A 1 186 ? 14.577 -6.674 -9.757 1.00 92.25 186 GLY A CA 1
ATOM 1483 C C . GLY A 1 186 ? 13.247 -7.419 -9.870 1.00 92.25 186 GLY A C 1
ATOM 1484 O O . GLY A 1 186 ? 12.881 -7.865 -10.958 1.00 92.25 186 GLY A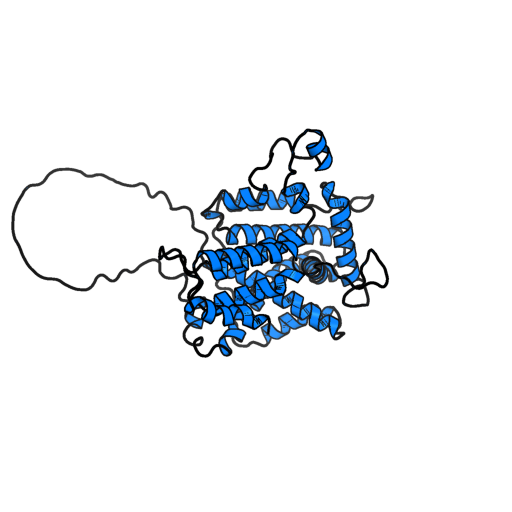 O 1
ATOM 1485 N N . MET A 1 187 ? 12.459 -7.468 -8.788 1.00 93.31 187 MET A N 1
ATOM 1486 C CA . MET A 1 187 ? 11.112 -8.060 -8.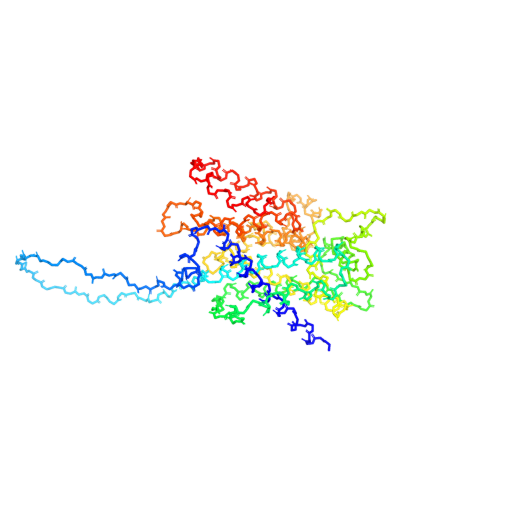822 1.00 93.31 187 MET A CA 1
ATOM 1487 C C . MET A 1 187 ? 10.163 -7.314 -9.761 1.00 93.31 187 MET A C 1
ATOM 1489 O O . MET A 1 187 ? 9.481 -7.944 -10.563 1.00 93.31 187 MET A O 1
ATOM 1493 N N . ILE A 1 188 ? 10.114 -5.980 -9.685 1.00 94.94 188 ILE A N 1
ATOM 1494 C CA . ILE A 1 188 ? 9.248 -5.163 -10.552 1.00 94.94 188 ILE A CA 1
ATOM 1495 C C . ILE A 1 188 ? 9.594 -5.394 -12.026 1.00 94.94 188 ILE A C 1
ATOM 1497 O O . ILE A 1 188 ? 8.701 -5.591 -12.844 1.00 94.94 188 ILE A O 1
ATOM 1501 N N . SER A 1 189 ? 10.884 -5.413 -12.355 1.00 93.38 189 SER A N 1
ATOM 1502 C CA . SER A 1 189 ? 11.363 -5.670 -13.714 1.00 93.38 189 SER A CA 1
ATOM 1503 C C . SER A 1 189 ? 11.008 -7.083 -14.173 1.00 93.38 189 SER A C 1
ATOM 1505 O O . SER A 1 189 ? 10.574 -7.251 -15.306 1.00 93.38 189 SER A O 1
ATOM 1507 N N . SER A 1 190 ? 11.103 -8.077 -13.284 1.00 92.12 190 SER A N 1
ATOM 1508 C CA . SER A 1 190 ? 10.716 -9.463 -13.584 1.00 92.12 190 SER A CA 1
ATOM 1509 C C . SER A 1 190 ? 9.220 -9.598 -13.875 1.00 92.12 190 SER A C 1
ATOM 1511 O O . SER A 1 190 ? 8.840 -10.380 -14.734 1.00 92.12 190 SER A O 1
ATOM 1513 N N . PHE A 1 191 ? 8.363 -8.811 -13.216 1.00 93.38 191 PHE A N 1
ATOM 1514 C CA . PHE A 1 191 ? 6.936 -8.761 -13.547 1.00 93.38 191 PHE A CA 1
ATOM 1515 C C . PHE A 1 191 ? 6.656 -8.084 -14.896 1.00 93.38 191 PHE A C 1
ATOM 1517 O O . PHE A 1 191 ? 5.767 -8.518 -15.615 1.00 93.38 191 PHE A O 1
ATOM 1524 N N . VAL A 1 192 ? 7.361 -6.993 -15.215 1.00 93.69 192 VAL A N 1
ATOM 1525 C CA . VAL A 1 192 ? 7.074 -6.180 -16.413 1.00 93.69 192 VAL A CA 1
ATOM 1526 C C . VAL A 1 192 ? 7.679 -6.769 -17.687 1.00 93.69 192 VAL A C 1
ATOM 1528 O O . VAL A 1 192 ? 7.064 -6.672 -18.745 1.00 93.69 192 VAL A O 1
ATOM 1531 N N . TYR A 1 193 ? 8.879 -7.338 -17.594 1.00 92.00 193 TYR A N 1
ATOM 1532 C CA . TYR A 1 193 ? 9.646 -7.833 -18.741 1.00 92.00 193 TYR A CA 1
ATOM 1533 C C . TYR A 1 193 ? 9.777 -9.356 -18.780 1.00 92.00 193 TYR A C 1
ATOM 1535 O O . TYR A 1 193 ? 10.348 -9.880 -19.730 1.00 92.00 193 TYR A O 1
ATOM 1543 N N . GLY A 1 194 ? 9.326 -10.056 -17.738 1.00 87.06 194 GLY A N 1
ATOM 1544 C CA . GLY A 1 194 ? 9.347 -11.512 -17.700 1.00 87.06 194 GLY A CA 1
ATOM 1545 C C . GLY A 1 194 ? 8.143 -12.120 -18.412 1.00 87.06 194 GLY A C 1
ATOM 1546 O O . GLY A 1 194 ? 7.056 -11.546 -18.432 1.00 87.06 194 GLY A O 1
ATOM 1547 N N . ASP A 1 195 ? 8.339 -13.328 -18.933 1.00 84.50 195 ASP A N 1
ATOM 1548 C CA . ASP A 1 195 ? 7.313 -14.072 -19.674 1.00 84.50 195 ASP A CA 1
ATOM 1549 C C . ASP A 1 195 ? 6.572 -15.108 -18.805 1.00 84.50 195 ASP A C 1
ATOM 1551 O O . ASP A 1 195 ? 5.696 -15.826 -19.288 1.00 84.50 195 ASP A O 1
ATOM 1555 N N . VAL A 1 196 ? 6.923 -15.211 -17.517 1.00 85.81 196 VAL A N 1
ATOM 1556 C CA . VAL A 1 196 ? 6.416 -16.237 -16.591 1.00 85.81 196 VAL A CA 1
ATOM 1557 C C . VAL A 1 196 ? 5.812 -15.587 -15.348 1.00 85.81 196 VAL A C 1
ATOM 1559 O O . VAL A 1 196 ? 6.383 -14.655 -14.779 1.00 85.81 196 VAL A O 1
ATOM 1562 N N . PHE A 1 197 ? 4.661 -16.105 -14.904 1.00 88.19 197 PHE A N 1
ATOM 1563 C CA . PHE A 1 197 ? 3.989 -15.675 -13.680 1.00 88.19 197 PHE A CA 1
ATOM 1564 C C . PHE A 1 197 ? 3.599 -16.872 -12.783 1.00 88.19 197 PHE A C 1
ATOM 1566 O O . PHE A 1 197 ? 2.998 -17.822 -13.286 1.00 88.19 197 PHE A O 1
ATOM 1573 N N . PRO A 1 198 ? 3.849 -16.825 -11.456 1.00 84.19 198 PRO A N 1
ATOM 1574 C CA . PRO A 1 198 ? 4.613 -15.793 -10.750 1.00 84.19 198 PRO A CA 1
ATOM 1575 C C . PRO A 1 198 ? 6.066 -15.753 -11.249 1.00 84.19 198 PRO A C 1
ATOM 1577 O O . PRO A 1 198 ? 6.568 -16.768 -11.730 1.00 84.19 198 PRO A O 1
ATOM 1580 N N . PRO A 1 199 ? 6.734 -14.590 -11.183 1.00 85.44 199 PRO A N 1
ATOM 1581 C CA . PRO A 1 199 ? 8.087 -14.463 -11.694 1.00 85.44 199 PRO A CA 1
ATOM 1582 C C . PRO A 1 199 ? 9.036 -15.363 -10.904 1.00 85.44 199 PRO A C 1
ATOM 1584 O O . PRO A 1 199 ? 8.839 -15.623 -9.710 1.00 85.44 199 PRO A O 1
ATOM 1587 N N . GLU A 1 200 ? 10.097 -15.804 -11.572 1.00 88.12 200 GLU A N 1
ATOM 1588 C CA . GLU A 1 200 ? 11.215 -16.440 -10.890 1.00 88.12 200 GLU A CA 1
ATOM 1589 C C . GLU A 1 200 ? 11.866 -15.472 -9.899 1.00 88.12 200 GLU A C 1
ATOM 1591 O O . GLU A 1 200 ? 11.817 -14.241 -10.023 1.00 88.12 200 GLU A O 1
ATOM 1596 N N . TYR A 1 201 ? 12.488 -16.042 -8.878 1.00 87.06 201 TYR A N 1
ATOM 1597 C CA . TYR A 1 201 ? 13.244 -15.282 -7.912 1.00 87.06 201 TYR A CA 1
ATOM 1598 C C . TYR A 1 201 ? 14.484 -14.687 -8.586 1.00 87.06 201 TYR A C 1
ATOM 1600 O O . TYR A 1 201 ? 15.447 -15.383 -8.885 1.00 87.06 201 TYR A O 1
ATOM 1608 N N . HIS A 1 202 ? 14.475 -13.371 -8.800 1.00 84.50 202 HIS A N 1
ATOM 1609 C CA . HIS A 1 202 ? 15.518 -12.667 -9.556 1.00 84.50 202 HIS A CA 1
ATOM 1610 C C . HIS A 1 202 ? 16.946 -12.786 -8.982 1.00 84.50 202 HIS A C 1
ATOM 1612 O O . HIS A 1 202 ? 17.900 -12.486 -9.693 1.00 84.50 202 HIS A O 1
ATOM 1618 N N . LEU A 1 203 ? 17.113 -13.203 -7.719 1.00 86.75 203 LEU A N 1
ATOM 1619 C CA . LEU A 1 203 ? 18.433 -13.478 -7.130 1.00 86.75 203 LEU A CA 1
ATOM 1620 C C . LEU A 1 203 ? 18.880 -14.940 -7.287 1.00 86.75 203 LEU A C 1
ATOM 1622 O O . LEU A 1 203 ? 20.069 -15.220 -7.160 1.00 86.75 203 LEU A O 1
ATOM 1626 N N . TYR A 1 204 ? 17.958 -15.874 -7.532 1.00 87.12 204 TYR A N 1
ATOM 1627 C CA . TYR A 1 204 ? 18.262 -17.299 -7.663 1.00 87.12 204 TYR A CA 1
ATOM 1628 C C . TYR A 1 204 ? 17.381 -17.927 -8.748 1.00 87.12 204 TYR A C 1
ATOM 1630 O O . TYR A 1 204 ? 16.230 -18.301 -8.506 1.00 87.12 204 TYR A O 1
ATOM 1638 N N . ALA A 1 205 ? 17.949 -18.017 -9.952 1.00 84.69 205 ALA A N 1
ATOM 1639 C CA . ALA A 1 205 ? 17.285 -18.561 -11.132 1.00 84.69 205 ALA A CA 1
ATOM 1640 C C . ALA A 1 205 ? 16.742 -19.978 -10.884 1.00 84.69 205 ALA A C 1
ATOM 1642 O O . ALA A 1 205 ? 17.351 -20.777 -10.169 1.00 84.69 205 ALA A O 1
ATOM 1643 N N . GLY A 1 206 ? 15.587 -20.288 -11.475 1.00 85.19 206 GLY A N 1
ATOM 1644 C CA . GLY A 1 206 ? 14.921 -21.582 -11.320 1.00 85.19 206 GLY A CA 1
ATOM 1645 C C . GLY A 1 206 ? 14.201 -21.792 -9.982 1.00 85.19 206 GLY A C 1
ATOM 1646 O O . GLY A 1 206 ? 13.606 -22.848 -9.779 1.00 85.19 206 GLY A O 1
ATOM 1647 N N . SER A 1 207 ? 14.216 -20.817 -9.066 1.00 88.56 207 SER A N 1
ATOM 1648 C CA . SER A 1 207 ? 13.367 -20.839 -7.867 1.00 88.56 207 SER A CA 1
ATOM 1649 C C . SER A 1 207 ? 12.179 -19.901 -7.992 1.00 88.56 207 SER A C 1
ATOM 1651 O O . SER A 1 207 ? 12.279 -18.803 -8.532 1.00 88.56 207 SER A O 1
ATOM 1653 N N . SER A 1 208 ? 11.040 -20.319 -7.445 1.00 85.75 208 SER A N 1
ATOM 1654 C CA . SER A 1 208 ? 9.841 -19.487 -7.386 1.00 85.75 208 SER A CA 1
ATOM 1655 C C . SER A 1 208 ? 10.000 -18.338 -6.388 1.00 85.75 208 SER A C 1
ATOM 1657 O O . SER A 1 208 ? 10.622 -18.487 -5.334 1.00 85.75 208 SER A O 1
ATOM 1659 N N . LEU A 1 209 ? 9.388 -17.191 -6.692 1.00 86.81 209 LEU A N 1
ATOM 1660 C CA . LEU A 1 209 ? 9.326 -16.061 -5.771 1.00 86.81 209 LEU A CA 1
ATOM 1661 C C . LEU A 1 209 ? 8.518 -16.412 -4.508 1.00 86.81 209 LEU A C 1
ATOM 1663 O O . LEU A 1 209 ? 7.318 -16.660 -4.578 1.00 86.81 209 LEU A O 1
ATOM 1667 N N . SER A 1 210 ? 9.171 -16.370 -3.345 1.00 83.12 210 SER A N 1
ATOM 1668 C CA . SER A 1 210 ? 8.568 -16.630 -2.024 1.00 83.12 210 SER A CA 1
ATOM 1669 C C . SER A 1 210 ? 8.431 -15.378 -1.141 1.00 83.12 210 SER A C 1
ATOM 1671 O O . SER A 1 210 ? 7.935 -15.452 -0.017 1.00 83.12 210 SER A O 1
ATOM 1673 N N . TYR A 1 211 ? 8.857 -14.213 -1.636 1.00 87.38 211 TYR A N 1
ATOM 1674 C CA . TYR A 1 211 ? 8.806 -12.938 -0.916 1.00 87.38 211 TYR A CA 1
ATOM 1675 C C . TYR A 1 211 ? 7.441 -12.233 -1.085 1.00 87.38 211 TYR A C 1
ATOM 1677 O O . TYR A 1 211 ? 6.886 -12.277 -2.186 1.00 87.38 211 TYR A O 1
ATOM 1685 N N . PRO A 1 212 ? 6.913 -11.517 -0.063 1.00 90.12 212 PRO A N 1
ATOM 1686 C CA . PRO A 1 212 ? 5.698 -10.702 -0.180 1.00 90.12 212 PRO A CA 1
ATOM 1687 C C . PRO A 1 212 ? 5.769 -9.680 -1.325 1.00 90.12 212 PRO A C 1
ATOM 1689 O O . PRO A 1 212 ? 6.469 -8.669 -1.255 1.00 90.12 212 PRO A O 1
ATOM 1692 N N . PHE A 1 213 ? 5.047 -9.933 -2.413 1.00 92.31 213 PHE A N 1
ATOM 1693 C CA . PHE A 1 213 ? 5.272 -9.229 -3.674 1.00 92.31 213 PHE A CA 1
ATOM 1694 C C . PHE A 1 213 ? 4.218 -8.177 -4.022 1.00 92.31 213 PHE A C 1
ATOM 1696 O O . PHE A 1 213 ? 4.374 -7.504 -5.037 1.00 92.31 213 PHE A O 1
ATOM 1703 N N . PHE A 1 214 ? 3.172 -7.973 -3.214 1.00 96.19 214 PHE A N 1
ATOM 1704 C CA . PHE A 1 214 ? 2.057 -7.091 -3.593 1.00 96.19 214 PHE A CA 1
ATOM 1705 C C . PHE A 1 214 ? 2.470 -5.642 -3.853 1.00 96.19 214 PHE A C 1
ATOM 1707 O O . PHE A 1 214 ? 1.986 -5.038 -4.806 1.00 96.19 214 PHE A O 1
ATOM 1714 N N . ILE A 1 215 ? 3.402 -5.085 -3.076 1.00 95.81 215 ILE A N 1
ATOM 1715 C CA . ILE A 1 215 ? 3.902 -3.726 -3.335 1.00 95.81 215 ILE A CA 1
ATOM 1716 C C . ILE A 1 215 ? 4.642 -3.633 -4.681 1.00 95.81 215 ILE A C 1
ATOM 1718 O O . ILE A 1 215 ? 4.520 -2.633 -5.388 1.00 95.81 215 ILE A O 1
ATOM 1722 N N . ASN A 1 216 ? 5.352 -4.697 -5.071 1.00 95.62 216 ASN A N 1
ATOM 1723 C CA . ASN A 1 216 ? 6.086 -4.781 -6.335 1.00 95.62 216 ASN A CA 1
ATOM 1724 C C . ASN A 1 216 ? 5.141 -5.011 -7.506 1.00 95.62 216 ASN A C 1
ATOM 1726 O O . ASN A 1 216 ? 5.271 -4.348 -8.528 1.00 95.62 216 ASN A O 1
ATOM 1730 N N . LEU A 1 217 ? 4.154 -5.891 -7.335 1.00 96.50 217 LEU A N 1
ATOM 1731 C CA . LEU A 1 217 ? 3.107 -6.126 -8.318 1.00 96.50 217 LEU A CA 1
ATOM 1732 C C . LEU A 1 217 ? 2.272 -4.860 -8.536 1.00 96.50 217 LEU A C 1
ATOM 1734 O O . LEU A 1 217 ? 1.949 -4.530 -9.673 1.00 96.50 217 LEU A O 1
ATOM 1738 N N . TRP A 1 218 ? 2.000 -4.087 -7.479 1.00 97.75 218 TRP A N 1
ATOM 1739 C CA . TRP A 1 218 ? 1.352 -2.785 -7.608 1.00 97.75 218 TRP A CA 1
ATOM 1740 C C . TRP A 1 218 ? 2.209 -1.815 -8.422 1.00 97.75 218 TRP A C 1
ATOM 1742 O O . TRP A 1 218 ? 1.707 -1.212 -9.369 1.00 97.75 218 TRP A O 1
ATOM 1752 N N . SER A 1 219 ? 3.507 -1.696 -8.117 1.00 97.19 219 SER A N 1
ATOM 1753 C CA . SER A 1 219 ? 4.415 -0.884 -8.935 1.00 97.19 219 SER A CA 1
ATOM 1754 C C . SER A 1 219 ? 4.464 -1.368 -10.396 1.00 97.19 219 SER A C 1
ATOM 1756 O O . SER A 1 219 ? 4.326 -0.556 -11.306 1.00 97.19 219 SER A O 1
ATOM 1758 N N . ALA A 1 220 ? 4.577 -2.676 -10.638 1.00 96.81 220 ALA A N 1
ATOM 1759 C CA . ALA A 1 220 ? 4.620 -3.265 -11.977 1.00 96.81 220 ALA A CA 1
ATOM 1760 C C . ALA A 1 220 ? 3.336 -2.990 -12.772 1.00 96.81 220 ALA A C 1
ATOM 1762 O O . ALA A 1 220 ? 3.417 -2.561 -13.920 1.00 96.81 220 ALA A O 1
ATOM 1763 N N . SER A 1 221 ? 2.164 -3.143 -12.141 1.00 96.38 221 SER A N 1
ATOM 1764 C CA . SER A 1 221 ? 0.840 -2.919 -12.749 1.00 96.38 221 SER A CA 1
ATOM 1765 C C . SER A 1 221 ? 0.601 -1.484 -13.228 1.00 96.38 221 SER A C 1
ATOM 1767 O O . SER A 1 221 ? -0.243 -1.262 -14.092 1.00 96.38 221 SER A O 1
ATOM 1769 N N . LEU A 1 222 ? 1.368 -0.521 -12.706 1.00 96.44 222 LEU A N 1
ATOM 1770 C CA . LEU A 1 222 ? 1.327 0.878 -13.128 1.00 96.44 222 LEU A CA 1
ATOM 1771 C C . LEU A 1 222 ? 2.470 1.207 -14.096 1.00 96.44 222 LEU A C 1
ATOM 1773 O O . LEU A 1 222 ? 2.257 1.895 -15.092 1.00 96.44 222 LEU A O 1
ATOM 1777 N N . TRP A 1 223 ? 3.682 0.716 -13.824 1.00 96.12 223 TRP A N 1
ATOM 1778 C CA . TRP A 1 223 ? 4.900 1.095 -14.545 1.00 96.12 223 TRP A CA 1
ATOM 1779 C C . TRP A 1 223 ? 4.974 0.562 -15.981 1.00 96.12 223 TRP A C 1
ATOM 1781 O O . TRP A 1 223 ? 5.501 1.263 -16.846 1.00 96.12 223 TRP A O 1
ATOM 1791 N N . TRP A 1 224 ? 4.407 -0.620 -16.258 1.00 94.62 224 TRP A N 1
ATOM 1792 C CA . TRP A 1 224 ? 4.492 -1.294 -17.566 1.00 94.62 224 TRP A CA 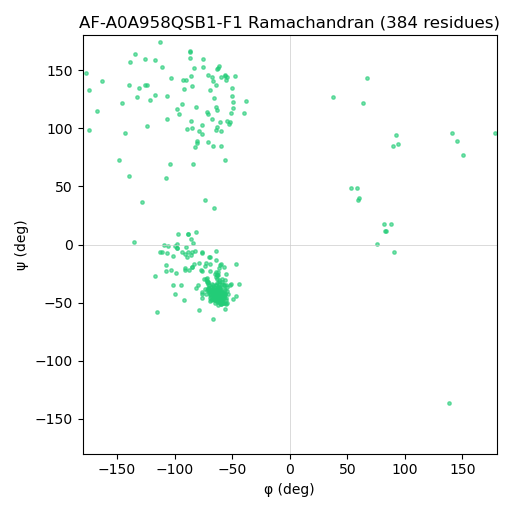1
ATOM 1793 C C . TRP A 1 224 ? 4.011 -0.447 -18.758 1.00 94.62 224 TRP A C 1
ATOM 1795 O O . TRP A 1 224 ? 4.470 -0.648 -19.877 1.00 94.62 224 TRP A O 1
ATOM 1805 N N . ILE A 1 225 ? 3.118 0.524 -18.531 1.00 92.62 225 ILE A N 1
ATOM 1806 C CA . ILE A 1 225 ? 2.589 1.417 -19.577 1.00 92.62 225 ILE A CA 1
ATOM 1807 C C . ILE A 1 225 ? 3.674 2.359 -20.115 1.00 92.62 225 ILE A C 1
ATOM 1809 O O . ILE A 1 225 ? 3.654 2.745 -21.283 1.00 92.62 225 ILE A O 1
ATOM 1813 N N . ALA A 1 226 ? 4.607 2.775 -19.258 1.00 93.81 226 ALA A N 1
ATOM 1814 C CA . ALA A 1 226 ? 5.672 3.698 -19.624 1.00 93.81 226 ALA A CA 1
ATOM 1815 C C . ALA A 1 226 ? 6.942 3.390 -18.809 1.00 93.81 226 ALA A C 1
ATOM 1817 O O . ALA A 1 226 ? 7.293 4.166 -17.906 1.00 93.81 226 ALA A O 1
ATOM 1818 N N . PRO A 1 227 ? 7.639 2.279 -19.112 1.00 93.88 227 PRO A N 1
ATOM 1819 C CA . PRO A 1 227 ? 8.608 1.681 -18.208 1.00 93.88 227 PRO A CA 1
ATOM 1820 C C . PRO A 1 227 ? 9.991 2.351 -18.311 1.00 93.88 227 PRO A C 1
ATOM 1822 O O . PRO A 1 227 ? 10.965 1.799 -18.809 1.00 93.88 227 PRO A O 1
ATOM 1825 N N . THR A 1 228 ? 10.077 3.600 -17.849 1.00 92.12 228 THR A N 1
ATOM 1826 C CA . THR A 1 228 ? 11.326 4.380 -17.766 1.00 92.12 228 THR A CA 1
ATOM 1827 C C . THR A 1 228 ? 11.736 4.602 -16.311 1.00 92.12 228 THR A C 1
ATOM 1829 O O . THR A 1 228 ? 10.871 4.675 -15.434 1.00 92.12 228 THR A O 1
ATOM 1832 N N . TRP A 1 229 ? 13.034 4.778 -16.039 1.00 90.31 229 TRP A N 1
ATOM 1833 C CA . TRP A 1 229 ? 13.547 5.062 -14.687 1.00 90.31 229 TRP A CA 1
ATOM 1834 C C . TRP A 1 229 ? 12.925 6.312 -14.064 1.00 90.31 229 TRP A C 1
ATOM 1836 O O . TRP A 1 229 ? 12.510 6.294 -12.906 1.00 90.31 229 TRP A O 1
ATOM 1846 N N . LYS A 1 230 ? 12.770 7.375 -14.861 1.00 90.56 230 LYS A N 1
ATOM 1847 C CA . LYS A 1 230 ? 12.065 8.595 -14.456 1.00 90.56 230 LYS A CA 1
ATOM 1848 C C . LYS A 1 230 ? 10.638 8.310 -13.977 1.00 90.56 230 LYS A C 1
ATOM 1850 O O . LYS A 1 230 ? 10.223 8.821 -12.940 1.00 90.56 230 LYS A O 1
ATOM 1855 N N . ASN A 1 231 ? 9.887 7.494 -14.716 1.00 92.94 231 ASN A N 1
ATOM 1856 C CA . ASN A 1 231 ? 8.517 7.147 -14.342 1.00 92.94 231 ASN A CA 1
ATOM 1857 C C . ASN A 1 231 ? 8.470 6.220 -13.122 1.00 92.94 231 ASN A C 1
ATOM 1859 O O . ASN A 1 231 ? 7.561 6.360 -12.310 1.00 92.94 231 ASN A O 1
ATOM 1863 N N . LEU A 1 232 ? 9.449 5.323 -12.956 1.00 93.00 232 LEU A N 1
ATOM 1864 C CA . LEU A 1 232 ? 9.553 4.476 -11.764 1.00 93.00 232 LEU A CA 1
ATOM 1865 C C . LEU A 1 232 ? 9.824 5.309 -10.505 1.00 93.00 232 LEU A C 1
ATOM 1867 O O . LEU A 1 232 ? 9.183 5.098 -9.481 1.00 93.00 232 LEU A O 1
ATOM 1871 N N . SER A 1 233 ? 10.718 6.297 -10.604 1.00 92.19 233 SER A N 1
ATOM 1872 C CA . SER A 1 233 ? 11.003 7.251 -9.526 1.00 92.19 233 SER A CA 1
ATOM 1873 C C . SER A 1 233 ? 9.749 8.030 -9.119 1.00 92.19 233 SER A C 1
ATOM 1875 O O . SER A 1 233 ? 9.377 8.053 -7.943 1.00 92.19 233 SER A O 1
ATOM 1877 N N . LEU A 1 234 ? 9.029 8.583 -10.103 1.00 92.69 234 LEU A N 1
ATOM 1878 C CA . LEU A 1 234 ? 7.768 9.282 -9.860 1.00 92.69 234 LEU A CA 1
ATOM 1879 C C . LEU A 1 234 ? 6.716 8.365 -9.223 1.00 92.69 234 LEU A C 1
ATOM 1881 O O . LEU A 1 234 ? 5.994 8.779 -8.317 1.00 92.69 234 LEU A O 1
ATOM 1885 N N . LEU A 1 235 ? 6.641 7.114 -9.678 1.00 94.62 235 LEU A N 1
ATOM 1886 C CA . LEU A 1 235 ? 5.736 6.111 -9.134 1.00 94.62 235 LEU A CA 1
ATOM 1887 C C . LEU A 1 235 ? 6.065 5.761 -7.680 1.00 94.62 235 LEU A C 1
ATOM 1889 O O . LEU A 1 235 ? 5.150 5.643 -6.868 1.00 94.62 235 LEU A O 1
ATOM 1893 N N . PHE A 1 236 ? 7.345 5.626 -7.332 1.00 93.62 236 PHE A N 1
ATOM 1894 C CA . PHE A 1 236 ? 7.767 5.360 -5.958 1.00 93.62 236 PHE A CA 1
ATOM 1895 C C . PHE A 1 236 ? 7.403 6.516 -5.031 1.00 93.62 236 PHE A C 1
ATOM 1897 O O . PHE A 1 236 ? 6.785 6.269 -3.995 1.00 93.62 236 PHE A O 1
ATOM 1904 N N . ALA A 1 237 ? 7.685 7.758 -5.435 1.00 93.56 237 ALA A N 1
ATOM 1905 C CA . ALA A 1 237 ? 7.301 8.945 -4.675 1.00 93.56 237 ALA A CA 1
ATOM 1906 C C . ALA A 1 237 ? 5.773 9.057 -4.521 1.00 93.56 237 ALA A C 1
ATOM 1908 O O . ALA A 1 237 ? 5.268 9.345 -3.437 1.00 93.56 237 ALA A O 1
ATOM 1909 N N . PHE A 1 238 ? 5.016 8.762 -5.579 1.00 94.88 238 PHE A N 1
ATOM 1910 C CA . PHE A 1 238 ? 3.557 8.741 -5.524 1.00 94.88 238 PHE A CA 1
ATOM 1911 C C . PHE A 1 238 ? 3.023 7.683 -4.555 1.00 94.88 238 PHE A C 1
ATOM 1913 O O . PHE A 1 238 ? 2.232 8.009 -3.673 1.00 94.88 238 PHE A O 1
ATOM 1920 N N . GLN A 1 239 ? 3.459 6.426 -4.683 1.00 96.00 239 GLN A N 1
ATOM 1921 C CA . GLN A 1 239 ? 3.017 5.341 -3.802 1.00 96.00 239 GLN A CA 1
ATOM 1922 C C . GLN A 1 239 ? 3.407 5.622 -2.346 1.00 96.00 239 GLN A C 1
ATOM 1924 O O . GLN A 1 239 ? 2.605 5.379 -1.448 1.00 96.00 239 GLN A O 1
ATOM 1929 N N . TRP A 1 240 ? 4.594 6.192 -2.116 1.00 95.19 240 TRP A N 1
ATOM 1930 C CA . TRP A 1 240 ? 5.036 6.660 -0.803 1.00 95.19 240 TRP A CA 1
ATOM 1931 C C . TRP A 1 240 ? 4.054 7.668 -0.199 1.00 95.19 240 TRP A C 1
ATOM 1933 O O . TRP A 1 240 ? 3.523 7.447 0.890 1.00 95.19 240 TRP A O 1
ATOM 1943 N N . VAL A 1 241 ? 3.754 8.747 -0.925 1.00 95.62 241 VAL A N 1
ATOM 1944 C CA . VAL A 1 241 ? 2.853 9.808 -0.454 1.00 95.62 241 VAL A CA 1
ATOM 1945 C C . VAL A 1 241 ? 1.433 9.288 -0.232 1.00 95.62 241 VAL A C 1
ATOM 1947 O O . VAL A 1 241 ? 0.819 9.625 0.781 1.00 95.62 241 VAL A O 1
ATOM 1950 N N . VAL A 1 242 ? 0.911 8.453 -1.136 1.00 95.50 242 VAL A N 1
ATOM 1951 C CA . VAL A 1 242 ? -0.432 7.859 -1.020 1.00 95.50 242 VAL A CA 1
ATOM 1952 C C . VAL A 1 242 ? -0.536 6.987 0.229 1.00 95.50 242 VAL A C 1
ATOM 1954 O O . VAL A 1 242 ? -1.477 7.144 1.011 1.00 95.50 242 VAL A O 1
ATOM 1957 N N . VAL A 1 243 ? 0.430 6.093 0.458 1.00 96.38 243 VAL A N 1
ATOM 1958 C CA . VAL A 1 243 ? 0.387 5.181 1.607 1.00 96.38 243 VAL A CA 1
ATOM 1959 C C . VAL A 1 243 ? 0.582 5.939 2.920 1.00 96.38 243 VAL A C 1
ATOM 1961 O O . VAL A 1 243 ? -0.192 5.729 3.851 1.00 96.38 243 VAL A O 1
ATOM 1964 N N . TRP A 1 244 ? 1.519 6.883 3.006 1.00 96.00 244 TRP A N 1
ATOM 1965 C CA . TRP A 1 244 ? 1.718 7.651 4.241 1.00 96.00 244 TRP A CA 1
ATOM 1966 C C . TRP A 1 244 ? 0.603 8.654 4.532 1.00 96.00 244 TRP A C 1
ATOM 1968 O O . TRP A 1 244 ? 0.269 8.885 5.694 1.00 96.00 244 TRP A O 1
ATOM 1978 N N . SER A 1 245 ? -0.037 9.212 3.504 1.00 95.00 245 SER A N 1
ATOM 1979 C CA . SER A 1 245 ? -1.267 9.993 3.679 1.00 95.00 245 SER A CA 1
ATOM 1980 C C . SER A 1 245 ? -2.404 9.105 4.193 1.00 95.00 245 SER A C 1
ATOM 1982 O O . SER A 1 245 ? -3.134 9.491 5.101 1.00 95.00 245 SER A O 1
ATOM 1984 N N . SER A 1 246 ? -2.502 7.870 3.699 1.00 94.25 246 SER A N 1
ATOM 1985 C CA . SER A 1 246 ? -3.463 6.887 4.205 1.00 94.25 246 SER A CA 1
ATOM 1986 C C . SER A 1 246 ? -3.205 6.537 5.677 1.00 94.25 246 SER A C 1
ATOM 1988 O O . SER A 1 246 ? -4.131 6.567 6.485 1.00 94.25 246 SER A O 1
ATOM 1990 N N . ILE A 1 247 ? -1.947 6.286 6.057 1.00 95.12 247 ILE A N 1
ATOM 1991 C CA . ILE A 1 247 ? -1.536 6.039 7.450 1.00 95.12 247 ILE A CA 1
ATOM 1992 C C . ILE A 1 247 ? -1.908 7.224 8.351 1.00 95.12 247 ILE A C 1
ATOM 1994 O O . ILE A 1 247 ? -2.458 7.018 9.432 1.00 95.12 247 ILE A O 1
ATOM 1998 N N . TYR A 1 248 ? -1.676 8.460 7.902 1.00 94.25 248 TYR A N 1
ATOM 1999 C CA . TYR A 1 248 ? -2.055 9.659 8.650 1.00 94.25 248 TYR A CA 1
ATOM 2000 C C . TYR A 1 248 ? -3.546 9.677 9.006 1.00 94.25 248 TYR A C 1
ATOM 2002 O O . TYR A 1 248 ? -3.907 9.906 10.163 1.00 94.25 248 TYR A O 1
ATOM 2010 N N . PHE A 1 249 ? -4.420 9.403 8.035 1.00 90.69 249 PHE A N 1
ATOM 2011 C CA . PHE A 1 249 ? -5.866 9.381 8.265 1.00 90.69 249 PHE A CA 1
ATOM 2012 C C . PHE A 1 249 ? -6.310 8.176 9.102 1.00 90.69 249 PHE A C 1
ATOM 2014 O O . PHE A 1 249 ? -7.157 8.336 9.981 1.00 90.69 249 PHE A O 1
ATOM 2021 N N . LEU A 1 250 ? -5.696 7.001 8.915 1.00 90.50 250 LEU A N 1
ATOM 2022 C CA . LEU A 1 250 ? -5.942 5.815 9.748 1.00 90.50 250 LEU A CA 1
ATOM 2023 C C . LEU A 1 250 ? -5.603 6.064 11.226 1.00 90.50 250 LEU A C 1
ATOM 2025 O O . LEU A 1 250 ? -6.321 5.608 12.114 1.00 90.50 250 LEU A O 1
ATOM 2029 N N . LEU A 1 251 ? -4.551 6.842 11.488 1.00 91.00 251 LEU A N 1
ATOM 2030 C CA . LEU A 1 251 ? -4.137 7.264 12.830 1.00 91.00 251 LEU A CA 1
ATOM 2031 C C . LEU A 1 251 ? -4.883 8.507 13.338 1.00 91.00 251 LEU A C 1
ATOM 2033 O O . LEU A 1 251 ? -4.618 8.971 14.447 1.00 91.00 251 LEU A O 1
ATOM 2037 N N . ARG A 1 252 ? -5.822 9.049 12.550 1.00 87.00 252 ARG A N 1
ATOM 2038 C CA . ARG A 1 252 ? -6.566 10.285 12.844 1.00 87.00 252 ARG A CA 1
ATOM 2039 C C . ARG A 1 252 ? -5.636 11.461 13.149 1.00 87.00 252 ARG A C 1
ATOM 2041 O O . ARG A 1 252 ? -5.824 12.170 14.139 1.00 87.00 252 ARG A O 1
ATOM 2048 N N . GLY A 1 253 ? -4.636 11.677 12.298 1.00 89.38 253 GLY A N 1
ATOM 2049 C CA . GLY A 1 253 ? -3.576 12.668 12.494 1.00 89.38 253 GLY A CA 1
ATOM 2050 C C . GLY A 1 253 ? -4.046 14.116 12.679 1.00 89.38 253 GLY A C 1
ATOM 2051 O O . GLY A 1 253 ? -3.306 14.913 13.252 1.00 89.38 253 GLY A O 1
ATOM 2052 N N . ASN A 1 254 ? -5.273 14.471 12.278 1.00 86.06 254 ASN A N 1
ATOM 2053 C CA . ASN A 1 254 ? -5.827 15.797 12.587 1.00 86.06 254 ASN A CA 1
ATOM 2054 C C . ASN A 1 254 ? -6.167 15.947 14.081 1.00 86.06 254 ASN A C 1
ATOM 2056 O O . ASN A 1 254 ? -6.048 17.036 14.635 1.00 86.06 254 ASN A O 1
ATOM 2060 N N . ARG A 1 255 ? -6.577 14.855 14.737 1.00 83.88 255 ARG A N 1
ATOM 2061 C CA . ARG A 1 255 ? -6.920 14.820 16.166 1.00 83.88 255 ARG A CA 1
ATOM 2062 C C . ARG A 1 255 ? -5.717 14.443 17.022 1.00 83.88 255 ARG A C 1
ATOM 2064 O O . ARG A 1 255 ? -5.438 15.094 18.022 1.00 83.88 255 ARG A O 1
ATOM 2071 N N . PHE A 1 256 ? -5.010 13.386 16.639 1.00 89.44 256 PHE A N 1
ATOM 2072 C CA . PHE A 1 256 ? -3.847 12.886 17.361 1.00 89.44 256 PHE A CA 1
ATOM 2073 C C . PHE A 1 256 ? -2.569 13.284 16.635 1.00 89.44 256 PHE A C 1
ATOM 2075 O O . PHE A 1 256 ? -1.869 12.449 16.066 1.00 89.44 256 PHE A O 1
ATOM 2082 N N . VAL A 1 257 ? -2.291 14.589 16.665 1.00 91.00 257 VAL A N 1
ATOM 2083 C CA . VAL A 1 257 ? -1.248 15.257 15.874 1.00 91.00 257 VAL A CA 1
ATOM 2084 C C . VAL A 1 257 ? 0.089 14.524 15.918 1.00 91.00 257 VAL A C 1
ATOM 2086 O O . VAL A 1 257 ? 0.685 14.316 14.868 1.00 91.00 257 VAL A O 1
ATOM 2089 N N . PHE A 1 258 ? 0.524 14.076 17.098 1.00 91.00 258 PHE A N 1
ATOM 2090 C CA . PHE A 1 258 ? 1.833 13.450 17.297 1.00 91.00 258 PHE A CA 1
ATOM 2091 C C . PHE A 1 258 ? 1.902 11.957 16.956 1.00 91.00 258 PHE A C 1
ATOM 2093 O O . PHE A 1 258 ? 3.005 11.450 16.788 1.00 91.00 258 PHE A O 1
ATOM 2100 N N . ILE A 1 259 ? 0.779 11.238 16.835 1.00 91.69 259 ILE A N 1
ATOM 2101 C CA . ILE A 1 259 ? 0.807 9.779 16.616 1.00 91.69 259 ILE A CA 1
ATOM 2102 C C . ILE A 1 259 ? 1.421 9.410 15.250 1.00 91.69 259 ILE A C 1
ATOM 2104 O O . ILE A 1 259 ? 2.318 8.564 15.233 1.00 91.69 259 ILE A O 1
ATOM 2108 N N . PRO A 1 260 ? 1.029 10.032 14.115 1.00 93.00 260 PRO A N 1
ATOM 2109 C CA . PRO A 1 260 ? 1.672 9.763 12.826 1.00 93.00 260 PRO A CA 1
ATOM 2110 C C . PRO A 1 260 ? 3.176 10.051 12.841 1.00 93.00 260 PRO A C 1
ATOM 2112 O O . PRO A 1 260 ? 3.961 9.246 12.345 1.00 93.00 260 PRO A O 1
ATOM 2115 N N . TRP A 1 261 ? 3.589 11.163 13.458 1.00 91.75 261 TRP A N 1
ATOM 2116 C CA . TRP A 1 261 ? 5.002 11.526 13.586 1.00 91.75 261 TRP A CA 1
ATOM 2117 C C . TRP A 1 261 ? 5.766 10.536 14.462 1.00 91.75 261 TRP A C 1
ATOM 2119 O O . TRP A 1 261 ? 6.844 10.095 14.083 1.00 91.75 261 TRP A O 1
ATOM 2129 N N . ALA A 1 262 ? 5.196 10.120 15.593 1.00 89.75 262 ALA A N 1
ATOM 2130 C CA . ALA A 1 262 ? 5.800 9.102 16.439 1.00 89.75 262 ALA A CA 1
ATOM 2131 C C . ALA A 1 262 ? 5.999 7.790 15.667 1.00 89.75 262 ALA A C 1
ATOM 2133 O O . ALA A 1 262 ? 7.070 7.204 15.759 1.00 89.75 262 ALA A O 1
ATOM 2134 N N . LEU A 1 263 ? 5.034 7.354 14.851 1.00 91.19 263 LEU A N 1
ATOM 2135 C CA . LEU A 1 263 ? 5.200 6.157 14.020 1.00 91.19 263 LEU A CA 1
ATOM 2136 C C . LEU A 1 263 ? 6.314 6.327 12.973 1.00 91.19 263 LEU A C 1
ATOM 2138 O O . LEU A 1 263 ? 7.188 5.466 12.858 1.00 91.19 263 LEU A O 1
ATOM 2142 N N . LEU A 1 264 ? 6.309 7.442 12.236 1.00 89.75 264 LEU A N 1
ATOM 2143 C CA . LEU A 1 264 ? 7.325 7.735 11.219 1.00 89.75 264 LEU A CA 1
ATOM 2144 C C . LEU A 1 264 ? 8.739 7.722 11.814 1.00 89.75 264 LEU A C 1
ATOM 2146 O O . LEU A 1 264 ? 9.677 7.231 11.193 1.00 89.75 264 LEU A O 1
ATOM 2150 N N . LEU A 1 265 ? 8.880 8.234 13.037 1.00 83.75 265 LEU A N 1
ATOM 2151 C CA . LEU A 1 265 ? 10.161 8.394 13.721 1.00 83.75 265 LEU A CA 1
ATOM 2152 C C . LEU A 1 265 ? 10.490 7.251 14.690 1.00 83.75 265 LEU A C 1
ATOM 2154 O O . LEU A 1 265 ? 11.436 7.368 15.467 1.00 83.75 265 LEU A O 1
ATOM 2158 N N . GLY A 1 266 ? 9.706 6.167 14.693 1.00 78.88 266 GLY A N 1
ATOM 2159 C CA . GLY A 1 266 ? 9.928 5.021 15.581 1.00 78.88 266 GLY A CA 1
ATOM 2160 C C . GLY A 1 266 ? 9.891 5.377 17.072 1.00 78.88 266 GLY A C 1
ATOM 2161 O O . GLY A 1 266 ? 10.706 4.886 17.843 1.00 78.88 266 GLY A O 1
ATOM 2162 N N . GLY A 1 267 ? 8.998 6.280 17.478 1.00 71.75 267 GLY A N 1
ATOM 2163 C CA . GLY A 1 267 ? 8.852 6.750 18.858 1.00 71.75 267 GLY A CA 1
ATOM 2164 C C . GLY A 1 267 ? 9.816 7.871 19.257 1.00 71.75 267 GLY A C 1
ATOM 2165 O O . GLY A 1 267 ? 9.913 8.181 20.438 1.00 71.75 267 GLY A O 1
ATOM 2166 N N . GLY A 1 268 ? 10.516 8.488 18.296 1.00 62.97 268 GLY A N 1
ATOM 2167 C CA . GLY A 1 268 ? 11.479 9.562 18.563 1.00 62.97 268 GLY A CA 1
ATOM 2168 C C . GLY A 1 268 ? 12.894 9.064 18.853 1.00 62.97 268 GLY A C 1
ATOM 2169 O O . GLY A 1 268 ? 13.700 9.822 19.389 1.00 62.97 268 GLY A O 1
ATOM 2170 N N . ALA A 1 269 ? 13.206 7.813 18.497 1.00 58.31 269 ALA A N 1
ATOM 2171 C CA . ALA A 1 269 ? 14.532 7.233 18.660 1.00 58.31 269 ALA A CA 1
ATOM 2172 C C . ALA A 1 269 ? 15.576 8.058 17.875 1.00 58.31 269 ALA A C 1
ATOM 2174 O O . ALA A 1 269 ? 15.741 7.903 16.664 1.00 58.31 269 ALA A O 1
ATOM 2175 N N . TYR A 1 270 ? 16.259 8.956 18.597 1.00 61.12 270 TYR A N 1
ATOM 2176 C CA . TYR A 1 270 ? 17.488 9.661 18.211 1.00 61.12 270 TYR A CA 1
ATOM 2177 C C . TYR A 1 270 ? 17.393 10.544 16.954 1.00 61.12 270 TYR A C 1
ATOM 2179 O O . TYR A 1 270 ? 18.309 10.595 16.134 1.00 61.12 270 TYR A O 1
ATOM 2187 N N . PHE A 1 271 ? 16.278 11.261 16.802 1.00 57.84 271 PHE A N 1
ATOM 2188 C CA . PHE A 1 271 ? 15.949 12.017 15.588 1.00 57.84 271 PHE A CA 1
ATOM 2189 C C . PHE A 1 271 ? 17.056 12.971 15.089 1.00 57.84 271 PHE A C 1
ATOM 2191 O O . PHE A 1 271 ? 17.229 13.116 13.882 1.00 57.84 271 PHE A O 1
ATOM 2198 N N . PHE A 1 272 ? 17.823 13.587 15.995 1.00 57.84 272 PHE A N 1
ATOM 2199 C CA . PHE A 1 272 ? 18.834 14.591 15.643 1.00 57.84 272 PHE A CA 1
ATOM 2200 C C . PHE A 1 272 ? 20.254 14.033 15.468 1.00 57.84 272 PHE A C 1
ATOM 2202 O O . PHE A 1 272 ? 20.971 14.502 14.591 1.00 57.84 272 PHE A O 1
ATOM 2209 N N . GLU A 1 273 ? 20.659 13.024 16.243 1.00 58.47 273 GLU A N 1
ATOM 2210 C CA . GLU A 1 273 ? 22.012 12.442 16.151 1.00 58.47 273 GLU A CA 1
ATOM 2211 C C . GLU A 1 273 ? 22.134 11.369 15.059 1.00 58.47 273 GLU A C 1
ATOM 2213 O O . GLU A 1 273 ? 23.237 11.091 14.594 1.00 58.47 273 GLU A O 1
ATOM 2218 N N . ASN A 1 274 ? 21.015 10.798 14.598 1.00 62.38 274 ASN A N 1
ATOM 2219 C CA . ASN A 1 274 ? 21.023 9.654 13.680 1.00 62.38 274 ASN A CA 1
ATOM 2220 C C . ASN A 1 274 ? 20.788 10.022 12.210 1.00 62.38 274 ASN A C 1
ATOM 2222 O O . ASN A 1 274 ? 20.775 9.135 11.351 1.00 62.38 274 ASN A O 1
ATOM 2226 N N . PHE A 1 275 ? 20.567 11.300 11.887 1.00 61.91 275 PHE A N 1
ATOM 2227 C CA . PHE A 1 275 ? 20.274 11.697 10.512 1.00 61.91 275 PHE A CA 1
ATOM 2228 C C . PHE A 1 275 ? 21.530 11.560 9.640 1.00 61.91 275 PHE A C 1
ATOM 2230 O O . PHE A 1 275 ? 22.512 12.271 9.823 1.00 61.91 275 PHE A O 1
ATOM 2237 N N . GLY A 1 276 ? 21.505 10.618 8.694 1.00 58.69 276 GLY A N 1
ATOM 2238 C CA . GLY A 1 276 ? 22.632 10.335 7.796 1.00 58.69 276 GLY A CA 1
ATOM 2239 C C . GLY A 1 276 ? 23.625 9.280 8.298 1.00 58.69 276 GLY A C 1
ATOM 2240 O O . GLY A 1 276 ? 24.481 8.864 7.520 1.00 58.69 276 GLY A O 1
ATOM 2241 N N . HIS A 1 277 ? 23.482 8.791 9.535 1.00 65.38 277 HIS A N 1
ATOM 2242 C CA . HIS A 1 277 ? 24.281 7.683 10.063 1.00 65.38 277 HIS A CA 1
ATOM 2243 C C . HIS A 1 277 ? 23.585 6.338 9.848 1.00 65.38 277 HIS A C 1
ATOM 2245 O O . HIS A 1 277 ? 22.361 6.217 9.954 1.00 65.38 277 HIS A O 1
ATOM 2251 N N . ASN A 1 278 ? 24.372 5.315 9.520 1.00 64.19 278 ASN A N 1
ATOM 2252 C CA . ASN A 1 278 ? 23.847 3.970 9.319 1.00 64.19 278 ASN A CA 1
ATOM 2253 C C . ASN A 1 278 ? 23.778 3.185 10.638 1.00 64.19 278 ASN A C 1
ATOM 2255 O O . ASN A 1 278 ? 24.380 3.555 11.643 1.00 64.19 278 ASN A O 1
ATOM 2259 N N . SER A 1 279 ? 23.042 2.077 10.613 1.00 64.94 279 SER A N 1
ATOM 2260 C CA . SER A 1 279 ? 22.831 1.219 11.776 1.00 64.94 279 SER A CA 1
ATOM 2261 C C . SER A 1 279 ? 24.128 0.758 12.450 1.00 64.94 279 SER A C 1
ATOM 2263 O O . SER A 1 279 ? 24.209 0.783 13.671 1.00 64.94 279 SER A O 1
ATOM 2265 N N . GLY A 1 280 ? 25.142 0.374 11.667 1.00 67.62 280 GLY A N 1
ATOM 2266 C CA . GLY A 1 280 ? 26.438 -0.068 12.188 1.00 67.62 280 GLY A CA 1
ATOM 2267 C C . GLY A 1 280 ? 27.223 1.070 12.840 1.00 67.62 280 GLY A C 1
ATOM 2268 O O . GLY A 1 280 ? 27.674 0.930 13.968 1.00 67.62 280 GLY A O 1
ATOM 2269 N N . GLU A 1 281 ? 27.281 2.235 12.188 1.00 74.56 281 GLU A N 1
ATOM 2270 C CA . GLU A 1 281 ? 27.936 3.436 12.732 1.00 74.56 281 GLU A CA 1
ATOM 2271 C C . GLU A 1 281 ? 27.327 3.881 14.068 1.00 74.56 281 GLU A C 1
ATOM 2273 O O . GLU A 1 281 ? 28.022 4.424 14.923 1.00 74.56 281 GLU A O 1
ATOM 2278 N N . LEU A 1 282 ? 26.019 3.687 14.243 1.00 74.25 282 LEU A N 1
ATOM 2279 C CA . LEU A 1 282 ? 25.315 4.023 15.476 1.00 74.25 282 LEU A CA 1
ATOM 2280 C C . LEU A 1 282 ? 25.586 3.002 16.584 1.00 74.25 282 LEU A C 1
ATOM 2282 O O . LEU A 1 282 ? 25.834 3.402 17.720 1.00 74.25 282 LEU A O 1
ATOM 2286 N N . ILE A 1 283 ? 25.620 1.710 16.249 1.00 74.88 283 ILE A N 1
ATOM 2287 C CA . ILE A 1 283 ? 25.989 0.647 17.194 1.00 74.88 283 ILE A CA 1
ATOM 2288 C C . ILE A 1 283 ? 27.413 0.868 17.720 1.00 74.88 283 ILE A C 1
ATOM 2290 O O . ILE A 1 283 ? 27.622 0.831 18.932 1.00 74.88 283 ILE A O 1
ATOM 2294 N N . ASP A 1 284 ? 28.363 1.198 16.842 1.00 79.88 284 ASP A N 1
ATOM 2295 C CA . ASP A 1 284 ? 29.757 1.478 17.220 1.00 79.88 284 ASP A CA 1
ATOM 2296 C C . ASP A 1 284 ? 29.889 2.709 18.135 1.00 79.88 284 ASP A C 1
ATOM 2298 O O . ASP A 1 284 ? 30.810 2.804 18.945 1.00 79.88 284 ASP A O 1
ATOM 2302 N N . LYS A 1 285 ? 28.938 3.647 18.045 1.00 78.81 285 LYS A N 1
ATOM 2303 C CA . LYS A 1 285 ? 28.831 4.830 18.915 1.00 78.81 285 LYS A CA 1
ATOM 2304 C C . LYS A 1 285 ? 28.062 4.565 20.217 1.00 78.81 285 LYS A C 1
ATOM 2306 O O . LYS A 1 285 ? 27.826 5.496 20.982 1.00 78.81 285 LYS A O 1
ATOM 2311 N N . GLY A 1 286 ? 27.670 3.319 20.483 1.00 79.25 286 GLY A N 1
ATOM 2312 C CA . GLY A 1 286 ? 26.950 2.930 21.695 1.00 79.25 286 GLY A CA 1
ATOM 2313 C C . GLY A 1 286 ? 25.441 3.169 21.641 1.00 79.25 286 GLY A C 1
ATOM 2314 O O . GLY A 1 286 ? 24.777 3.049 22.671 1.00 79.25 286 GLY A O 1
ATOM 2315 N N . PHE A 1 287 ? 24.874 3.479 20.469 1.00 75.38 287 PHE A N 1
ATOM 2316 C CA . PHE A 1 287 ? 23.425 3.539 20.303 1.00 75.38 287 PHE A CA 1
ATOM 2317 C C . PHE A 1 287 ? 22.870 2.123 20.101 1.00 75.38 287 PHE A C 1
ATOM 2319 O O . PHE A 1 287 ? 23.195 1.470 19.109 1.00 75.38 287 PHE A O 1
ATOM 2326 N N . PRO A 1 288 ? 21.992 1.635 20.994 1.00 71.69 288 PRO A N 1
ATOM 2327 C CA . PRO A 1 288 ? 21.461 0.276 20.899 1.00 71.69 288 PRO A CA 1
ATOM 2328 C C . PRO A 1 288 ? 20.442 0.097 19.765 1.00 71.69 288 PRO A C 1
ATOM 2330 O O . PRO A 1 288 ? 20.130 -1.033 19.395 1.00 71.69 288 PRO A O 1
ATOM 2333 N N . TRP A 1 289 ? 19.908 1.193 19.215 1.00 72.19 289 TRP A N 1
ATOM 2334 C CA . TRP A 1 289 ? 18.846 1.171 18.210 1.00 72.19 289 TRP A CA 1
ATOM 2335 C C . TRP A 1 289 ? 19.088 2.202 17.115 1.00 72.19 289 TRP A C 1
ATOM 2337 O O . TRP A 1 289 ? 19.762 3.213 17.309 1.00 72.19 289 TRP A O 1
ATOM 2347 N N . THR A 1 290 ? 18.479 1.961 15.960 1.00 71.56 290 THR A N 1
ATOM 2348 C CA . THR A 1 290 ? 18.694 2.740 14.741 1.00 71.56 290 THR A CA 1
ATOM 2349 C C . THR A 1 290 ? 17.393 3.425 14.339 1.00 71.56 290 THR A C 1
ATOM 2351 O O . THR A 1 290 ? 16.310 3.037 14.784 1.00 71.56 290 THR A O 1
ATOM 2354 N N . SER A 1 291 ? 17.477 4.494 13.543 1.00 75.81 291 SER A N 1
ATOM 2355 C CA . SER A 1 291 ? 16.272 5.235 13.156 1.00 75.81 291 SER A CA 1
ATOM 2356 C C . SER A 1 291 ? 15.362 4.367 12.282 1.00 75.81 291 SER A C 1
ATOM 2358 O O . SER A 1 291 ? 15.776 3.864 11.236 1.00 75.81 291 SER A O 1
ATOM 2360 N N . PHE A 1 292 ? 14.094 4.227 12.680 1.00 81.00 292 PHE A N 1
ATOM 2361 C CA . PHE A 1 292 ? 13.090 3.480 11.911 1.00 81.00 292 PHE A CA 1
ATOM 2362 C C . PHE A 1 292 ? 12.935 4.017 10.488 1.00 81.00 292 PHE A C 1
ATOM 2364 O O . PHE A 1 292 ? 12.737 3.237 9.558 1.00 81.00 292 PHE A O 1
ATOM 2371 N N . LEU A 1 293 ? 13.065 5.334 10.303 1.00 83.69 293 LEU A N 1
ATOM 2372 C CA . LEU A 1 293 ? 12.931 5.957 8.993 1.00 83.69 293 LEU A CA 1
ATOM 2373 C C . LEU A 1 293 ? 13.964 5.412 8.004 1.00 83.69 293 LEU A C 1
ATOM 2375 O O . LEU A 1 293 ? 13.598 4.976 6.915 1.00 83.69 293 LEU A O 1
ATOM 2379 N N . THR A 1 294 ? 15.240 5.405 8.389 1.00 80.06 294 THR A N 1
ATOM 2380 C CA . THR A 1 294 ? 16.346 5.018 7.504 1.00 80.06 294 THR A CA 1
ATOM 2381 C C . THR A 1 294 ? 16.584 3.513 7.457 1.00 80.06 294 THR A C 1
ATOM 2383 O O . THR A 1 294 ? 17.209 3.040 6.511 1.00 80.06 294 THR A O 1
ATOM 2386 N N . THR A 1 295 ? 16.103 2.754 8.443 1.00 80.19 295 THR A N 1
ATOM 2387 C CA . THR A 1 295 ? 16.324 1.300 8.535 1.00 80.19 295 THR A CA 1
ATOM 2388 C C . THR A 1 295 ? 15.123 0.478 8.075 1.00 80.19 295 THR A C 1
ATOM 2390 O O . THR A 1 295 ? 15.305 -0.589 7.496 1.00 80.19 295 THR A O 1
ATOM 2393 N N . VAL A 1 296 ? 13.900 0.956 8.315 1.00 86.00 296 VAL A N 1
ATOM 2394 C CA . VAL A 1 296 ? 12.669 0.202 8.040 1.00 86.00 296 VAL A CA 1
ATOM 2395 C C . VAL A 1 296 ? 11.849 0.884 6.961 1.00 86.00 296 VAL A C 1
ATOM 2397 O O . VAL A 1 296 ? 11.597 0.277 5.931 1.00 86.00 296 VAL A O 1
ATOM 2400 N N . TRP A 1 297 ? 11.447 2.140 7.161 1.00 88.75 297 TRP A N 1
ATOM 2401 C CA . TRP A 1 297 ? 10.449 2.765 6.292 1.00 88.75 297 TRP A CA 1
ATOM 2402 C C . TRP A 1 297 ? 10.954 3.030 4.885 1.00 88.75 297 TRP A C 1
ATOM 2404 O O . TRP A 1 297 ? 10.269 2.691 3.925 1.00 88.75 297 TRP A O 1
ATOM 2414 N N . VAL A 1 298 ? 12.135 3.633 4.765 1.00 86.19 298 VAL A N 1
ATOM 2415 C CA . VAL A 1 298 ? 12.729 3.944 3.466 1.00 86.19 298 VAL A CA 1
ATOM 2416 C C . VAL A 1 298 ? 13.157 2.683 2.714 1.00 86.19 298 VAL A C 1
ATOM 2418 O O . VAL A 1 298 ? 12.817 2.604 1.533 1.00 86.19 298 VAL A O 1
ATOM 2421 N N . PRO A 1 299 ? 13.871 1.717 3.334 1.00 84.19 299 PRO A N 1
ATOM 2422 C CA . PRO A 1 299 ? 14.220 0.487 2.641 1.00 84.19 299 PRO A CA 1
ATOM 2423 C C . PRO A 1 299 ? 12.957 -0.331 2.357 1.00 84.19 299 PRO A C 1
ATOM 2425 O O . PRO A 1 299 ? 12.515 -0.423 1.220 1.00 84.19 299 PRO A O 1
ATOM 2428 N N . GLN A 1 300 ? 12.260 -0.789 3.398 1.00 87.19 300 GLN A N 1
ATOM 2429 C CA . GLN A 1 300 ? 11.232 -1.819 3.278 1.00 87.19 300 GLN A CA 1
ATOM 2430 C C . GLN A 1 300 ? 9.873 -1.261 2.840 1.00 87.19 300 GLN A C 1
ATOM 2432 O O . GLN A 1 300 ? 8.940 -1.072 3.629 1.00 87.19 300 GLN A O 1
ATOM 2437 N N . ARG A 1 301 ? 9.700 -1.098 1.527 1.00 89.19 301 ARG A N 1
ATOM 2438 C CA . ARG A 1 301 ? 8.423 -0.667 0.927 1.00 89.19 301 ARG A CA 1
ATOM 2439 C C . ARG A 1 301 ? 7.267 -1.620 1.247 1.00 89.19 301 ARG A C 1
ATOM 2441 O O . ARG A 1 301 ? 6.121 -1.185 1.374 1.00 89.19 301 ARG A O 1
ATOM 2448 N N . SER A 1 302 ? 7.555 -2.915 1.389 1.00 92.50 302 SER A N 1
ATOM 2449 C CA . SER A 1 302 ? 6.563 -3.915 1.801 1.00 92.50 302 SER A CA 1
ATOM 2450 C C . SER A 1 302 ? 6.064 -3.649 3.223 1.00 92.50 302 SER A C 1
ATOM 2452 O O . SER A 1 302 ? 4.857 -3.676 3.453 1.00 92.50 302 SER A O 1
ATOM 2454 N N . ALA A 1 303 ? 6.953 -3.280 4.154 1.00 93.12 303 ALA A N 1
ATOM 2455 C CA . ALA A 1 303 ? 6.586 -2.946 5.530 1.00 93.12 303 ALA A CA 1
ATOM 2456 C C . ALA A 1 303 ? 5.629 -1.744 5.589 1.00 93.12 303 ALA A C 1
ATOM 2458 O O . ALA A 1 303 ? 4.644 -1.776 6.326 1.00 93.12 303 ALA A O 1
ATOM 2459 N N . MET A 1 304 ? 5.858 -0.724 4.755 1.00 93.19 304 MET A N 1
ATOM 2460 C CA . MET A 1 304 ? 4.972 0.441 4.632 1.00 93.19 304 MET A CA 1
ATOM 2461 C C . MET A 1 304 ? 3.548 0.047 4.187 1.00 93.19 304 MET A C 1
ATOM 2463 O O . MET A 1 304 ? 2.562 0.508 4.763 1.00 93.19 304 MET A O 1
ATOM 2467 N N . LEU A 1 305 ? 3.416 -0.839 3.192 1.00 95.94 305 LEU A N 1
ATOM 2468 C CA . LEU A 1 305 ? 2.105 -1.370 2.799 1.00 95.94 305 LEU A CA 1
ATOM 2469 C C . LEU A 1 305 ? 1.495 -2.228 3.921 1.00 95.94 305 LEU A C 1
ATOM 2471 O O . LEU A 1 305 ? 0.312 -2.091 4.227 1.00 95.94 305 LEU A O 1
ATOM 2475 N N . GLY A 1 306 ? 2.304 -3.071 4.566 1.00 96.12 306 GLY A N 1
ATOM 2476 C CA . GLY A 1 306 ? 1.885 -3.944 5.661 1.00 96.12 306 GLY A CA 1
ATOM 2477 C C . GLY A 1 306 ? 1.304 -3.192 6.857 1.00 96.12 306 GLY A C 1
ATOM 2478 O O . GLY A 1 306 ? 0.240 -3.568 7.356 1.00 96.12 306 GLY A O 1
ATOM 2479 N N . ILE A 1 307 ? 1.953 -2.108 7.303 1.00 95.62 307 ILE A N 1
ATOM 2480 C CA . ILE A 1 307 ? 1.450 -1.299 8.423 1.00 95.62 307 ILE A CA 1
ATOM 2481 C C . ILE A 1 307 ? 0.148 -0.589 8.051 1.00 95.62 307 ILE A C 1
ATOM 2483 O O . ILE A 1 307 ? -0.779 -0.556 8.856 1.00 95.62 307 ILE A O 1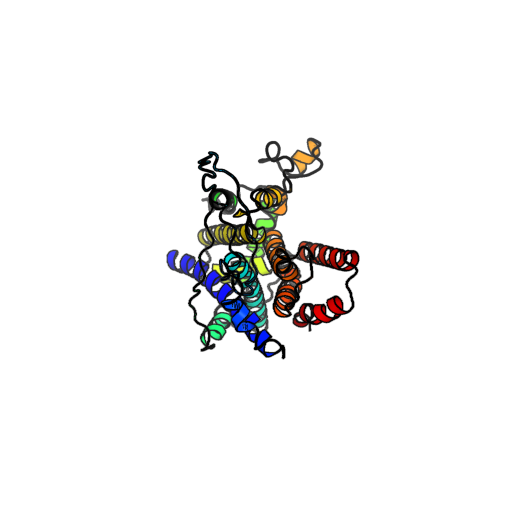
ATOM 2487 N N . ALA A 1 308 ? 0.026 -0.092 6.818 1.00 96.56 308 ALA A N 1
ATOM 2488 C CA . ALA A 1 308 ? -1.186 0.580 6.370 1.00 96.56 308 ALA A CA 1
ATOM 2489 C C . ALA A 1 308 ? -2.385 -0.382 6.286 1.00 96.56 308 ALA A C 1
ATOM 2491 O O . ALA A 1 308 ? -3.467 -0.062 6.776 1.00 96.56 308 ALA A O 1
ATOM 2492 N N . VAL A 1 309 ? -2.175 -1.594 5.759 1.00 96.50 309 VAL A N 1
ATOM 2493 C CA . VAL A 1 309 ? -3.188 -2.665 5.739 1.00 96.50 309 VAL A CA 1
ATOM 2494 C C . VAL A 1 309 ? -3.587 -3.075 7.158 1.00 96.50 309 VAL A C 1
ATOM 2496 O O . VAL A 1 309 ? -4.774 -3.226 7.446 1.00 96.50 309 VAL A O 1
ATOM 2499 N N . SER A 1 310 ? -2.617 -3.196 8.063 1.00 95.00 310 SER A N 1
ATOM 2500 C CA . SER A 1 310 ? -2.869 -3.574 9.458 1.00 95.00 310 SER A CA 1
ATOM 2501 C C . SER A 1 310 ? -3.676 -2.513 10.198 1.00 95.00 310 SER A C 1
ATOM 2503 O O . SER A 1 310 ? -4.673 -2.832 10.843 1.00 95.00 310 SER A O 1
ATOM 2505 N N . LEU A 1 311 ? -3.320 -1.237 10.037 1.00 94.12 311 LEU A N 1
ATOM 2506 C CA . LEU A 1 311 ? -4.079 -0.118 10.592 1.00 94.12 311 LEU A CA 1
ATOM 2507 C C . LEU A 1 311 ? -5.489 -0.029 9.990 1.00 94.12 311 LEU A C 1
ATOM 2509 O O . LEU A 1 311 ? -6.443 0.222 10.725 1.00 94.12 311 LEU A O 1
ATOM 2513 N N . ALA A 1 312 ? -5.654 -0.288 8.689 1.00 93.00 312 ALA A N 1
ATOM 2514 C CA . ALA A 1 312 ? -6.967 -0.352 8.049 1.00 93.00 312 ALA A CA 1
ATOM 2515 C C . ALA A 1 312 ? -7.832 -1.477 8.640 1.00 93.00 312 ALA A C 1
ATOM 2517 O O . ALA A 1 312 ? -8.982 -1.228 9.011 1.00 93.00 312 ALA A O 1
ATOM 2518 N N . ALA A 1 313 ? -7.276 -2.675 8.833 1.00 91.38 313 ALA A N 1
ATOM 2519 C CA . ALA A 1 313 ? -7.984 -3.782 9.473 1.00 91.38 313 ALA A CA 1
ATOM 2520 C C . ALA A 1 313 ? -8.346 -3.471 10.934 1.00 91.38 313 ALA A C 1
ATOM 2522 O O . ALA A 1 313 ? -9.491 -3.653 11.348 1.00 91.38 313 ALA A O 1
ATOM 2523 N N . MET A 1 314 ? -7.403 -2.929 11.709 1.00 88.19 314 MET A N 1
ATOM 2524 C CA . MET A 1 314 ? -7.644 -2.509 13.092 1.00 88.19 314 MET A CA 1
ATOM 2525 C C . MET A 1 314 ? -8.707 -1.414 13.182 1.00 88.19 314 MET A C 1
ATOM 2527 O O . MET A 1 314 ? -9.521 -1.426 14.106 1.00 88.19 314 MET A O 1
ATOM 2531 N N . SER A 1 315 ? -8.741 -0.492 12.216 1.00 86.06 315 SER A N 1
ATOM 2532 C CA . SER A 1 315 ? -9.774 0.538 12.158 1.00 86.06 315 SER A CA 1
ATOM 2533 C C . SER A 1 315 ? -11.159 -0.094 12.006 1.00 86.06 315 SER A C 1
ATOM 2535 O O . SER A 1 315 ? -12.070 0.248 12.747 1.00 86.06 315 SER A O 1
ATOM 2537 N N . LEU A 1 316 ? -11.318 -1.109 11.159 1.00 83.94 316 LEU A N 1
ATOM 2538 C CA . LEU A 1 316 ? -12.589 -1.817 11.031 1.00 83.94 316 LEU A CA 1
ATOM 2539 C C . LEU A 1 316 ? -12.968 -2.582 12.311 1.00 83.94 316 LEU A C 1
ATOM 2541 O O . LEU A 1 316 ? -14.121 -2.540 12.738 1.00 83.94 316 LEU A O 1
ATOM 2545 N N . ILE A 1 317 ? -12.003 -3.222 12.974 1.00 80.56 317 ILE A N 1
ATOM 2546 C CA . ILE A 1 317 ? -12.257 -3.995 14.201 1.00 80.56 317 ILE A CA 1
ATOM 2547 C C . ILE A 1 317 ? -12.669 -3.085 15.371 1.00 80.56 317 ILE A C 1
ATOM 2549 O O . ILE A 1 317 ? -13.562 -3.451 16.142 1.00 80.56 317 ILE A O 1
ATOM 2553 N N . PHE A 1 318 ? -12.044 -1.909 15.509 1.00 75.62 318 PHE A N 1
ATOM 2554 C CA . PHE A 1 318 ? -12.147 -1.072 16.711 1.00 75.62 318 PHE A CA 1
ATOM 2555 C C . PHE A 1 318 ? -12.878 0.275 16.541 1.00 75.62 318 PHE A C 1
ATOM 2557 O O . PHE A 1 318 ? -13.138 0.937 17.543 1.00 75.62 318 PHE A O 1
ATOM 2564 N N . VAL A 1 319 ? -13.270 0.715 15.336 1.00 60.69 319 VAL A N 1
ATOM 2565 C CA . VAL A 1 319 ? -13.865 2.065 15.133 1.00 60.69 319 VAL A CA 1
ATOM 2566 C C . VAL A 1 319 ? -15.365 2.166 15.478 1.00 60.69 319 VAL A C 1
ATOM 2568 O O . VAL A 1 319 ? -15.994 3.201 15.290 1.00 60.69 319 VAL A O 1
ATOM 2571 N N . GLY A 1 320 ? -15.955 1.155 16.113 1.00 48.91 320 GLY A N 1
ATOM 2572 C CA . GLY A 1 320 ? -17.343 1.211 16.596 1.00 48.91 320 GLY A CA 1
ATOM 2573 C C . GLY A 1 320 ? -17.572 1.849 17.977 1.00 48.91 320 GLY A C 1
ATOM 2574 O O . GLY A 1 320 ? -18.728 1.978 18.370 1.00 48.91 320 GLY A O 1
ATOM 2575 N N . SER A 1 321 ? -16.532 2.213 18.741 1.00 43.44 321 SER A N 1
ATOM 2576 C CA . SER A 1 321 ? -16.651 2.301 20.211 1.00 43.44 321 SER A CA 1
ATOM 2577 C C . SER A 1 321 ? -16.185 3.613 20.864 1.00 43.44 321 SER A C 1
ATOM 2579 O O . SER A 1 321 ? -15.568 3.570 21.927 1.00 43.44 321 SER A O 1
ATOM 2581 N N . HIS A 1 322 ? -16.402 4.777 20.245 1.00 45.22 322 HIS A N 1
ATOM 2582 C CA . HIS A 1 322 ? -15.987 6.053 20.860 1.00 45.22 322 HIS A CA 1
ATOM 2583 C C . HIS A 1 322 ? -17.117 6.875 21.490 1.00 45.22 322 HIS A C 1
ATOM 2585 O O . HIS A 1 322 ? -16.830 7.620 22.422 1.00 45.22 322 HIS A O 1
ATOM 2591 N N . ASP A 1 323 ? -18.376 6.665 21.092 1.00 43.84 323 ASP A N 1
ATOM 2592 C CA . ASP A 1 323 ? -19.533 7.311 21.743 1.00 43.84 323 ASP A CA 1
ATOM 2593 C C . ASP A 1 323 ? -20.114 6.482 22.898 1.00 43.84 323 ASP A C 1
ATOM 2595 O O . ASP A 1 323 ? -21.030 6.913 23.596 1.00 43.84 323 ASP A O 1
ATOM 2599 N N . LYS A 1 324 ? -19.560 5.288 23.140 1.00 39.12 324 LYS A N 1
ATOM 2600 C CA . LYS A 1 324 ? -19.817 4.492 24.340 1.00 39.12 324 LYS A CA 1
ATOM 2601 C C . LYS A 1 324 ? -18.478 4.005 24.900 1.00 39.12 324 LYS A C 1
ATOM 2603 O O . LYS A 1 324 ? -17.719 3.397 24.150 1.00 39.12 324 LYS A O 1
ATOM 2608 N N . PRO A 1 325 ? -18.175 4.242 26.190 1.00 40.19 325 PRO A N 1
ATOM 2609 C CA . PRO A 1 325 ? -16.903 3.863 26.816 1.00 40.19 325 PRO A CA 1
ATOM 2610 C C . PRO A 1 325 ? -16.663 2.344 26.873 1.00 40.19 325 PRO A C 1
ATOM 2612 O O . PRO A 1 325 ? -15.563 1.901 27.204 1.00 40.19 325 PRO A O 1
ATOM 2615 N N . GLU A 1 326 ? -17.642 1.529 26.481 1.00 44.19 326 GLU A N 1
ATOM 2616 C CA . GLU A 1 326 ? -17.431 0.116 26.201 1.00 44.19 326 GLU A CA 1
ATOM 2617 C C . GLU A 1 326 ? -16.740 -0.061 24.844 1.00 44.19 326 GLU A C 1
ATOM 2619 O O . GLU A 1 326 ? -17.378 -0.106 23.789 1.00 44.19 326 GLU A O 1
ATOM 2624 N N . ARG A 1 327 ? -15.408 -0.187 24.899 1.00 51.12 327 ARG A N 1
ATOM 2625 C CA . ARG A 1 327 ? -14.514 -0.641 23.821 1.00 51.12 327 ARG A CA 1
ATOM 2626 C C . ARG A 1 327 ? -14.929 -2.030 23.314 1.00 51.12 327 ARG A C 1
ATOM 2628 O O . ARG A 1 327 ? -14.267 -3.024 23.588 1.00 51.12 327 ARG A O 1
ATOM 2635 N N . THR A 1 328 ? -16.032 -2.116 22.590 1.00 54.22 328 THR A N 1
ATOM 2636 C CA . THR A 1 328 ? -16.601 -3.354 22.054 1.00 54.22 328 THR A CA 1
ATOM 2637 C C . THR A 1 328 ? -16.038 -3.631 20.664 1.00 54.22 328 THR A C 1
ATOM 2639 O O . THR A 1 328 ? -15.787 -2.710 19.888 1.00 54.22 328 THR A O 1
ATOM 2642 N N . MET A 1 329 ? -15.777 -4.907 20.359 1.00 62.12 329 MET A N 1
ATOM 2643 C CA . MET A 1 329 ? -15.454 -5.341 18.996 1.00 62.12 329 MET A CA 1
ATOM 2644 C C . MET A 1 329 ? -16.585 -4.917 18.053 1.00 62.12 329 MET A C 1
ATOM 2646 O O . MET A 1 329 ? -17.746 -4.914 18.481 1.00 62.12 329 MET A O 1
ATOM 2650 N N . SER A 1 330 ? -16.267 -4.563 16.798 1.00 63.69 330 SER A N 1
ATOM 2651 C CA . SER A 1 330 ? -17.302 -4.127 15.857 1.00 63.69 330 SER A CA 1
ATOM 2652 C C . SER A 1 330 ? -18.468 -5.115 15.845 1.00 63.69 330 SER A C 1
ATOM 2654 O O . SER A 1 330 ? -18.319 -6.315 15.613 1.00 63.69 330 SER A O 1
ATOM 2656 N N . SER A 1 331 ? -19.657 -4.594 16.138 1.00 61.59 331 SER A N 1
ATOM 2657 C CA . SER A 1 331 ? -20.900 -5.359 16.110 1.00 61.59 331 SER A CA 1
ATOM 2658 C C . SER A 1 331 ? -21.395 -5.605 14.690 1.00 61.59 331 SER A C 1
ATOM 2660 O O . SER A 1 331 ? -22.379 -6.318 14.508 1.00 61.59 331 SER A O 1
ATOM 2662 N N . ARG A 1 332 ? -20.736 -5.007 13.691 1.00 70.31 332 ARG A N 1
ATOM 2663 C CA . ARG A 1 332 ? -21.165 -5.012 12.300 1.00 70.31 332 ARG A CA 1
ATOM 2664 C C . ARG A 1 332 ? -20.407 -6.104 11.541 1.00 70.31 332 ARG A C 1
ATOM 2666 O O . ARG A 1 332 ? -19.193 -5.978 11.376 1.00 70.31 332 ARG A O 1
ATOM 2673 N N . PRO A 1 333 ? -21.105 -7.125 11.015 1.00 70.62 333 PRO A N 1
ATOM 2674 C CA . PRO A 1 333 ? -20.494 -8.202 10.232 1.00 70.62 333 PRO A CA 1
ATOM 2675 C C . PRO A 1 333 ? -19.590 -7.707 9.095 1.00 70.62 333 PRO A C 1
ATOM 2677 O O . PRO A 1 333 ? -18.560 -8.310 8.825 1.00 70.62 333 PRO A O 1
ATOM 2680 N N . PHE A 1 334 ? -19.935 -6.574 8.476 1.00 72.31 334 PHE A N 1
ATOM 2681 C CA . PHE A 1 334 ? -19.165 -5.968 7.386 1.00 72.31 334 PHE A CA 1
ATOM 2682 C C . PHE A 1 334 ? -17.786 -5.480 7.773 1.00 72.31 334 PHE A C 1
ATOM 2684 O O . PHE A 1 334 ? -16.842 -5.653 7.006 1.00 72.31 334 PHE A O 1
ATOM 2691 N N . ASP A 1 335 ? -17.671 -4.862 8.943 1.00 78.12 335 ASP A N 1
ATOM 2692 C CA . ASP A 1 335 ? -16.385 -4.349 9.385 1.00 78.12 335 ASP A CA 1
ATOM 2693 C C . ASP A 1 335 ? -15.463 -5.537 9.703 1.00 78.12 335 ASP A C 1
ATOM 2695 O O . ASP A 1 335 ? -14.303 -5.553 9.303 1.00 78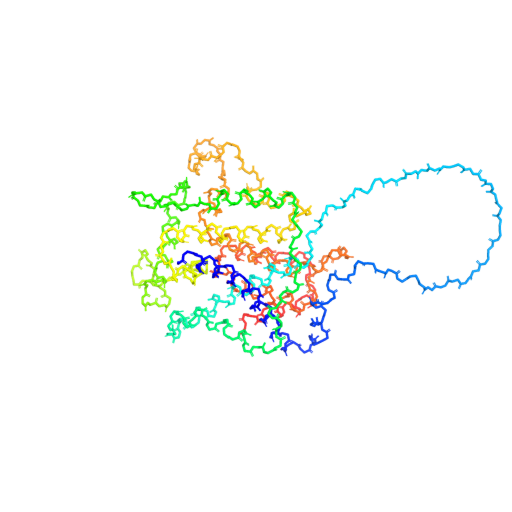.12 335 ASP A O 1
ATOM 2699 N N . LEU A 1 336 ? -16.006 -6.588 10.327 1.00 81.31 336 LEU A N 1
ATOM 2700 C CA . LEU A 1 336 ? -15.269 -7.824 10.594 1.00 81.31 336 LEU A CA 1
ATOM 2701 C C . LEU A 1 336 ? -14.857 -8.541 9.309 1.00 81.31 336 LEU A C 1
ATOM 2703 O O . LEU A 1 336 ? -13.718 -8.979 9.208 1.00 81.31 336 LEU A O 1
ATOM 2707 N N . LEU A 1 337 ? -15.739 -8.606 8.314 1.00 82.00 337 LEU A N 1
ATOM 2708 C CA . LEU A 1 337 ? -15.432 -9.200 7.019 1.00 82.00 337 LEU A CA 1
ATOM 2709 C C . LEU A 1 337 ? -14.337 -8.433 6.272 1.00 82.00 337 LEU A C 1
ATOM 2711 O O . LEU A 1 337 ? -13.388 -9.033 5.774 1.00 82.00 337 LEU A O 1
ATOM 2715 N N . GLY A 1 338 ? -14.448 -7.103 6.210 1.00 85.75 338 GLY A N 1
ATOM 2716 C CA . GLY A 1 338 ? -13.423 -6.261 5.599 1.00 85.75 338 GLY A CA 1
ATOM 2717 C C . GLY A 1 338 ? -12.080 -6.391 6.320 1.00 85.75 338 GLY A C 1
ATOM 2718 O O . GLY A 1 338 ? -11.047 -6.505 5.668 1.00 85.75 338 GLY A O 1
ATOM 2719 N N . ALA A 1 339 ? -12.088 -6.451 7.656 1.00 88.62 339 ALA A N 1
ATOM 2720 C CA . ALA A 1 339 ? -10.884 -6.688 8.447 1.00 88.62 339 ALA A CA 1
ATOM 2721 C C . ALA A 1 339 ? -10.282 -8.073 8.180 1.00 88.62 339 ALA A C 1
ATOM 2723 O O . ALA A 1 339 ? -9.065 -8.190 8.051 1.00 88.62 339 ALA A O 1
ATOM 2724 N N . GLY A 1 340 ? -11.131 -9.094 8.056 1.00 88.62 340 GLY A N 1
ATOM 2725 C CA . GLY A 1 340 ? -10.755 -10.455 7.694 1.00 88.62 340 GLY A CA 1
ATOM 2726 C C . GLY A 1 340 ? -10.073 -10.531 6.335 1.00 88.62 340 GLY A C 1
ATOM 2727 O O . GLY A 1 340 ? -9.012 -11.130 6.211 1.00 88.62 340 GLY A O 1
ATOM 2728 N N . LEU A 1 341 ? -10.629 -9.852 5.328 1.00 91.06 341 LEU A N 1
ATOM 2729 C CA . LEU A 1 341 ? -10.056 -9.798 3.983 1.00 91.06 341 LEU A CA 1
ATOM 2730 C C . LEU A 1 341 ? -8.710 -9.066 3.979 1.00 91.06 341 LEU A C 1
ATOM 2732 O O . LEU A 1 341 ? -7.744 -9.552 3.395 1.00 91.06 341 LEU A O 1
ATOM 2736 N N . LEU A 1 342 ? -8.625 -7.919 4.660 1.00 93.94 342 LEU A N 1
ATOM 2737 C CA . LEU A 1 342 ? -7.378 -7.164 4.782 1.00 93.94 342 LEU A CA 1
ATOM 2738 C C . LEU A 1 342 ? -6.287 -7.986 5.479 1.00 93.94 342 LEU A C 1
ATOM 2740 O O . LEU A 1 342 ? -5.163 -8.037 4.986 1.00 93.94 342 LEU A O 1
ATOM 2744 N N . LEU A 1 343 ? -6.605 -8.649 6.594 1.00 92.44 343 LEU A N 1
ATOM 2745 C CA . LEU A 1 343 ? -5.630 -9.452 7.335 1.00 92.44 343 LEU A CA 1
ATOM 2746 C C . LEU A 1 343 ? -5.282 -10.759 6.630 1.00 92.44 343 LEU A C 1
ATOM 2748 O O . LEU A 1 343 ? -4.106 -11.104 6.595 1.00 92.44 343 LEU A O 1
ATOM 2752 N N . GLY A 1 344 ? -6.244 -11.436 6.005 1.00 91.56 344 GLY A N 1
ATOM 2753 C CA . GLY A 1 344 ? -6.003 -12.656 5.232 1.00 91.56 344 GLY A CA 1
ATOM 2754 C C . GLY A 1 344 ? -5.073 -12.432 4.038 1.00 91.56 344 GLY A C 1
ATOM 2755 O O . GLY A 1 344 ? -4.244 -13.285 3.737 1.00 91.56 344 GLY A O 1
ATOM 2756 N N . LEU A 1 345 ? -5.141 -11.255 3.405 1.00 93.81 345 LEU A N 1
ATOM 2757 C CA . LEU A 1 345 ? -4.252 -10.869 2.301 1.00 93.81 345 LEU A CA 1
ATOM 2758 C C . LEU A 1 345 ? -2.964 -10.166 2.767 1.00 93.81 345 LEU A C 1
ATOM 2760 O O . LEU A 1 345 ? -2.033 -9.984 1.979 1.00 93.81 345 LEU A O 1
ATOM 2764 N N . SER A 1 346 ? -2.870 -9.783 4.042 1.00 93.75 346 SER A N 1
ATOM 2765 C CA . SER A 1 346 ? -1.709 -9.063 4.573 1.00 93.75 346 SER A CA 1
ATOM 2766 C C . SER A 1 346 ? -0.373 -9.830 4.539 1.00 93.75 346 SER A C 1
ATOM 2768 O O . SER A 1 346 ? 0.643 -9.147 4.395 1.00 93.75 346 SER A O 1
ATOM 2770 N N . PRO A 1 347 ? -0.293 -11.183 4.554 1.00 93.06 347 PRO A N 1
ATOM 2771 C CA . PRO A 1 347 ? 0.968 -11.894 4.325 1.00 93.06 347 PRO A CA 1
ATOM 2772 C C . PRO A 1 347 ? 1.630 -11.552 2.985 1.00 93.06 347 PRO A C 1
ATOM 2774 O O . PRO A 1 347 ? 2.854 -11.463 2.915 1.00 93.06 347 PRO A O 1
ATOM 2777 N N . LEU A 1 348 ? 0.827 -11.306 1.942 1.00 93.31 348 LEU A N 1
ATOM 2778 C CA . LEU A 1 348 ? 1.308 -10.937 0.606 1.00 93.31 348 LEU A CA 1
ATOM 2779 C C . LEU A 1 348 ? 1.758 -9.471 0.533 1.00 93.31 348 LEU A C 1
ATOM 2781 O O . LEU A 1 348 ? 2.569 -9.116 -0.326 1.00 93.31 348 LEU A O 1
ATOM 2785 N N . ALA A 1 349 ? 1.262 -8.631 1.449 1.00 93.75 349 ALA A N 1
ATOM 2786 C CA . ALA A 1 349 ? 1.748 -7.273 1.658 1.00 93.75 349 ALA A CA 1
ATOM 2787 C C . ALA A 1 349 ? 3.046 -7.265 2.478 1.00 93.75 349 ALA A C 1
ATOM 2789 O O . ALA A 1 349 ? 4.046 -6.727 2.010 1.00 93.75 349 ALA A O 1
ATOM 2790 N N . HIS A 1 350 ? 3.032 -7.855 3.680 1.00 94.81 350 HIS A N 1
ATOM 2791 C CA . HIS A 1 350 ? 4.201 -8.017 4.542 1.00 94.81 350 HIS A CA 1
ATOM 2792 C C . HIS A 1 350 ? 3.942 -9.000 5.703 1.00 94.81 350 HIS A C 1
ATOM 2794 O O . HIS A 1 350 ? 3.172 -8.720 6.627 1.00 94.81 350 HIS A O 1
ATOM 2800 N N . PHE A 1 351 ? 4.656 -10.127 5.705 1.00 91.94 351 PHE A N 1
ATOM 2801 C CA . PHE A 1 351 ? 4.437 -11.229 6.649 1.00 91.94 351 PHE A CA 1
ATOM 2802 C C . PHE A 1 351 ? 4.681 -10.874 8.128 1.00 91.94 351 PHE A C 1
ATOM 2804 O O . PHE A 1 351 ? 3.843 -11.180 8.973 1.00 91.94 351 PHE A O 1
ATOM 2811 N N . HIS A 1 352 ? 5.783 -10.194 8.470 1.00 92.25 352 HIS A N 1
ATOM 2812 C CA . HIS A 1 352 ? 6.117 -9.919 9.879 1.00 92.25 352 HIS A CA 1
ATOM 2813 C C . HIS A 1 352 ? 5.074 -9.029 10.567 1.00 92.25 352 HIS A C 1
ATOM 2815 O O . HIS A 1 352 ? 4.667 -9.284 11.696 1.00 92.25 352 HIS A O 1
ATOM 2821 N N . ILE A 1 353 ? 4.592 -8.005 9.866 1.00 93.62 353 ILE A N 1
ATOM 2822 C CA . ILE A 1 353 ? 3.568 -7.089 10.375 1.00 93.62 353 ILE A CA 1
ATOM 2823 C C . ILE A 1 353 ? 2.218 -7.806 10.469 1.00 93.62 353 ILE A C 1
ATOM 2825 O O . ILE A 1 353 ? 1.515 -7.612 11.459 1.00 93.62 353 ILE A O 1
ATOM 2829 N N . CYS A 1 354 ? 1.875 -8.672 9.506 1.00 93.12 354 CYS A N 1
ATOM 2830 C CA . CYS A 1 354 ? 0.710 -9.554 9.622 1.00 93.12 354 CYS A CA 1
ATOM 2831 C C . CYS A 1 354 ? 0.777 -10.378 10.914 1.00 93.12 354 CYS A C 1
ATOM 2833 O O . CYS A 1 354 ? -0.176 -10.390 11.693 1.00 93.12 354 CYS A O 1
ATOM 2835 N N . PHE A 1 355 ? 1.916 -11.026 11.170 1.00 92.31 355 PHE A N 1
ATOM 2836 C CA . PHE A 1 355 ? 2.117 -11.856 12.354 1.00 92.31 355 PHE A CA 1
ATOM 2837 C C . PHE A 1 355 ? 1.963 -11.056 13.655 1.00 92.31 355 PHE A C 1
ATOM 2839 O O . PHE A 1 355 ? 1.177 -11.435 14.522 1.00 92.31 355 PHE A O 1
ATOM 2846 N N . ILE A 1 356 ? 2.639 -9.908 13.767 1.00 93.06 356 ILE A N 1
ATOM 2847 C CA . ILE A 1 356 ? 2.530 -9.028 14.941 1.00 93.06 356 ILE A CA 1
ATOM 2848 C C . ILE A 1 356 ? 1.098 -8.518 15.130 1.00 93.06 356 ILE A C 1
ATOM 2850 O O . ILE A 1 356 ? 0.599 -8.491 16.254 1.00 93.06 356 ILE A O 1
ATOM 2854 N N . THR A 1 357 ? 0.408 -8.160 14.047 1.00 92.00 357 THR A N 1
ATOM 2855 C CA . THR A 1 357 ? -0.984 -7.697 14.113 1.00 92.00 357 THR A CA 1
ATOM 2856 C C . THR A 1 357 ? -1.914 -8.812 14.578 1.00 92.00 357 THR A C 1
ATOM 2858 O O . THR A 1 357 ? -2.754 -8.583 15.446 1.00 92.00 357 THR A O 1
ATOM 2861 N N . GLY A 1 358 ? -1.735 -10.034 14.072 1.00 88.56 358 GLY A N 1
ATOM 2862 C CA . GLY A 1 358 ? -2.484 -11.210 14.511 1.00 88.56 358 GLY A CA 1
ATOM 2863 C C . GLY A 1 358 ? -2.271 -11.522 15.993 1.00 88.56 358 GLY A C 1
ATOM 2864 O O . GLY A 1 358 ? -3.245 -11.727 16.721 1.00 88.56 358 GLY A O 1
ATOM 2865 N N . LEU A 1 359 ? -1.021 -11.485 16.467 1.00 89.44 359 LEU A N 1
ATOM 2866 C CA . LEU A 1 359 ? -0.694 -11.652 17.887 1.00 89.44 359 LEU A CA 1
ATOM 2867 C C . LEU A 1 359 ? -1.327 -10.559 18.750 1.00 89.44 359 LEU A C 1
ATOM 2869 O O . LEU A 1 359 ? -1.944 -10.865 19.769 1.00 89.44 359 LEU A O 1
ATOM 2873 N N . PHE A 1 360 ? -1.215 -9.297 18.333 1.00 89.38 360 PHE A N 1
ATOM 2874 C CA . PHE A 1 360 ? -1.809 -8.170 19.043 1.00 89.38 360 PHE A CA 1
ATOM 2875 C C . PHE A 1 360 ? -3.330 -8.316 19.153 1.00 89.38 360 PHE A C 1
ATOM 2877 O O . PHE A 1 360 ? -3.886 -8.189 20.242 1.00 89.38 360 PHE A O 1
ATOM 2884 N N . LEU A 1 361 ? -4.011 -8.627 18.047 1.00 85.50 361 LEU A N 1
ATOM 2885 C CA . LEU A 1 361 ? -5.459 -8.830 18.036 1.00 85.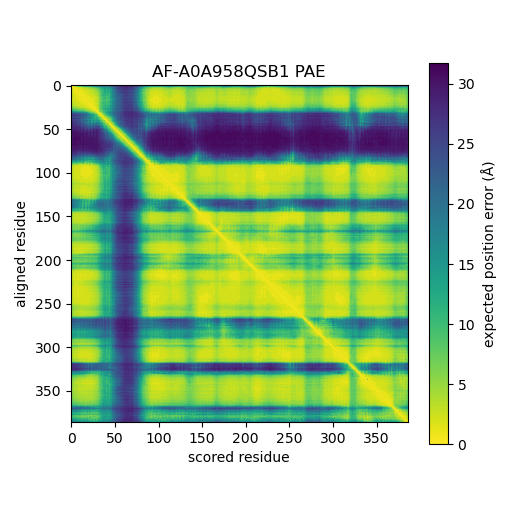50 361 LEU A CA 1
ATOM 2886 C C . LEU A 1 361 ? -5.867 -10.007 18.922 1.00 85.50 361 LEU A C 1
ATOM 2888 O O . LEU A 1 361 ? -6.805 -9.875 19.705 1.00 85.50 361 LEU A O 1
ATOM 2892 N N . SER A 1 362 ? -5.130 -11.116 18.857 1.00 82.19 362 SER A N 1
ATOM 2893 C CA . SER A 1 362 ? -5.369 -12.292 19.700 1.00 82.19 362 SER A CA 1
ATOM 2894 C C . SER A 1 362 ? -5.234 -11.946 21.181 1.00 82.19 362 SER A C 1
ATOM 2896 O O . SER A 1 362 ? -6.128 -12.246 21.969 1.00 82.19 362 SER A O 1
ATOM 2898 N N . LEU A 1 363 ? -4.167 -11.237 21.561 1.00 84.50 363 LEU A N 1
ATOM 2899 C CA . LEU A 1 363 ? -3.952 -10.784 22.932 1.00 84.50 363 LEU A CA 1
ATOM 2900 C C . LEU A 1 363 ? -5.071 -9.845 23.396 1.00 84.50 363 LEU A C 1
ATOM 2902 O O . LEU A 1 363 ? -5.591 -10.012 24.494 1.00 84.50 363 LEU A O 1
ATOM 2906 N N . VAL A 1 364 ? -5.480 -8.883 22.565 1.00 81.31 364 VAL A N 1
ATOM 2907 C CA . VAL A 1 364 ? -6.582 -7.969 22.896 1.00 81.31 364 VAL A CA 1
ATOM 2908 C C . VAL A 1 364 ? -7.894 -8.728 23.097 1.00 81.31 364 VAL A C 1
ATOM 2910 O O . VAL A 1 364 ? -8.640 -8.394 24.015 1.00 81.31 364 VAL A O 1
ATOM 2913 N N . LEU A 1 365 ? -8.182 -9.742 22.280 1.00 74.75 365 LEU A N 1
ATOM 2914 C CA . LEU A 1 365 ? -9.379 -10.576 22.429 1.00 74.75 365 LEU A CA 1
ATOM 2915 C C . LEU A 1 365 ? -9.336 -11.413 23.716 1.00 74.75 365 LEU A C 1
ATOM 2917 O O . LEU A 1 365 ? -10.332 -11.465 24.438 1.00 74.75 365 LEU A O 1
ATOM 2921 N N . VAL A 1 366 ? -8.181 -12.003 24.044 1.00 76.88 366 VAL A N 1
ATOM 2922 C CA . VAL A 1 366 ? -7.978 -12.778 25.280 1.00 76.88 366 VAL A CA 1
ATOM 2923 C C . VAL A 1 366 ? -8.105 -11.890 26.517 1.00 76.88 366 VAL A C 1
ATOM 2925 O O . VAL A 1 366 ? -8.876 -12.205 27.419 1.00 76.88 366 VAL A O 1
ATOM 2928 N N . LEU A 1 367 ? -7.408 -10.750 26.552 1.00 76.94 367 LEU A N 1
ATOM 2929 C CA . LEU A 1 367 ? -7.438 -9.818 27.687 1.00 76.94 367 LEU A CA 1
ATOM 2930 C C . LEU A 1 367 ? -8.822 -9.204 27.918 1.00 76.94 367 LEU A C 1
ATOM 2932 O O . LEU A 1 367 ? -9.130 -8.778 29.028 1.00 76.94 367 LEU A O 1
ATOM 2936 N N . ARG A 1 368 ? -9.663 -9.150 26.882 1.00 70.38 368 ARG A N 1
ATOM 2937 C CA . ARG A 1 368 ? -11.055 -8.698 26.998 1.00 70.38 368 ARG A CA 1
ATOM 2938 C C . ARG A 1 368 ? -12.009 -9.779 27.496 1.00 70.38 368 ARG A C 1
ATOM 2940 O O . ARG A 1 368 ? -13.174 -9.461 27.708 1.00 70.38 368 ARG A O 1
ATOM 2947 N N . GLY A 1 369 ? -11.546 -11.018 27.670 1.00 62.72 369 GLY A N 1
ATOM 2948 C CA . GLY A 1 369 ? -12.401 -12.140 28.039 1.00 62.72 369 GLY A CA 1
ATOM 2949 C C . GLY A 1 369 ? -13.508 -12.357 27.011 1.00 62.72 369 GLY A C 1
ATOM 2950 O O . GLY A 1 369 ? -14.672 -12.405 27.398 1.00 62.72 369 GLY A O 1
ATOM 2951 N N . ALA A 1 370 ? -13.151 -12.400 25.715 1.00 63.94 370 ALA A N 1
ATOM 2952 C CA . ALA A 1 370 ? -14.094 -12.536 24.603 1.00 63.94 370 ALA A CA 1
ATOM 2953 C C . ALA A 1 370 ? -15.221 -13.530 24.939 1.00 63.94 370 ALA A C 1
ATOM 2955 O O . ALA A 1 370 ? -14.988 -14.725 25.117 1.00 63.94 370 ALA A O 1
ATOM 2956 N N . ILE A 1 371 ? -16.443 -13.009 25.056 1.00 61.03 371 ILE A N 1
ATOM 2957 C CA . ILE A 1 371 ? -17.635 -13.787 25.417 1.00 61.03 371 ILE A CA 1
ATOM 2958 C C . ILE A 1 371 ? -18.055 -14.603 24.182 1.00 61.03 371 ILE A C 1
ATOM 2960 O O . ILE A 1 371 ? -17.729 -14.226 23.056 1.00 61.03 371 ILE A O 1
ATOM 2964 N N . GLU A 1 372 ? -18.826 -15.684 24.339 1.00 59.25 372 GLU A N 1
ATOM 2965 C CA . GLU A 1 372 ? -19.373 -16.488 23.225 1.00 59.25 372 GLU A CA 1
ATOM 2966 C C . GLU A 1 372 ? -19.952 -15.640 22.074 1.00 59.25 372 GLU A C 1
ATOM 2968 O O . GLU A 1 372 ? -19.805 -15.977 20.899 1.00 59.25 372 GLU A O 1
ATOM 2973 N N . ARG A 1 373 ? -20.549 -14.483 22.393 1.00 61.00 373 ARG A N 1
ATOM 2974 C CA . ARG A 1 373 ? -21.060 -13.515 21.411 1.00 61.00 373 ARG A CA 1
ATOM 2975 C C . ARG A 1 373 ? -19.970 -12.929 20.506 1.00 61.00 373 ARG A C 1
ATOM 2977 O O . ARG A 1 373 ? -20.228 -12.696 19.326 1.00 61.00 373 ARG A O 1
ATOM 2984 N N . ASP A 1 374 ? -18.785 -12.656 21.040 1.00 66.12 374 ASP A N 1
ATOM 2985 C CA . ASP A 1 374 ? -17.648 -12.152 20.268 1.00 66.12 374 ASP A CA 1
ATOM 2986 C C . ASP A 1 374 ? -17.064 -13.272 19.397 1.00 66.12 374 ASP A C 1
ATOM 2988 O O . ASP A 1 374 ? -16.857 -13.069 18.202 1.00 66.12 374 ASP A O 1
ATOM 2992 N N . LEU A 1 375 ? -16.933 -14.489 19.936 1.00 67.88 375 LEU A N 1
ATOM 2993 C CA . LEU A 1 375 ? -16.504 -15.666 19.168 1.00 67.88 375 LEU A CA 1
ATOM 2994 C C . LEU A 1 375 ? -17.454 -15.977 18.001 1.00 67.88 375 LEU A C 1
ATOM 2996 O O . LEU A 1 375 ? -17.009 -16.211 16.879 1.00 67.88 375 LEU A O 1
ATOM 3000 N N . PHE A 1 376 ? -18.767 -15.890 18.222 1.00 67.31 376 PHE A N 1
ATOM 3001 C CA . PHE A 1 376 ? -19.766 -16.069 17.167 1.00 67.31 376 PHE A CA 1
ATOM 3002 C C . PHE A 1 376 ? -19.641 -15.018 16.059 1.00 67.31 376 PHE A C 1
ATOM 3004 O O . PHE A 1 376 ? -19.817 -15.326 14.883 1.00 67.31 376 PHE A O 1
ATOM 3011 N N . ARG A 1 377 ? -19.317 -13.767 16.404 1.00 70.00 377 ARG A N 1
ATOM 3012 C CA . ARG A 1 377 ? -19.129 -12.685 15.425 1.00 70.00 377 ARG A CA 1
ATOM 3013 C C . ARG A 1 377 ? -17.842 -12.840 14.618 1.00 70.00 377 ARG A C 1
ATOM 3015 O O . ARG A 1 377 ? -17.839 -12.492 13.437 1.00 70.00 377 ARG A O 1
ATOM 3022 N N . LEU A 1 378 ? -16.787 -13.410 15.205 1.00 74.00 378 LEU A N 1
ATOM 3023 C CA . LEU A 1 378 ? -15.526 -13.676 14.506 1.00 74.00 378 LEU A CA 1
ATOM 3024 C C . LEU A 1 378 ? -15.686 -14.616 13.303 1.00 74.00 378 LEU A C 1
ATOM 3026 O O . LEU A 1 378 ? -14.855 -14.578 12.404 1.00 74.00 378 LEU A O 1
ATOM 3030 N N . ARG A 1 379 ? -16.778 -15.380 13.182 1.00 75.12 379 ARG A N 1
ATOM 3031 C CA . ARG A 1 379 ? -17.032 -16.168 11.961 1.00 75.12 379 ARG A CA 1
ATOM 3032 C C . ARG A 1 379 ? -17.022 -15.320 10.682 1.00 75.12 379 ARG A C 1
ATOM 3034 O O . ARG A 1 379 ? -16.558 -15.781 9.650 1.00 75.12 379 ARG A O 1
ATOM 3041 N N . TYR A 1 380 ? -17.496 -14.070 10.751 1.00 74.69 380 TYR A N 1
ATOM 3042 C CA . TYR A 1 380 ? -17.487 -13.158 9.602 1.00 74.69 380 TYR A CA 1
ATOM 3043 C C . TYR A 1 380 ? -16.079 -12.665 9.278 1.00 74.69 380 TYR A C 1
ATOM 3045 O O . TYR A 1 380 ? -15.775 -12.411 8.120 1.00 74.69 380 TYR A O 1
ATOM 3053 N N . PHE A 1 381 ? -15.220 -12.566 10.293 1.00 76.06 381 PHE A N 1
ATOM 3054 C CA . PHE A 1 381 ? -13.808 -12.247 10.126 1.00 76.06 381 PHE A CA 1
ATOM 3055 C C . PHE A 1 381 ? -13.054 -13.367 9.401 1.00 76.06 381 PHE A C 1
ATOM 3057 O O . PHE A 1 381 ? -12.214 -13.089 8.556 1.00 76.06 381 PHE A O 1
ATOM 3064 N N . PHE A 1 382 ? -13.376 -14.629 9.684 1.00 76.81 382 PHE A N 1
ATOM 3065 C CA . PHE A 1 382 ? -12.725 -15.773 9.039 1.00 76.81 382 PHE A CA 1
ATOM 3066 C C . PHE A 1 382 ? -13.344 -16.178 7.696 1.00 76.81 382 PHE A C 1
ATOM 3068 O O . PHE A 1 382 ? -12.747 -16.976 6.984 1.00 76.81 382 PHE A O 1
ATOM 3075 N N . LEU A 1 383 ? -14.499 -15.619 7.315 1.00 71.06 383 LEU A N 1
ATOM 3076 C CA . LEU A 1 383 ? -15.168 -15.954 6.053 1.00 71.06 383 LEU A CA 1
ATOM 3077 C C . LEU A 1 383 ? -14.277 -15.780 4.805 1.00 71.06 383 LEU A C 1
ATOM 3079 O O . LEU A 1 383 ? -14.345 -16.644 3.946 1.00 71.06 383 LEU A O 1
ATOM 3083 N N . PRO A 1 384 ? -13.423 -14.742 4.679 1.00 67.12 384 PRO A N 1
ATOM 3084 C CA . PRO A 1 384 ? -12.538 -14.593 3.520 1.00 67.12 384 PRO A CA 1
ATOM 3085 C C . PRO A 1 384 ? -11.408 -15.631 3.445 1.00 67.12 384 PRO A C 1
ATOM 3087 O O . PRO A 1 384 ? -10.697 -15.660 2.446 1.00 67.12 384 PRO A O 1
ATOM 3090 N N . ALA A 1 385 ? -11.192 -16.417 4.506 1.00 58.09 385 ALA A N 1
ATOM 3091 C CA . ALA A 1 385 ? -10.194 -17.485 4.553 1.00 58.09 385 ALA A CA 1
ATOM 3092 C C . ALA A 1 385 ? -10.765 -18.868 4.174 1.00 58.09 385 ALA A C 1
ATOM 3094 O O . ALA A 1 385 ? -9.996 -19.826 4.093 1.00 58.09 385 ALA A O 1
ATOM 3095 N N . LEU A 1 386 ? -12.087 -18.967 3.980 1.00 43.47 386 LEU A N 1
ATOM 3096 C CA . LEU A 1 386 ? -12.814 -20.143 3.489 1.00 43.47 386 LEU A CA 1
ATOM 3097 C C . LEU A 1 386 ? -13.136 -19.961 2.004 1.00 43.47 386 LEU A C 1
ATOM 3099 O O . LEU A 1 386 ? -13.086 -20.979 1.280 1.00 43.47 386 LEU A O 1
#

Foldseek 3Di:
DVVVLVVLLVVLLLLLLLQLVVVLVVVLVVPVPRPVCPCCVPPNDQPPPDDDDPDDDDDDDDDDDDDDDDDPPPDDDCPPDQQFFGVLNLSSLLSSLSSLLVLLVQLQVCVVVPHPNVCSLCVSSVVSVVPPPDDSDPPGDDTDDDPLLVVQLVVLLVLQQAWDQDPVGIDGLQPLQPVLVVQLVQCLCQLLVNPDPPGARSVDPPHGDPALCSLSSVLNSSCNVPPDSVSSSVSSSVLSSSLLSSVCSLVRCSNVVCPSVCVLFVNVQPVPNQVSPDPVRCVVVVRPDHTCNSNPVSNPVLVSSLVSLLSSLVCLQQVPPDVHVPRDGDPDLSSLLSSLSSLVSSVSSPNVSSVVSVVVVVVVCVVVVPDVSNVVSNVSSCVVVD

Secondary structure (DSSP, 8-state):
-HHHHHHHHHHHHHHHHHHHHHHHHHHHTTSTT-TTTHHHHHTSSS--SS---------------------------------PPPHHHHHHHHHHHHHHHHHHHHHHHHHHTT--HHHHHHHHHHHHHT-TT--S---PPPPP--HHHHHHHHHHHHHT---EEETTEEE-S-TTHHHHHHHHHHHHHHHHH-SSSSPB-TTSTTSBP-S--HHHHHHHHHHTTS--HHHHHHHHHHHHHHHHHHHHHHTTTTTSTHHHHHHHTTTTTTTTTSTT--HHHHHHTT-SS--HIIIIITT-HHHHHHHHHHHHHHHHHHTT-SSSSS-PPP--HHHHHHHHHHHHHHHHHHHHHHHHHHHHHHHHHHHTT--HHHHHHHHHHHGGG-

Sequence (386 aa):
MSYLFVLHMFVSVYLQVCLGRTVLSLFSRFIPDANENLGFWFAGRYALGGKTDTDRQKPQSRSGVGHPESGNFVDGQYISRPQETSASDLSLVVLFFVGLLTYLSLLTVFLSIGLPWIVGCFLPYVLLLLQKKQSLILKESFPSLSLNFALWFFAHLCIGVTLFQTVSGVETFWRNNYGDLTFHIGMISSFVYGDVFPPEYHLYAGSSLSYPFFINLWSASLWWIAPTWKNLSLLFAFQWVVVWSSIYFLLRGNRFVFIPWALLLGGGAYFFENFGHNSGELIDKGFPWTSFLTTVWVPQRSAMLGIAVSLAAMSLIFVGSHDKPERTMSSRPFDLLGAGLLLGLSPLAHFHICFITGLFLSLVLVLRGAIERDLFRLRYFFLPAL

pLDDT: mean 76.54, std 20.13, range [29.86, 97.75]

Radius of gyration: 24.66 Å; Cα contacts (8 Å, |Δi|>4): 435; chains: 1; bounding box: 76×63×67 Å

Mean predicted aligned error: 11.24 Å